Protein AF-0000000084456782 (afdb_homodimer)

Radius of gyration: 24.69 Å; Cα contacts (8 Å, |Δi|>4): 923; chains: 2; bounding box: 51×75×68 Å

InterPro domains:
  IPR008949 Isoprenoid synthase domain superfamily [G3DSA:1.10.600.10] (12-318)
  IPR008949 Isoprenoid synthase domain superfamily [SSF48576] (75-313)
  IPR024652 Trichodiene synthase [PF06330] (88-316)
  IPR024652 Trichodiene synthase [SFLDG01021] (8-314)

Secondary structure (DSSP, 8-state):
-----HHHHHHHHHHHHHHHHHHTTS---SGGGGSPPP-HHHHHHHHHHHHTSTTTT-GGGGTGGGHHHHHHHHHHHHTTTS-HHHHHHHHHHHHHHHHHHHHHHH-HHHHHTHHHHHHHT---S-HHHHHIIIIIHHHHHHHS-HHHHHHHHHHHHHHHHHHHHHHHTTTPPPPTT-TTHHHHHHHHHS-HHHHHHHHHS-TT-TT-SS--HHHHGGGHHHHHHHHHHHHHHHTHHHHHHTT--SSHHHHHHHHHT--HHHHHHHHHHHHHHHHHHHHHHTTT-HHHHHHHHHHHHHHHHHHHHSGGG-HHHHTT--/-----HHHHHHHHHHHHHHHHHHTTS---SGGGGSPPP-HHHHHHHHHHHHTSTTTT-GGGTTGGGHHHHHHHHHHHHTTTS-HHHHHHHHHHHHHHHHHHHHHHH-HHHHHTHHHHHHHT---S-HHHHHIIIIIHHHHHHHS-HHHHHHHHHHHHHHHHHHHHHHHTTTPPPPTT-TTHHHHHHHHHS-HHHHHHHHHS-TT-TTTTTSSHHHHGGGHHHHHHHHHHHHHHHTHHHHHHTT--SSHHHHHHHHHT--HHHHHHHHHHHHHHHHHHHHHHTTT-HHHHHHHHHHHHHHHHHHHHSGGG-HHHHTT--

pLDDT: mean 91.52, std 9.39, range [43.25, 98.56]

Foldseek 3Di:
DDDDPPVLLVLLLVLLQVLLCLLLVGDGLAPVLQAADDLVVLLVVLLVVCCPFLCVVPCVLLPVVHQQVLLSSLLCLQAVVADSVLSSLSSLLSSLVVSLVVCCVPPLVLLVCQVVCVVVVHDSPDSSSVRCVPPSLVVCLQQFAVVLSVQLVVLVNLQSVLVVVCVVCPPPADDLVRLCVLVSSLLRNQSQLNSLSSQLDHSPPVVTVHDDCVLQVVLSVLSSLLLSLLVCSLLVVVCVSVVHADHSLNNQCRNVVHDSSVSSSVSSVSSSVSSVVSLVSNVVPVSSSVSSSSSSNSSSSSSSNDCSSVVCVSVVND/DDDDPPVLLVLLLVLLQVLLCLLLVGDGLAPVLQAADDLVVLLVVLLVVCCPFPCVVPCVLLPPVDQQVLLSSLLCLQAVVADSVLSSLSSLLSSLVVSLVVCCVPPLVLLVCQVVCVVVVHDSPDSSSVRCVPPSLVVCLVQFQPVLSVQLVVLVNLQSVLVVVCVVCPPPADDLVPLCVLVSSLLSNQSQLNSLSSQLDHSPPVCGPPDDCVLQVVLSVLSSLLLSLLVCSLLVVVCVRVVHADHSLNNQCRNVVHDSSVSSSVSSVSSSVSSVVSLVSNVVPVSSSVSSSSSSNSSSSSSSNDCSSVVCVSVVRD

Nearest PDB structures (foldseek):
  8h4p-assembly1_B  TM=8.242E-01  e=2.235E-10  Fusarium graminearum PH-1
  5nx5-assembly1_B  TM=7.082E-01  e=2.153E-05  Streptomyces clavuligerus
  6wkg-assembly2_B  TM=7.006E-01  e=3.363E-04  Streptomyces sp.
  8gy0-assembly1_A  TM=6.310E-01  e=1.082E-04  Agrocybe pediades
  2e4o-assembly1_D  TM=6.081E-01  e=8.049E-04  Aspergillus terreus

Sequence (636 aa):
MLEVPEKSSAIIRDTLTTFVDRITNGGKMDKDAFTPTSITELYEAVMADLKTSSLRDKIDLLNYKDHLIMACYAAVDFATTHPLDHQVLVAHSTIFFFHADDLLDNKPDTLRNLQLNLSTGQPLGDPVLEWYVHEIMPTMWTKLHPIVASMSVTAVYDFCNGVGIEGLTAGQDVKPDAPKYPDWLRFKTGLSPMYSLLVVGCATDAQLPKGGLDKYAQVIPDVVVFTNIVNDVLSFYKEMLAEETGNYIDQRAQREQCDILTALQKVADEGVEAGERVLAALAHAPEYQDNFKAFAKGFVHFHTATPRYRLQSLCEVAMLEVPEKSSAIIRDTLTTFVDRITNGGKMDKDAFTPTSITELYEAVMADLKTSSLRDKIDLLNYKDHLIMACYAAVDFATTHPLDHQVLVAHSTIFFFHADDLLDNKPDTLRNLQLNLSTGQPLGDPVLEWYVHEIMPTMWTKLHPIVASMSVTAVYDFCNGVGIEGLTAGQDVKPDAPKYPDWLRFKTGLSPMYSLLVVGCATDAQLPKGGLDKYAQVIPDVVVFTNIVNDVLSFYKEMLAEETGNYIDQRAQREQCDILTALQKVADEGVEAGERVLAALAHAPEYQDNFKAFAKGFVHFHTATPRYRLQSLCEVA

Structure (mmCIF, N/CA/C/O backbone):
data_AF-0000000084456782-model_v1
#
loop_
_entity.id
_entity.type
_entity.pdbx_description
1 polymer 'Longiborneol synthase'
#
loop_
_atom_site.group_PDB
_atom_site.id
_atom_site.type_symbol
_atom_site.label_atom_id
_atom_site.label_alt_id
_atom_site.label_comp_id
_atom_site.label_asym_id
_atom_site.label_entity_id
_atom_site.label_seq_id
_atom_site.pdbx_PDB_ins_code
_atom_site.Cartn_x
_atom_site.Cartn_y
_atom_site.Cartn_z
_atom_site.occupancy
_atom_site.B_iso_or_equiv
_atom_site.auth_seq_id
_atom_site.auth_comp_id
_atom_site.auth_asym_id
_atom_site.auth_atom_id
_atom_site.pdbx_PDB_model_num
ATOM 1 N N . MET A 1 1 ? 26.672 -25.672 -9.117 1 45.91 1 MET A N 1
ATOM 2 C CA . MET A 1 1 ? 25.484 -25.578 -8.273 1 45.91 1 MET A CA 1
ATOM 3 C C . MET A 1 1 ? 25.797 -26.031 -6.852 1 45.91 1 MET A C 1
ATOM 5 O O . MET A 1 1 ? 26.234 -27.156 -6.633 1 45.91 1 MET A O 1
ATOM 9 N N . LEU A 1 2 ? 25.969 -25.031 -5.941 1 59.5 2 LEU A N 1
ATOM 10 C CA . LEU A 1 2 ? 26.438 -25.422 -4.617 1 59.5 2 LEU A CA 1
ATOM 11 C C . LEU A 1 2 ? 25.438 -26.359 -3.941 1 59.5 2 LEU A C 1
ATOM 13 O O . LEU A 1 2 ? 24.234 -26.281 -4.191 1 59.5 2 LEU A O 1
ATOM 17 N N . GLU A 1 3 ? 25.922 -27.406 -3.428 1 74.62 3 GLU A N 1
ATOM 18 C CA . GLU A 1 3 ? 25.141 -28.406 -2.719 1 74.62 3 GLU A CA 1
ATOM 19 C C . GLU A 1 3 ? 24.812 -27.953 -1.299 1 74.62 3 GLU A C 1
ATOM 21 O O . GLU A 1 3 ? 25.688 -27.438 -0.59 1 74.62 3 GLU A O 1
ATOM 26 N N . VAL A 1 4 ? 23.5 -27.766 -1.032 1 79.75 4 VAL A N 1
ATOM 27 C CA . VAL A 1 4 ? 23.047 -27.578 0.342 1 79.75 4 VAL A CA 1
ATOM 28 C C . VAL A 1 4 ? 23.391 -28.797 1.181 1 79.75 4 VAL A C 1
ATOM 30 O O . VAL A 1 4 ? 23.125 -29.938 0.779 1 79.75 4 VAL A O 1
ATOM 33 N N . PRO A 1 5 ? 24.109 -28.516 2.301 1 83.25 5 PRO A N 1
ATOM 34 C CA . PRO A 1 5 ? 24.406 -29.656 3.164 1 83.25 5 PRO A CA 1
ATOM 35 C C . PRO A 1 5 ? 23.188 -30.5 3.461 1 83.25 5 PRO A C 1
ATOM 37 O O . PRO A 1 5 ? 22.078 -29.969 3.604 1 83.25 5 PRO A O 1
ATOM 40 N N . GLU A 1 6 ? 23.438 -31.812 3.539 1 83.19 6 GLU A N 1
ATOM 41 C CA . GLU A 1 6 ? 22.344 -32.781 3.707 1 83.19 6 GLU A CA 1
ATOM 42 C C . GLU A 1 6 ? 21.531 -32.469 4.957 1 83.19 6 GLU A C 1
ATOM 44 O O . GLU A 1 6 ? 20.297 -32.594 4.945 1 83.19 6 GLU A O 1
ATOM 49 N N . LYS A 1 7 ? 22.219 -32.125 5.996 1 86.56 7 LYS A N 1
ATOM 50 C CA . LYS A 1 7 ? 21.5 -31.797 7.227 1 86.56 7 LYS A CA 1
ATOM 51 C C . LYS A 1 7 ? 20.547 -30.625 7.02 1 86.56 7 LYS A C 1
ATOM 53 O O . LYS A 1 7 ? 19.406 -30.656 7.488 1 86.56 7 LYS A O 1
ATOM 58 N N . SER A 1 8 ? 20.969 -29.656 6.328 1 90.31 8 SER A N 1
ATOM 59 C CA . SER A 1 8 ? 20.141 -28.5 6.012 1 90.31 8 SER A CA 1
ATOM 60 C C . SER A 1 8 ? 18.984 -28.875 5.09 1 90.31 8 SER A C 1
ATOM 62 O O . SER A 1 8 ? 17.859 -28.422 5.285 1 90.31 8 SER A O 1
ATOM 64 N N . SER A 1 9 ? 19.266 -29.75 4.199 1 91.88 9 SER A N 1
ATOM 65 C CA . SER A 1 9 ? 18.234 -30.188 3.27 1 91.88 9 SER A CA 1
ATOM 66 C C . SER A 1 9 ? 17.125 -30.953 3.992 1 91.88 9 SER A C 1
ATOM 68 O O . SER A 1 9 ? 15.953 -30.812 3.652 1 91.88 9 SER A O 1
ATOM 70 N N . ALA A 1 10 ? 17.5 -31.766 4.918 1 92.12 10 ALA A N 1
ATOM 71 C CA . ALA A 1 10 ? 16.531 -32.531 5.691 1 92.12 10 ALA A CA 1
ATOM 72 C C . ALA A 1 10 ? 15.617 -31.609 6.5 1 92.12 10 ALA A C 1
ATOM 74 O O . ALA A 1 10 ? 14.414 -31.828 6.586 1 92.12 10 ALA A O 1
ATOM 75 N N . ILE A 1 11 ? 16.203 -30.625 7.098 1 94.06 11 ILE A N 1
ATOM 76 C CA . ILE A 1 11 ? 15.453 -29.656 7.887 1 94.06 11 ILE A CA 1
ATOM 77 C C . ILE A 1 11 ? 14.492 -28.891 6.98 1 94.06 11 ILE A C 1
ATOM 79 O O . ILE A 1 11 ? 13.328 -28.688 7.336 1 94.06 11 ILE A O 1
ATOM 83 N N . ILE A 1 12 ? 14.992 -28.5 5.855 1 95.69 12 ILE A N 1
ATOM 84 C CA . ILE A 1 12 ? 14.172 -27.781 4.887 1 95.69 12 ILE A CA 1
ATOM 85 C C . ILE A 1 12 ? 13.016 -28.656 4.434 1 95.69 12 ILE A C 1
ATOM 87 O O . ILE A 1 12 ? 11.859 -28.219 4.414 1 95.69 12 ILE A O 1
ATOM 91 N N . ARG A 1 13 ? 13.32 -29.875 4.07 1 94.5 13 ARG A N 1
ATOM 92 C CA . ARG A 1 13 ? 12.305 -30.828 3.615 1 94.5 13 ARG A CA 1
ATOM 93 C C . ARG A 1 13 ? 11.219 -31.016 4.672 1 94.5 13 ARG A C 1
ATOM 95 O O . ARG A 1 13 ? 10.031 -31.016 4.359 1 94.5 13 ARG A O 1
ATOM 102 N N . ASP A 1 14 ? 11.594 -31.203 5.891 1 95.31 14 ASP A N 1
ATOM 103 C CA . ASP A 1 14 ? 10.656 -31.391 6.988 1 95.31 14 ASP A CA 1
ATOM 104 C C . ASP A 1 14 ? 9.789 -30.156 7.191 1 95.31 14 ASP A C 1
ATOM 106 O O . ASP A 1 14 ? 8.578 -30.266 7.418 1 95.31 14 ASP A O 1
ATOM 110 N N . THR A 1 15 ? 10.43 -29 7.168 1 96.62 15 THR A N 1
ATOM 111 C CA . THR A 1 15 ? 9.719 -27.734 7.332 1 96.62 15 THR A CA 1
ATOM 112 C C . THR A 1 15 ? 8.68 -27.547 6.227 1 96.62 15 THR A C 1
ATOM 114 O O . THR A 1 15 ? 7.527 -27.219 6.496 1 96.62 15 THR A O 1
ATOM 117 N N . LEU A 1 16 ? 9.062 -27.781 4.973 1 96.94 16 LEU A N 1
ATOM 118 C CA . LEU A 1 16 ? 8.172 -27.594 3.838 1 96.94 16 LEU A CA 1
ATOM 119 C C . LEU A 1 16 ? 7.027 -28.609 3.875 1 96.94 16 LEU A C 1
ATOM 121 O O . LEU A 1 16 ? 5.883 -28.266 3.58 1 96.94 16 LEU A O 1
ATOM 125 N N . THR A 1 17 ? 7.32 -29.844 4.246 1 95.5 17 THR A N 1
ATOM 126 C CA . THR A 1 17 ? 6.309 -30.891 4.309 1 95.5 17 THR A CA 1
ATOM 127 C C . THR A 1 17 ? 5.25 -30.562 5.355 1 95.5 17 THR A C 1
ATOM 129 O O . THR A 1 17 ? 4.051 -30.672 5.09 1 95.5 17 THR A O 1
ATOM 132 N N . THR A 1 18 ? 5.707 -30.203 6.508 1 97 18 THR A N 1
ATOM 133 C CA . THR A 1 18 ? 4.785 -29.828 7.574 1 97 18 THR A CA 1
ATOM 134 C C . THR A 1 18 ? 3.971 -28.594 7.184 1 97 18 THR A C 1
ATOM 136 O O . THR A 1 18 ? 2.768 -28.531 7.441 1 97 18 THR A O 1
ATOM 139 N N . PHE A 1 19 ? 4.672 -27.641 6.598 1 98.06 19 PHE A N 1
ATOM 140 C CA . PHE A 1 19 ? 4.039 -26.391 6.164 1 98.06 19 PHE A CA 1
ATOM 141 C C . PHE A 1 19 ? 2.938 -26.672 5.148 1 98.06 19 PHE A C 1
ATOM 143 O O . PHE A 1 19 ? 1.806 -26.219 5.312 1 98.06 19 PHE A O 1
ATOM 150 N N . VAL A 1 20 ? 3.199 -27.453 4.152 1 97.5 20 VAL A N 1
ATOM 151 C CA . VAL A 1 20 ? 2.25 -27.781 3.096 1 97.5 20 VAL A CA 1
ATOM 152 C C . VAL A 1 20 ? 1.062 -28.547 3.684 1 97.5 20 VAL A C 1
ATOM 154 O O . VAL A 1 20 ? -0.091 -28.25 3.357 1 97.5 20 VAL A O 1
ATOM 157 N N . ASP A 1 21 ? 1.295 -29.469 4.547 1 97.56 21 ASP A N 1
ATOM 158 C CA . ASP A 1 21 ? 0.243 -30.25 5.203 1 97.56 21 ASP A CA 1
ATOM 159 C C . ASP A 1 21 ? -0.73 -29.328 5.941 1 97.56 21 ASP A C 1
ATOM 161 O O . ASP A 1 21 ? -1.946 -29.438 5.773 1 97.56 21 ASP A O 1
ATOM 165 N N . ARG A 1 22 ? -0.178 -28.406 6.656 1 97.38 22 ARG A N 1
ATOM 166 C CA . ARG A 1 22 ? -0.988 -27.562 7.535 1 97.38 22 ARG A CA 1
ATOM 167 C C . ARG A 1 22 ? -1.783 -26.531 6.738 1 97.38 22 ARG A C 1
ATOM 169 O O . ARG A 1 22 ? -2.947 -26.266 7.043 1 97.38 22 ARG A O 1
ATOM 176 N N . ILE A 1 23 ? -1.182 -25.922 5.652 1 97.75 23 ILE A N 1
ATOM 177 C CA . ILE A 1 23 ? -1.86 -24.812 4.984 1 97.75 23 ILE A CA 1
ATOM 178 C C . ILE A 1 23 ? -2.822 -25.359 3.934 1 97.75 23 ILE A C 1
ATOM 180 O O . ILE A 1 23 ? -3.662 -24.625 3.406 1 97.75 23 ILE A O 1
ATOM 184 N N . THR A 1 24 ? -2.738 -26.656 3.604 1 96.88 24 THR A N 1
ATOM 185 C CA . THR A 1 24 ? -3.629 -27.25 2.609 1 96.88 24 THR A CA 1
ATOM 186 C C . THR A 1 24 ? -4.559 -28.281 3.254 1 96.88 24 THR A C 1
ATOM 188 O O . THR A 1 24 ? -5.297 -28.969 2.559 1 96.88 24 THR A O 1
ATOM 191 N N . ASN A 1 25 ? -4.555 -28.312 4.543 1 93.56 25 ASN A N 1
ATOM 192 C CA . ASN A 1 25 ? -5.387 -29.25 5.297 1 93.56 25 ASN A CA 1
ATOM 193 C C . ASN A 1 25 ? -5.145 -30.688 4.859 1 93.56 25 ASN A C 1
ATOM 195 O O . ASN A 1 25 ? -6.082 -31.391 4.48 1 93.56 25 ASN A O 1
ATOM 199 N N . GLY A 1 26 ? -3.824 -31.062 4.902 1 93.31 26 GLY A N 1
ATOM 200 C CA . GLY A 1 26 ? -3.496 -32.469 4.684 1 93.31 26 GLY A CA 1
ATOM 201 C C . GLY A 1 26 ? -2.836 -32.719 3.342 1 93.31 26 GLY A C 1
ATOM 202 O O . GLY A 1 26 ? -2.756 -33.875 2.891 1 93.31 26 GLY A O 1
ATOM 203 N N . GLY A 1 27 ? -2.414 -31.719 2.643 1 92.75 27 GLY A N 1
ATOM 204 C CA . GLY A 1 27 ? -1.706 -31.891 1.384 1 92.75 27 GLY A CA 1
ATOM 205 C C . GLY A 1 27 ? -0.331 -32.5 1.555 1 92.75 27 GLY A C 1
ATOM 206 O O . GLY A 1 27 ? 0.328 -32.312 2.574 1 92.75 27 GLY A O 1
ATOM 207 N N . LYS A 1 28 ? 0.092 -33.281 0.539 1 91.62 28 LYS A N 1
ATOM 208 C CA . LYS A 1 28 ? 1.386 -33.938 0.576 1 91.62 28 LYS A CA 1
ATOM 209 C C . LYS A 1 28 ? 2.234 -33.594 -0.636 1 91.62 28 LYS A C 1
ATOM 211 O O . LYS A 1 28 ? 1.702 -33.312 -1.715 1 91.62 28 LYS A O 1
ATOM 216 N N . MET A 1 29 ? 3.477 -33.531 -0.372 1 90.75 29 MET A N 1
ATOM 217 C CA . MET A 1 29 ? 4.422 -33.344 -1.465 1 90.75 29 MET A CA 1
ATOM 218 C C . MET A 1 29 ? 4.852 -34.656 -2.072 1 90.75 29 MET A C 1
ATOM 220 O O . MET A 1 29 ? 6.004 -35.062 -1.933 1 90.75 29 MET A O 1
ATOM 224 N N . ASP A 1 30 ? 3.945 -35.344 -2.729 1 88 30 ASP A N 1
ATOM 225 C CA . ASP A 1 30 ? 4.137 -36.625 -3.375 1 88 30 ASP A CA 1
ATOM 226 C C . ASP A 1 30 ? 4.047 -36.5 -4.895 1 88 30 ASP A C 1
ATOM 228 O O . ASP A 1 30 ? 4.133 -35.406 -5.434 1 88 30 ASP A O 1
ATOM 232 N N . LYS A 1 31 ? 3.963 -37.688 -5.531 1 85.06 31 LYS A N 1
ATOM 233 C CA . LYS A 1 31 ? 4.016 -37.688 -6.988 1 85.06 31 LYS A CA 1
ATOM 234 C C . LYS A 1 31 ? 2.891 -36.875 -7.594 1 85.06 31 LYS A C 1
ATOM 236 O O . LYS A 1 31 ? 3.086 -36.188 -8.609 1 85.06 31 LYS A O 1
ATOM 241 N N . ASP A 1 32 ? 1.724 -36.844 -7.047 1 86.44 32 ASP A N 1
ATOM 242 C CA . ASP A 1 32 ? 0.583 -36.094 -7.566 1 86.44 32 ASP A CA 1
ATOM 243 C C . ASP A 1 32 ? 0.83 -34.594 -7.484 1 86.44 32 ASP A C 1
ATOM 245 O O . ASP A 1 32 ? 0.373 -33.844 -8.344 1 86.44 32 ASP A O 1
ATOM 249 N N . ALA A 1 33 ? 1.583 -34.188 -6.48 1 91.06 33 ALA A N 1
ATOM 250 C CA . ALA A 1 33 ? 1.891 -32.781 -6.281 1 91.06 33 ALA A CA 1
ATOM 251 C C . ALA A 1 33 ? 2.811 -32.25 -7.383 1 91.06 33 ALA A C 1
ATOM 253 O O . ALA A 1 33 ? 2.883 -31.047 -7.617 1 91.06 33 ALA A O 1
ATOM 254 N N . PHE A 1 34 ? 3.438 -33.125 -8.164 1 92.5 34 PHE A N 1
ATOM 255 C CA . PHE A 1 34 ? 4.457 -32.719 -9.117 1 92.5 34 PHE A CA 1
ATOM 256 C C . PHE A 1 34 ? 3.926 -32.812 -10.547 1 92.5 34 PHE A C 1
ATOM 258 O O . PHE A 1 34 ? 4.652 -32.531 -11.5 1 92.5 34 PHE A O 1
ATOM 265 N N . THR A 1 35 ? 2.674 -33.188 -10.727 1 92.56 35 THR A N 1
ATOM 266 C CA . THR A 1 35 ? 2.039 -33.219 -12.039 1 92.56 35 THR A CA 1
ATOM 267 C C . THR A 1 35 ? 1.277 -31.938 -12.312 1 92.56 35 THR A C 1
ATOM 269 O O . THR A 1 35 ? 0.324 -31.609 -11.602 1 92.56 35 THR A O 1
ATOM 272 N N . PRO A 1 36 ? 1.662 -31.25 -13.281 1 93.75 36 PRO A N 1
ATOM 273 C CA . PRO A 1 36 ? 1.011 -29.969 -13.555 1 93.75 36 PRO A CA 1
ATOM 274 C C . PRO A 1 36 ? -0.464 -30.125 -13.922 1 93.75 36 PRO A C 1
ATOM 276 O O . PRO A 1 36 ? -0.846 -31.094 -14.57 1 93.75 36 PRO A O 1
ATOM 279 N N . THR A 1 37 ? -1.261 -29.172 -13.477 1 94.31 37 THR A N 1
ATOM 280 C CA . THR A 1 37 ? -2.652 -29.062 -13.898 1 94.31 37 THR A CA 1
ATOM 281 C C . THR A 1 37 ? -2.738 -28.766 -15.398 1 94.31 37 THR A C 1
ATOM 283 O O . THR A 1 37 ? -1.946 -27.969 -15.922 1 94.31 37 THR A O 1
ATOM 286 N N . SER A 1 38 ? -3.686 -29.406 -16.062 1 95.88 38 SER A N 1
ATOM 287 C CA . SER A 1 38 ? -3.871 -29.109 -17.484 1 95.88 38 SER A CA 1
ATOM 288 C C . SER A 1 38 ? -4.293 -27.656 -17.688 1 95.88 38 SER A C 1
ATOM 290 O O . SER A 1 38 ? -5.188 -27.156 -17 1 95.88 38 SER A O 1
ATOM 292 N N . ILE A 1 39 ? -3.631 -26.984 -18.672 1 97.38 39 ILE A N 1
ATOM 293 C CA . ILE A 1 39 ? -3.947 -25.594 -18.953 1 97.38 39 ILE A CA 1
ATOM 294 C C . ILE A 1 39 ? -4.504 -25.453 -20.359 1 97.38 39 ILE A C 1
ATOM 296 O O . ILE A 1 39 ? -4.617 -24.344 -20.891 1 97.38 39 ILE A O 1
ATOM 300 N N . THR A 1 40 ? -4.902 -26.516 -20.953 1 97.56 40 THR A N 1
ATOM 301 C CA . THR A 1 40 ? -5.25 -26.5 -22.375 1 97.56 40 THR A CA 1
ATOM 302 C C . THR A 1 40 ? -6.379 -25.516 -22.641 1 97.56 40 THR A C 1
ATOM 304 O O . THR A 1 40 ? -6.254 -24.641 -23.5 1 97.56 40 THR A O 1
ATOM 307 N N . GLU A 1 41 ? -7.465 -25.641 -21.984 1 97.75 41 GLU A N 1
ATOM 308 C CA . GLU A 1 41 ? -8.617 -24.781 -22.203 1 97.75 41 GLU A CA 1
ATOM 309 C C . GLU A 1 41 ? -8.273 -23.312 -21.922 1 97.75 41 GLU A C 1
ATOM 311 O O . GLU A 1 41 ? -8.617 -22.438 -22.703 1 97.75 41 GLU A O 1
ATOM 316 N N . LEU A 1 42 ? -7.609 -23.078 -20.812 1 98.06 42 LEU A N 1
ATOM 317 C CA . LEU A 1 42 ? -7.234 -21.719 -20.438 1 98.06 42 LEU A CA 1
ATOM 318 C C . LEU A 1 42 ? -6.242 -21.125 -21.422 1 98.06 42 LEU A C 1
ATOM 320 O O . LEU A 1 42 ? -6.379 -19.969 -21.828 1 98.06 42 LEU A O 1
ATOM 324 N N . TYR A 1 43 ? -5.285 -21.922 -21.797 1 97.31 43 TYR A N 1
ATOM 325 C CA . TYR A 1 43 ? -4.285 -21.469 -22.766 1 97.31 43 TYR A CA 1
ATOM 326 C C . TYR A 1 43 ? -4.934 -21.062 -24.078 1 97.31 43 TYR A C 1
ATOM 328 O O . TYR A 1 43 ? -4.578 -20.031 -24.656 1 97.31 43 TYR A O 1
ATOM 336 N N . GLU A 1 44 ? -5.879 -21.828 -24.5 1 97.88 44 GLU A N 1
ATOM 337 C CA . GLU A 1 44 ? -6.578 -21.516 -25.75 1 97.88 44 GLU A CA 1
ATOM 338 C C . GLU A 1 44 ? -7.363 -20.219 -25.625 1 97.88 44 GLU A C 1
ATOM 340 O O . GLU A 1 44 ? -7.395 -19.406 -26.547 1 97.88 44 GLU A O 1
ATOM 345 N N . ALA A 1 45 ? -7.977 -20.047 -24.547 1 98.06 45 ALA A N 1
ATOM 346 C CA . ALA A 1 45 ? -8.742 -18.828 -24.328 1 98.06 45 ALA A CA 1
ATOM 347 C C . ALA A 1 45 ? -7.824 -17.609 -24.266 1 98.06 45 ALA A C 1
ATOM 349 O O . ALA A 1 45 ? -8.133 -16.562 -24.828 1 98.06 45 ALA A O 1
ATOM 350 N N . VAL A 1 46 ? -6.695 -17.703 -23.547 1 97.38 46 VAL A N 1
ATOM 351 C CA . VAL A 1 46 ? -5.727 -16.609 -23.422 1 97.38 46 VAL A CA 1
ATOM 352 C C . VAL A 1 46 ? -5.156 -16.281 -24.797 1 97.38 46 VAL A C 1
ATOM 354 O O . VAL A 1 46 ? -5.047 -15.109 -25.172 1 97.38 46 VAL A O 1
ATOM 357 N N . MET A 1 47 ? -4.836 -17.344 -25.547 1 95.94 47 MET A N 1
ATOM 358 C CA . MET A 1 47 ? -4.281 -17.156 -26.891 1 95.94 47 MET A CA 1
ATOM 359 C C . MET A 1 47 ? -5.293 -16.484 -27.812 1 95.94 47 MET A C 1
ATOM 361 O O . MET A 1 47 ? -4.926 -15.648 -28.625 1 95.94 47 MET A O 1
ATOM 365 N N . ALA A 1 48 ? -6.551 -16.875 -27.703 1 97.38 48 ALA A N 1
ATOM 366 C CA . ALA A 1 48 ? -7.598 -16.234 -28.5 1 97.38 48 ALA A CA 1
ATOM 367 C C . ALA A 1 48 ? -7.68 -14.742 -28.219 1 97.38 48 ALA A C 1
ATOM 369 O O . ALA A 1 48 ? -7.824 -13.93 -29.141 1 97.38 48 ALA A O 1
ATOM 370 N N . ASP A 1 49 ? -7.574 -14.344 -26.984 1 96.62 49 ASP A N 1
ATOM 371 C CA . ASP A 1 49 ? -7.598 -12.938 -26.594 1 96.62 49 ASP A CA 1
ATOM 372 C C . ASP A 1 49 ? -6.371 -12.203 -27.125 1 96.62 49 ASP A C 1
ATOM 374 O O . ASP A 1 49 ? -6.488 -11.078 -27.625 1 96.62 49 ASP A O 1
ATOM 378 N N . LEU A 1 50 ? -5.223 -12.82 -26.984 1 96.31 50 LEU A N 1
ATOM 379 C CA . LEU A 1 50 ? -3.984 -12.195 -27.422 1 96.31 50 LEU A CA 1
ATOM 380 C C . LEU A 1 50 ? -3.994 -11.969 -28.938 1 96.31 50 LEU A C 1
ATOM 382 O O . LEU A 1 50 ? -3.533 -10.938 -29.422 1 96.31 50 LEU A O 1
ATOM 386 N N . LYS A 1 51 ? -4.539 -12.867 -29.641 1 96.75 51 LYS A N 1
ATOM 387 C CA . LYS A 1 51 ? -4.562 -12.797 -31.109 1 96.75 51 LYS A CA 1
ATOM 388 C C . LYS A 1 51 ? -5.477 -11.672 -31.594 1 96.75 51 LYS A C 1
ATOM 390 O O . LYS A 1 51 ? -5.352 -11.203 -32.719 1 96.75 51 LYS A O 1
ATOM 395 N N . THR A 1 52 ? -6.379 -11.203 -30.781 1 96.75 52 THR A N 1
ATOM 396 C CA . THR A 1 52 ? -7.277 -10.117 -31.141 1 96.75 52 THR A CA 1
ATOM 397 C C . THR A 1 52 ? -6.859 -8.82 -30.453 1 96.75 52 THR A C 1
ATOM 399 O O . THR A 1 52 ? -7.559 -7.805 -30.547 1 96.75 52 THR A O 1
ATOM 402 N N . SER A 1 53 ? -5.746 -8.883 -29.734 1 97 53 SER A N 1
ATOM 403 C CA . SER A 1 53 ? -5.277 -7.711 -29 1 97 53 SER A CA 1
ATOM 404 C C . SER A 1 53 ? -4.195 -6.965 -29.781 1 97 53 SER A C 1
ATOM 406 O O . SER A 1 53 ? -3.887 -7.316 -30.922 1 97 53 SER A O 1
ATOM 408 N N . SER A 1 54 ? -3.666 -5.926 -29.156 1 96.38 54 SER A N 1
ATOM 409 C CA . SER A 1 54 ? -2.578 -5.145 -29.734 1 96.38 54 SER A CA 1
ATOM 410 C C . SER A 1 54 ? -1.278 -5.938 -29.766 1 96.38 54 SER A C 1
ATOM 412 O O . SER A 1 54 ? -0.323 -5.555 -30.438 1 96.38 54 SER A O 1
ATOM 414 N N . LEU A 1 55 ? -1.255 -7.102 -29.078 1 95.44 55 LEU A N 1
ATOM 415 C CA . LEU A 1 55 ? -0.046 -7.918 -29.031 1 95.44 55 LEU A CA 1
ATOM 416 C C . LEU A 1 55 ? -0.088 -9.016 -30.094 1 95.44 55 LEU A C 1
ATOM 418 O O . LEU A 1 55 ? 0.791 -9.875 -30.141 1 95.44 55 LEU A O 1
ATOM 422 N N . ARG A 1 56 ? -1.018 -9.008 -30.938 1 95.44 56 ARG A N 1
ATOM 423 C CA . ARG A 1 56 ? -1.27 -10.086 -31.891 1 95.44 56 ARG A CA 1
ATOM 424 C C . ARG A 1 56 ? -0.009 -10.422 -32.688 1 95.44 56 ARG A C 1
ATOM 426 O O . ARG A 1 56 ? 0.265 -11.594 -32.938 1 95.44 56 ARG A O 1
ATOM 433 N N . ASP A 1 57 ? 0.824 -9.43 -33.031 1 93.75 57 ASP A N 1
ATOM 434 C CA . ASP A 1 57 ? 2.01 -9.656 -33.844 1 93.75 57 ASP A CA 1
ATOM 435 C C . ASP A 1 57 ? 3.27 -9.727 -33 1 93.75 57 ASP A C 1
ATOM 437 O O . ASP A 1 57 ? 4.383 -9.781 -33.5 1 93.75 57 ASP A O 1
ATOM 441 N N . LYS A 1 58 ? 3.09 -9.695 -31.656 1 92.25 58 LYS A N 1
ATOM 442 C CA . LYS A 1 58 ? 4.242 -9.656 -30.766 1 92.25 58 LYS A CA 1
ATOM 443 C C . LYS A 1 58 ? 4.078 -10.648 -29.609 1 92.25 58 LYS A C 1
ATOM 445 O O . LYS A 1 58 ? 4.566 -10.406 -28.516 1 92.25 58 LYS A O 1
ATOM 450 N N . ILE A 1 59 ? 3.312 -11.633 -29.859 1 90.88 59 ILE A N 1
ATOM 451 C CA . ILE A 1 59 ? 3.025 -12.617 -28.828 1 90.88 59 ILE A CA 1
ATOM 452 C C . ILE A 1 59 ? 4.32 -13.305 -28.391 1 90.88 59 ILE A C 1
ATOM 454 O O . ILE A 1 59 ? 4.457 -13.703 -27.234 1 90.88 59 ILE A O 1
ATOM 458 N N . ASP A 1 60 ? 5.289 -13.297 -29.25 1 87.38 60 ASP A N 1
ATOM 459 C CA . ASP A 1 60 ? 6.578 -13.922 -28.953 1 87.38 60 ASP A CA 1
ATOM 460 C C . ASP A 1 60 ? 7.285 -13.188 -27.812 1 87.38 60 ASP A C 1
ATOM 462 O O . ASP A 1 60 ? 8.156 -13.766 -27.156 1 87.38 60 ASP A O 1
ATOM 466 N N . LEU A 1 61 ? 6.93 -11.969 -27.594 1 85.12 61 LEU A N 1
ATOM 467 C CA . LEU A 1 61 ? 7.488 -11.219 -26.484 1 85.12 61 LEU A CA 1
ATOM 468 C C . LEU A 1 61 ? 7.105 -11.859 -25.141 1 85.12 61 LEU A C 1
ATOM 470 O O . LEU A 1 61 ? 7.781 -11.648 -24.141 1 85.12 61 LEU A O 1
ATOM 474 N N . LEU A 1 62 ? 6.004 -12.609 -25.203 1 85.62 62 LEU A N 1
ATOM 475 C CA . LEU A 1 62 ? 5.516 -13.242 -23.984 1 85.62 62 LEU A CA 1
ATOM 476 C C . LEU A 1 62 ? 6.156 -14.609 -23.797 1 85.62 62 LEU A C 1
ATOM 478 O O . LEU A 1 62 ? 6.055 -15.195 -22.719 1 85.62 62 LEU A O 1
ATOM 482 N N . ASN A 1 63 ? 6.699 -15.023 -24.812 1 74.62 63 ASN A N 1
ATOM 483 C CA . ASN A 1 63 ? 7.324 -16.344 -24.781 1 74.62 63 ASN A CA 1
ATOM 484 C C . ASN A 1 63 ? 8.719 -16.281 -24.156 1 74.62 63 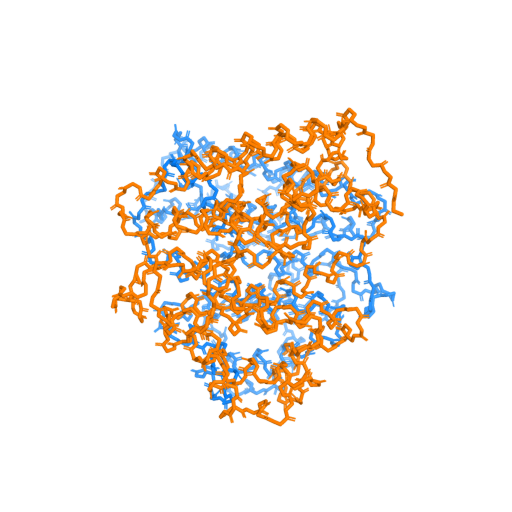ASN A C 1
ATOM 486 O O . ASN A 1 63 ? 9.312 -17.312 -23.859 1 74.62 63 ASN A O 1
ATOM 490 N N . TYR A 1 64 ? 9 -15.094 -23.891 1 67.19 64 TYR A N 1
ATOM 491 C CA . TYR A 1 64 ? 10.305 -15.047 -23.234 1 67.19 64 TYR A CA 1
ATOM 492 C C . TYR A 1 64 ? 10.25 -15.711 -21.875 1 67.19 64 TYR A C 1
ATOM 494 O O . TYR A 1 64 ? 9.344 -15.445 -21.078 1 67.19 64 TYR A O 1
ATOM 502 N N . LYS A 1 65 ? 11.023 -16.734 -21.609 1 74.12 65 LYS A N 1
ATOM 503 C CA . LYS A 1 65 ? 11.164 -17.531 -20.391 1 74.12 65 LYS A CA 1
ATOM 504 C C . LYS A 1 65 ? 9.867 -18.234 -20.047 1 74.12 65 LYS A C 1
ATOM 506 O O . LYS A 1 65 ? 9.523 -18.359 -18.859 1 74.12 65 LYS A O 1
ATOM 511 N N . ASP A 1 66 ? 8.945 -18.375 -21.047 1 85.12 66 ASP A N 1
ATOM 512 C CA . ASP A 1 66 ? 7.711 -19.141 -20.922 1 85.12 66 ASP A CA 1
ATOM 513 C C . ASP A 1 66 ? 6.703 -18.438 -20.016 1 85.12 66 ASP A C 1
ATOM 515 O O . ASP A 1 66 ? 6.023 -19.062 -19.219 1 85.12 66 ASP A O 1
ATOM 519 N N . HIS A 1 67 ? 6.633 -17.094 -20.141 1 88.75 67 HIS A N 1
ATOM 520 C CA . HIS A 1 67 ? 5.746 -16.312 -19.297 1 88.75 67 HIS A CA 1
ATOM 521 C C . HIS A 1 67 ? 4.285 -16.656 -19.547 1 88.75 67 HIS A C 1
ATOM 523 O O . HIS A 1 67 ? 3.484 -16.719 -18.609 1 88.75 67 HIS A O 1
ATOM 529 N N . LEU A 1 68 ? 4.012 -16.844 -20.781 1 93.06 68 LEU A N 1
ATOM 530 C CA . LEU A 1 68 ? 2.627 -17.125 -21.141 1 93.06 68 LEU A CA 1
ATOM 531 C C . LEU A 1 68 ? 2.164 -18.453 -20.547 1 93.06 68 LEU A C 1
ATOM 533 O O . LEU A 1 68 ? 1.115 -18.516 -19.906 1 93.06 68 LEU A O 1
ATOM 537 N N . ILE A 1 69 ? 2.967 -19.5 -20.734 1 94 69 ILE A N 1
ATOM 538 C CA . ILE A 1 69 ? 2.621 -20.828 -20.234 1 94 69 ILE A CA 1
ATOM 539 C C . ILE A 1 69 ? 2.604 -20.812 -18.703 1 94 69 ILE A C 1
ATOM 541 O O . ILE A 1 69 ? 1.679 -21.344 -18.078 1 94 69 ILE A O 1
ATOM 545 N N . MET A 1 70 ? 3.578 -20.219 -18.109 1 94.06 70 MET A N 1
ATOM 546 C CA . MET A 1 70 ? 3.67 -20.156 -16.656 1 94.06 70 MET A CA 1
ATOM 547 C C . MET A 1 70 ? 2.49 -19.391 -16.062 1 94.06 70 MET A C 1
ATOM 549 O O . MET A 1 70 ? 1.977 -19.75 -15.008 1 94.06 70 MET A O 1
ATOM 553 N N . ALA A 1 71 ? 2.117 -18.312 -16.766 1 96.31 71 ALA A N 1
ATOM 554 C CA . ALA A 1 71 ? 0.977 -17.531 -16.312 1 96.31 71 ALA A CA 1
ATOM 555 C C . ALA A 1 71 ? -0.307 -18.344 -16.328 1 96.31 71 ALA A C 1
ATOM 557 O O . ALA A 1 71 ? -1.163 -18.203 -15.461 1 96.31 71 ALA A O 1
ATOM 558 N N . CYS A 1 72 ? -0.421 -19.188 -17.328 1 97.25 72 CYS A N 1
ATOM 559 C CA . CYS A 1 72 ? -1.595 -20.062 -17.406 1 97.25 72 CYS A CA 1
ATOM 560 C C . CYS A 1 72 ? -1.593 -21.094 -16.281 1 97.25 72 CYS A C 1
ATOM 562 O O . CYS A 1 72 ? -2.635 -21.359 -15.688 1 97.25 72 CYS A O 1
ATOM 564 N N . TYR A 1 73 ? -0.416 -21.641 -15.977 1 97 73 TYR A N 1
ATOM 565 C CA . TYR A 1 73 ? -0.318 -22.562 -14.859 1 97 73 TYR A CA 1
ATOM 566 C C . TYR A 1 73 ? -0.671 -21.875 -13.547 1 97 73 TYR A C 1
ATOM 568 O O . TYR A 1 73 ? -1.374 -22.453 -12.711 1 97 73 TYR A O 1
ATOM 576 N N . ALA A 1 74 ? -0.218 -20.672 -13.391 1 97.19 74 ALA A N 1
ATOM 577 C CA . ALA A 1 74 ? -0.549 -19.906 -12.188 1 97.19 74 ALA A CA 1
ATOM 578 C C . ALA A 1 74 ? -2.051 -19.672 -12.094 1 97.19 74 ALA A C 1
ATOM 580 O O . ALA A 1 74 ? -2.66 -19.906 -11.047 1 97.19 74 ALA A O 1
ATOM 581 N N . ALA A 1 75 ? -2.623 -19.234 -13.164 1 97.94 75 ALA A N 1
ATOM 582 C CA . ALA A 1 75 ? -4.031 -18.844 -13.164 1 97.94 75 ALA A CA 1
ATOM 583 C C . ALA A 1 75 ? -4.93 -20.031 -12.867 1 97.94 75 ALA A C 1
ATOM 585 O O . ALA A 1 75 ? -5.875 -19.938 -12.086 1 97.94 75 ALA A O 1
ATOM 586 N N . VAL A 1 76 ? -4.672 -21.203 -13.469 1 97.5 76 VAL A N 1
ATOM 587 C CA . VAL A 1 76 ? -5.516 -22.375 -13.297 1 97.5 76 VAL A CA 1
ATOM 588 C C . VAL A 1 76 ? -5.406 -22.875 -11.859 1 97.5 76 VAL A C 1
ATOM 590 O O . VAL A 1 76 ? -6.391 -23.359 -11.281 1 97.5 76 VAL A O 1
ATOM 593 N N . ASP A 1 77 ? -4.238 -22.719 -11.266 1 97.75 77 ASP A N 1
ATOM 594 C CA . ASP A 1 77 ? -4.012 -23.188 -9.898 1 97.75 77 ASP A CA 1
ATOM 595 C C . ASP A 1 77 ? -4.527 -22.172 -8.883 1 97.75 77 ASP A C 1
ATOM 597 O O . ASP A 1 77 ? -5.074 -22.562 -7.844 1 97.75 77 ASP A O 1
ATOM 601 N N . PHE A 1 78 ? -4.293 -20.859 -9.156 1 97.75 78 PHE A N 1
ATOM 602 C CA . PHE A 1 78 ? -4.641 -19.828 -8.188 1 97.75 78 PHE A CA 1
ATOM 603 C C . PHE A 1 78 ? -6.148 -19.625 -8.133 1 97.75 78 PHE A C 1
ATOM 605 O O . PHE A 1 78 ? -6.695 -19.266 -7.086 1 97.75 78 PHE A O 1
ATOM 612 N N . ALA A 1 79 ? -6.789 -19.781 -9.281 1 95.81 79 ALA A N 1
ATOM 613 C CA . ALA A 1 79 ? -8.211 -19.469 -9.391 1 95.81 79 ALA A CA 1
ATOM 614 C C . ALA A 1 79 ? -9 -20.703 -9.852 1 95.81 79 ALA A C 1
ATOM 616 O O . ALA A 1 79 ? -9.883 -20.594 -10.711 1 95.81 79 ALA A O 1
ATOM 617 N N . THR A 1 80 ? -8.734 -21.812 -9.25 1 94 80 THR A N 1
ATOM 618 C CA . THR A 1 80 ? -9.281 -23.094 -9.672 1 94 80 THR A CA 1
ATOM 619 C C . THR A 1 80 ? -10.805 -23.078 -9.594 1 94 80 THR A C 1
ATOM 621 O O . THR A 1 80 ? -11.477 -23.703 -10.422 1 94 80 THR A O 1
ATOM 624 N N . THR A 1 81 ? -11.391 -22.406 -8.633 1 93.31 81 THR A N 1
ATOM 625 C CA . THR A 1 81 ? -12.828 -22.438 -8.406 1 93.31 81 THR A CA 1
ATOM 626 C C . THR A 1 81 ? -13.523 -21.359 -9.25 1 93.31 81 THR A C 1
ATOM 628 O O . THR A 1 81 ? -14.758 -21.297 -9.281 1 93.31 81 THR A O 1
ATOM 631 N N . HIS A 1 82 ? -12.812 -20.516 -9.883 1 93.19 82 HIS A N 1
ATOM 632 C CA . HIS A 1 82 ? -13.391 -19.391 -10.625 1 93.19 82 HIS A CA 1
ATOM 633 C C . HIS A 1 82 ? -13.711 -19.797 -12.062 1 93.19 82 HIS A C 1
ATOM 635 O O . HIS A 1 82 ? -13.109 -20.734 -12.602 1 93.19 82 HIS A O 1
ATOM 641 N N . PRO A 1 83 ? -14.664 -19.094 -12.641 1 92.19 83 PRO A N 1
ATOM 642 C CA . PRO A 1 83 ? -14.969 -19.359 -14.047 1 92.19 83 PRO A CA 1
ATOM 643 C C . PRO A 1 83 ? -13.797 -19.047 -14.984 1 92.19 83 PRO A C 1
ATOM 645 O O . PRO A 1 83 ? -12.883 -18.328 -14.602 1 92.19 83 PRO A O 1
ATOM 648 N N . LEU A 1 84 ? -13.859 -19.594 -16.172 1 94.75 84 LEU A N 1
ATOM 649 C CA . LEU A 1 84 ? -12.781 -19.5 -17.156 1 94.75 84 LEU A CA 1
ATOM 650 C C . LEU A 1 84 ? -12.445 -18.047 -17.453 1 94.75 84 LEU A C 1
ATOM 652 O O . LEU A 1 84 ? -11.266 -17.688 -17.562 1 94.75 84 LEU A O 1
ATOM 656 N N . ASP A 1 85 ? -13.438 -17.234 -17.609 1 92.44 85 ASP A N 1
ATOM 657 C CA . ASP A 1 85 ? -13.203 -15.828 -17.938 1 92.44 85 ASP A CA 1
ATOM 658 C C . ASP A 1 85 ? -12.383 -15.133 -16.859 1 92.44 85 ASP A C 1
ATOM 660 O O . ASP A 1 85 ? -11.562 -14.258 -17.172 1 92.44 85 ASP A O 1
ATOM 664 N N . HIS A 1 86 ? -12.656 -15.469 -15.609 1 93.94 86 HIS A N 1
ATOM 665 C CA . HIS A 1 86 ? -11.875 -14.922 -14.516 1 93.94 86 HIS A CA 1
ATOM 666 C C . HIS A 1 86 ? -10.445 -15.453 -14.531 1 93.94 86 HIS A C 1
ATOM 668 O O . HIS A 1 86 ? -9.5 -14.711 -14.273 1 93.94 86 HIS A O 1
ATOM 674 N N . GLN A 1 87 ? -10.281 -16.719 -14.82 1 96.25 87 GLN A N 1
ATOM 675 C CA . GLN A 1 87 ? -8.945 -17.297 -14.93 1 96.25 87 GLN A CA 1
ATOM 676 C C . GLN A 1 87 ? -8.133 -16.625 -16.031 1 96.25 87 GLN A C 1
ATOM 678 O O . GLN A 1 87 ? -6.926 -16.438 -15.891 1 96.25 87 GLN A O 1
ATOM 683 N N . VAL A 1 88 ? -8.805 -16.266 -17.094 1 96.56 88 VAL A N 1
ATOM 684 C CA . VAL A 1 88 ? -8.148 -15.555 -18.188 1 96.56 88 VAL A CA 1
ATOM 685 C C . VAL A 1 88 ? -7.629 -14.211 -17.672 1 96.56 88 VAL A C 1
ATOM 687 O O . VAL A 1 88 ? -6.504 -13.82 -17.984 1 96.56 88 VAL A O 1
ATOM 690 N N . LEU A 1 89 ? -8.43 -13.531 -16.922 1 95.44 89 LEU A N 1
ATOM 691 C CA . LEU A 1 89 ? -8.016 -12.258 -16.344 1 95.44 89 LEU A CA 1
ATOM 692 C C . LEU A 1 89 ? -6.793 -12.445 -15.445 1 95.44 89 LEU A C 1
ATOM 694 O O . LEU A 1 89 ? -5.852 -11.648 -15.5 1 95.44 89 LEU A O 1
ATOM 698 N N . VAL A 1 90 ? -6.781 -13.484 -14.594 1 96.81 90 VAL A N 1
ATOM 699 C CA . VAL A 1 90 ? -5.652 -13.789 -13.719 1 96.81 90 VAL A CA 1
ATOM 700 C C . VAL A 1 90 ? -4.414 -14.086 -14.562 1 96.81 90 VAL A C 1
ATOM 702 O O . VAL A 1 90 ? -3.314 -13.625 -14.242 1 96.81 90 VAL A O 1
ATOM 705 N N . ALA A 1 91 ? -4.598 -14.773 -15.602 1 97.5 91 ALA A N 1
ATOM 706 C CA . ALA A 1 91 ? -3.486 -15.109 -16.484 1 97.5 91 ALA A CA 1
ATOM 707 C C . ALA A 1 91 ? -2.904 -13.852 -17.125 1 97.5 91 ALA A C 1
ATOM 709 O O . ALA A 1 91 ? -1.685 -13.664 -17.156 1 97.5 91 ALA A O 1
ATOM 710 N N . HIS A 1 92 ? -3.779 -13.023 -17.688 1 96.75 92 HIS A N 1
ATOM 711 C CA . HIS A 1 92 ? -3.324 -11.781 -18.297 1 96.75 92 HIS A CA 1
ATOM 712 C C . HIS A 1 92 ? -2.535 -10.93 -17.297 1 96.75 92 HIS A C 1
ATOM 714 O O . HIS A 1 92 ? -1.471 -10.406 -17.641 1 96.75 92 HIS A O 1
ATOM 720 N N . SER A 1 93 ? -3.029 -10.82 -16.125 1 96.31 93 SER A N 1
ATOM 721 C CA . SER A 1 93 ? -2.355 -10.055 -15.078 1 96.31 93 SER A CA 1
ATOM 722 C C . SER A 1 93 ? -1.012 -10.672 -14.711 1 96.31 93 SER A C 1
ATOM 724 O O . SER A 1 93 ? -0.039 -9.961 -14.453 1 96.31 93 SER A O 1
ATOM 726 N N . THR A 1 94 ? -0.994 -11.969 -14.711 1 96.25 94 THR A N 1
ATOM 727 C CA . THR A 1 94 ? 0.228 -12.688 -14.359 1 96.25 94 THR A CA 1
ATOM 728 C C . THR A 1 94 ? 1.266 -12.57 -15.469 1 96.25 94 THR A C 1
ATOM 730 O O . THR A 1 94 ? 2.465 -12.469 -15.203 1 96.25 94 THR A O 1
ATOM 733 N N . ILE A 1 95 ? 0.818 -12.586 -16.734 1 95.06 95 ILE A N 1
ATOM 734 C CA . ILE A 1 95 ? 1.714 -12.352 -17.859 1 95.06 95 ILE A CA 1
ATOM 735 C C . ILE A 1 95 ? 2.406 -11 -17.703 1 95.06 95 ILE A C 1
ATOM 737 O O . ILE A 1 95 ? 3.627 -10.906 -17.844 1 95.06 95 ILE A O 1
ATOM 741 N N . PHE A 1 96 ? 1.62 -10.062 -17.453 1 93.12 96 PHE A N 1
ATOM 742 C CA . PHE A 1 96 ? 2.178 -8.727 -17.25 1 93.12 96 PHE A CA 1
ATOM 743 C C . PHE A 1 96 ? 3.174 -8.727 -16.094 1 93.12 96 PHE A C 1
ATOM 745 O O . PHE A 1 96 ? 4.242 -8.125 -16.203 1 93.12 96 PHE A O 1
ATOM 752 N N . PHE A 1 97 ? 2.799 -9.336 -15.023 1 93.19 97 PHE A N 1
ATOM 753 C CA . PHE A 1 97 ? 3.654 -9.414 -13.844 1 93.19 97 PHE A CA 1
ATOM 754 C C . PHE A 1 97 ? 5.023 -9.984 -14.203 1 93.19 97 PHE A C 1
ATOM 756 O O . PHE A 1 97 ? 6.051 -9.391 -13.875 1 93.19 97 PHE A O 1
ATOM 763 N N . PHE A 1 98 ? 5.07 -11.086 -14.859 1 91.62 98 PHE A N 1
ATOM 764 C CA . PHE A 1 98 ? 6.324 -11.734 -15.234 1 91.62 98 PHE A CA 1
ATOM 765 C C . PHE A 1 98 ? 7.129 -10.844 -16.172 1 91.62 98 PHE A C 1
ATOM 767 O O . PHE A 1 98 ? 8.352 -10.742 -16.047 1 91.62 98 PHE A O 1
ATOM 774 N N . HIS A 1 99 ? 6.441 -10.227 -17.047 1 91.19 99 HIS A N 1
ATOM 775 C CA . HIS A 1 99 ? 7.113 -9.328 -17.984 1 91.19 99 HIS A CA 1
ATOM 776 C C . HIS A 1 99 ? 7.695 -8.117 -17.266 1 91.19 99 HIS A C 1
ATOM 778 O O . HIS A 1 99 ? 8.828 -7.715 -17.531 1 91.19 99 HIS A O 1
ATOM 784 N N . ALA A 1 100 ? 6.895 -7.543 -16.422 1 89.38 100 ALA A N 1
ATOM 785 C CA . ALA A 1 100 ? 7.348 -6.379 -15.672 1 89.38 100 ALA A CA 1
ATOM 786 C C . ALA A 1 100 ? 8.57 -6.715 -14.82 1 89.38 100 ALA A C 1
ATOM 788 O O . ALA A 1 100 ? 9.477 -5.895 -14.672 1 89.38 100 ALA A O 1
ATOM 789 N N . ASP A 1 101 ? 8.57 -7.844 -14.227 1 86.12 101 ASP A N 1
ATOM 790 C CA . ASP A 1 101 ? 9.711 -8.297 -13.438 1 86.12 101 ASP A CA 1
ATOM 791 C C . ASP A 1 101 ? 10.984 -8.328 -14.281 1 86.12 101 ASP A C 1
ATOM 793 O O . ASP A 1 101 ? 12.055 -7.93 -13.812 1 86.12 101 ASP A O 1
ATOM 797 N N . ASP A 1 102 ? 10.883 -8.734 -15.453 1 84.06 102 ASP A N 1
ATOM 798 C CA . ASP A 1 102 ? 12.023 -8.766 -16.359 1 84.06 102 ASP A CA 1
ATOM 799 C C . ASP A 1 102 ? 12.453 -7.359 -16.766 1 84.06 102 ASP A C 1
ATOM 801 O O . ASP A 1 102 ? 13.641 -7.094 -16.953 1 84.06 102 ASP A O 1
ATOM 805 N N . LEU A 1 103 ? 11.469 -6.531 -16.969 1 84.5 103 LEU A N 1
ATOM 806 C CA . LEU A 1 103 ? 11.758 -5.156 -17.359 1 84.5 103 LEU A CA 1
ATOM 807 C C . LEU A 1 103 ? 12.562 -4.438 -16.281 1 84.5 103 LEU A C 1
ATOM 809 O O . LEU A 1 103 ? 13.352 -3.541 -16.578 1 84.5 103 LEU A O 1
ATOM 813 N N . LEU A 1 104 ? 12.344 -4.781 -15.125 1 78.38 104 LEU A N 1
ATOM 814 C CA . LEU A 1 104 ? 13.023 -4.133 -14.008 1 78.38 104 LEU A CA 1
ATOM 815 C C . LEU A 1 104 ? 14.531 -4.324 -14.102 1 78.38 104 LEU A C 1
ATOM 817 O O . LEU A 1 104 ? 15.305 -3.455 -13.695 1 78.38 104 LEU A O 1
ATOM 821 N N . ASP A 1 105 ? 15 -5.348 -14.758 1 78.06 105 ASP A N 1
ATOM 822 C CA . ASP A 1 105 ? 16.422 -5.641 -14.922 1 78.06 105 ASP A CA 1
ATOM 823 C C . ASP A 1 105 ? 16.984 -4.965 -16.172 1 78.06 105 ASP A C 1
ATOM 825 O O . ASP A 1 105 ? 18.125 -4.527 -16.188 1 78.06 105 ASP A O 1
ATOM 829 N N . ASN A 1 106 ? 16.141 -4.789 -17.094 1 82.62 106 ASN A N 1
ATOM 830 C CA . ASN A 1 106 ? 16.656 -4.41 -18.391 1 82.62 106 ASN A CA 1
ATOM 831 C C . ASN A 1 106 ? 16.328 -2.955 -18.719 1 82.62 106 ASN A C 1
ATOM 833 O O . ASN A 1 106 ? 17.109 -2.273 -19.391 1 82.62 106 ASN A O 1
ATOM 837 N N . LYS A 1 107 ? 15.125 -2.541 -18.328 1 88.06 107 LYS A N 1
ATOM 838 C CA . LYS A 1 107 ? 14.648 -1.197 -18.656 1 88.06 107 LYS A CA 1
ATOM 839 C C . LYS A 1 107 ? 13.867 -0.596 -17.484 1 88.06 107 LYS A C 1
ATOM 841 O O . LYS A 1 107 ? 12.711 -0.203 -17.641 1 88.06 107 LYS A O 1
ATOM 846 N N . PRO A 1 108 ? 14.523 -0.394 -16.359 1 87.12 108 PRO A N 1
ATOM 847 C CA . PRO A 1 108 ? 13.805 0.038 -15.156 1 87.12 108 PRO A CA 1
ATOM 848 C C . PRO A 1 108 ? 13.125 1.395 -15.336 1 87.12 108 PRO A C 1
ATOM 850 O O . PRO A 1 108 ? 12.078 1.649 -14.727 1 87.12 108 PRO A O 1
ATOM 853 N N . ASP A 1 109 ? 13.633 2.223 -16.219 1 89 109 ASP A N 1
ATOM 854 C CA . ASP A 1 109 ? 13.086 3.562 -16.406 1 89 109 ASP A CA 1
ATOM 855 C C . ASP A 1 109 ? 11.672 3.504 -16.984 1 89 109 ASP A C 1
ATOM 857 O O . ASP A 1 109 ? 10.836 4.363 -16.688 1 89 109 ASP A O 1
ATOM 861 N N . THR A 1 110 ? 11.453 2.494 -17.766 1 91 110 THR A N 1
ATOM 862 C CA . THR A 1 110 ? 10.117 2.32 -18.328 1 91 110 THR A CA 1
ATOM 863 C C . THR A 1 110 ? 9.07 2.184 -1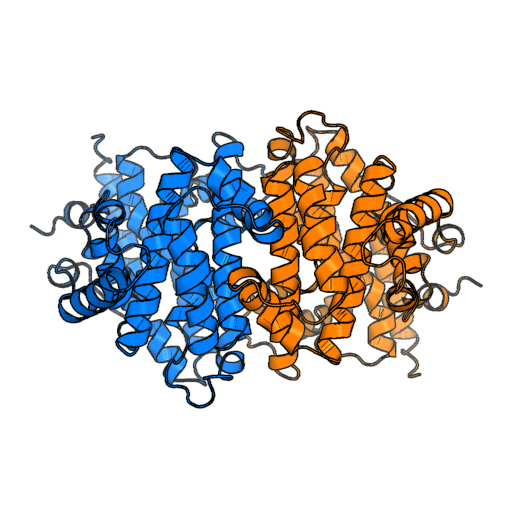7.234 1 91 110 THR A C 1
ATOM 865 O O . THR A 1 110 ? 8 2.789 -17.312 1 91 110 THR A O 1
ATOM 868 N N . LEU A 1 111 ? 9.398 1.482 -16.234 1 91 111 LEU A N 1
ATOM 869 C CA . LEU A 1 111 ? 8.477 1.264 -15.125 1 91 111 LEU A CA 1
ATOM 870 C C . LEU A 1 111 ? 8.453 2.469 -14.188 1 91 111 LEU A C 1
ATOM 872 O O . LEU A 1 111 ? 7.395 2.844 -13.68 1 91 111 LEU A O 1
ATOM 876 N N . ARG A 1 112 ? 9.57 3.092 -14.047 1 90.25 112 ARG A N 1
ATOM 877 C CA . ARG A 1 112 ? 9.672 4.258 -13.172 1 90.25 112 ARG A CA 1
ATOM 878 C C . ARG A 1 112 ? 8.867 5.43 -13.727 1 90.25 112 ARG A C 1
ATOM 880 O O . ARG A 1 112 ? 8.367 6.258 -12.961 1 90.25 112 ARG A O 1
ATOM 887 N N . ASN A 1 113 ? 8.711 5.449 -14.984 1 93.31 113 ASN A N 1
ATOM 888 C CA . ASN A 1 113 ? 8.039 6.57 -15.633 1 93.31 113 ASN A CA 1
ATOM 889 C C . ASN A 1 113 ? 6.625 6.203 -16.062 1 93.31 113 ASN A C 1
ATOM 891 O O . ASN A 1 113 ? 5.949 6.988 -16.734 1 93.31 113 ASN A O 1
ATOM 895 N N . LEU A 1 114 ? 6.164 5.066 -15.68 1 94.75 114 LEU A N 1
ATOM 896 C CA . LEU A 1 114 ? 4.879 4.559 -16.156 1 94.75 114 LEU A CA 1
ATOM 897 C C . LEU A 1 114 ? 3.754 5.531 -15.82 1 94.75 114 LEU A C 1
ATOM 899 O O . LEU A 1 114 ? 2.996 5.938 -16.703 1 94.75 114 LEU A O 1
ATOM 903 N N . GLN A 1 115 ? 3.652 5.953 -14.609 1 95.88 115 GLN A N 1
ATOM 904 C CA . GLN A 1 115 ? 2.576 6.844 -14.195 1 95.88 115 GLN A CA 1
ATOM 905 C C . GLN A 1 115 ? 2.746 8.234 -14.797 1 95.88 115 GLN A C 1
ATOM 907 O O . GLN A 1 115 ? 1.761 8.898 -15.117 1 95.88 115 GLN A O 1
ATOM 912 N N . LEU A 1 116 ? 3.988 8.656 -14.867 1 96.12 116 LEU A N 1
ATOM 913 C CA . LEU A 1 116 ? 4.27 9.922 -15.531 1 96.12 116 LEU A CA 1
ATOM 914 C C . LEU A 1 116 ? 3.76 9.914 -16.969 1 96.12 116 LEU A C 1
ATOM 916 O O . LEU A 1 116 ? 3.049 10.828 -17.391 1 96.12 116 LEU A O 1
ATOM 920 N N . ASN A 1 117 ? 4.176 8.859 -17.672 1 96.38 117 ASN A N 1
ATOM 921 C CA . ASN A 1 117 ? 3.797 8.766 -19.078 1 96.38 117 ASN A CA 1
ATOM 922 C C . ASN A 1 117 ? 2.285 8.641 -19.25 1 96.38 117 ASN A C 1
ATOM 924 O O . ASN A 1 117 ? 1.707 9.219 -20.172 1 96.38 117 ASN A O 1
ATOM 928 N N . LEU A 1 118 ? 1.653 7.898 -18.391 1 95.12 118 LEU A N 1
ATOM 929 C CA . LEU A 1 118 ? 0.2 7.781 -18.438 1 95.12 118 LEU A CA 1
ATOM 930 C C . LEU A 1 118 ? -0.462 9.133 -18.203 1 95.12 118 LEU A C 1
ATOM 932 O O . LEU A 1 118 ? -1.416 9.492 -18.906 1 95.12 118 LEU A O 1
ATOM 936 N N . SER A 1 119 ? 0.002 9.906 -17.297 1 94.94 119 SER A N 1
ATOM 937 C CA . SER A 1 119 ? -0.606 11.18 -16.922 1 94.94 119 SER A CA 1
ATOM 938 C C . SER A 1 119 ? -0.38 12.234 -18 1 94.94 119 SER A C 1
ATOM 940 O O . SER A 1 119 ? -1.153 13.188 -18.109 1 94.94 119 SER A O 1
ATOM 942 N N . THR A 1 120 ? 0.643 12.07 -18.75 1 95.31 120 THR A N 1
ATOM 943 C CA . THR A 1 120 ? 0.982 13.062 -19.766 1 95.31 120 THR A CA 1
ATOM 944 C C . THR A 1 120 ? 0.577 12.586 -21.156 1 95.31 120 THR A C 1
ATOM 946 O O . THR A 1 120 ? 0.828 13.266 -22.156 1 95.31 120 THR A O 1
ATOM 949 N N . GLY A 1 121 ? 0.073 11.422 -21.281 1 92.44 121 GLY A N 1
ATOM 950 C CA . GLY A 1 121 ? -0.365 10.891 -22.562 1 92.44 121 GLY A CA 1
ATOM 951 C C . GLY A 1 121 ? 0.785 10.477 -23.453 1 92.44 121 GLY A C 1
ATOM 952 O O . GLY A 1 121 ? 0.647 10.453 -24.672 1 92.44 121 GLY A O 1
ATOM 953 N N . GLN A 1 122 ? 1.926 10.227 -22.906 1 94.94 122 GLN A N 1
ATOM 954 C CA . GLN A 1 122 ? 3.09 9.773 -23.656 1 94.94 122 GLN A CA 1
ATOM 955 C C . GLN A 1 122 ? 3.102 8.25 -23.781 1 94.94 122 GLN A C 1
ATOM 957 O O . GLN A 1 122 ? 2.477 7.551 -22.984 1 94.94 122 GLN A O 1
ATOM 962 N N . PRO A 1 123 ? 3.789 7.742 -24.828 1 95.62 123 PRO A N 1
ATOM 963 C CA . PRO A 1 123 ? 3.92 6.285 -24.938 1 95.62 123 PRO A CA 1
ATOM 964 C C . PRO A 1 123 ? 4.582 5.664 -23.703 1 95.62 123 PRO A C 1
ATOM 966 O O . PRO A 1 123 ? 5.496 6.254 -23.125 1 95.62 123 PRO A O 1
ATOM 969 N N . LEU A 1 124 ? 4.172 4.445 -23.406 1 95.31 124 LEU A N 1
ATOM 970 C CA . LEU A 1 124 ? 4.66 3.795 -22.203 1 95.31 124 LEU A CA 1
ATOM 971 C C . LEU A 1 124 ? 6.012 3.137 -22.438 1 95.31 124 LEU A C 1
ATOM 973 O O . LEU A 1 124 ? 6.691 2.732 -21.5 1 95.31 124 LEU A O 1
ATOM 977 N N . GLY A 1 125 ? 6.434 2.973 -23.672 1 92.62 125 GLY A N 1
ATOM 978 C CA . GLY A 1 125 ? 7.789 2.553 -24 1 92.62 125 GLY A CA 1
ATOM 979 C C . GLY A 1 125 ? 7.949 1.046 -24.047 1 92.62 125 GLY A C 1
ATOM 980 O O . GLY A 1 125 ? 9.062 0.541 -24.188 1 92.62 125 GLY A O 1
ATOM 981 N N . ASP A 1 126 ? 6.902 0.234 -23.891 1 94.44 126 ASP A N 1
ATOM 982 C CA . ASP A 1 126 ? 6.898 -1.225 -23.938 1 94.44 126 ASP A CA 1
ATOM 983 C C . ASP A 1 126 ? 5.543 -1.758 -24.391 1 94.44 126 ASP A C 1
ATOM 985 O O . ASP A 1 126 ? 4.512 -1.43 -23.812 1 94.44 126 ASP A O 1
ATOM 989 N N . PRO A 1 127 ? 5.547 -2.555 -25.422 1 94.5 127 PRO A N 1
ATOM 990 C CA . PRO A 1 127 ? 4.277 -3.012 -26 1 94.5 127 PRO A CA 1
ATOM 991 C C . PRO A 1 127 ? 3.428 -3.793 -25 1 94.5 127 PRO A C 1
ATOM 993 O O . PRO A 1 127 ? 2.197 -3.736 -25.047 1 94.5 127 PRO A O 1
ATOM 996 N N . VAL A 1 128 ? 4.012 -4.59 -24.141 1 93.75 128 VAL A N 1
ATOM 997 C CA . VAL A 1 128 ? 3.262 -5.359 -23.156 1 93.75 128 VAL A CA 1
ATOM 998 C C . VAL A 1 128 ? 2.652 -4.418 -22.109 1 93.75 128 VAL A C 1
ATOM 1000 O O . VAL A 1 128 ? 1.529 -4.637 -21.656 1 93.75 128 VAL A O 1
ATOM 1003 N N . LEU A 1 129 ? 3.363 -3.354 -21.797 1 94.56 129 LEU A N 1
ATOM 1004 C CA . LEU A 1 129 ? 2.818 -2.34 -20.906 1 94.56 129 LEU A CA 1
ATOM 1005 C C . LEU A 1 129 ? 1.623 -1.638 -21.531 1 94.56 129 LEU A C 1
ATOM 1007 O O . LEU A 1 129 ? 0.605 -1.415 -20.875 1 94.56 129 LEU A O 1
ATOM 1011 N N . GLU A 1 130 ? 1.835 -1.315 -22.766 1 96.62 130 GLU A N 1
ATOM 1012 C CA . GLU A 1 130 ? 0.736 -0.683 -23.484 1 96.62 130 GLU A CA 1
ATOM 1013 C C . GLU A 1 130 ? -0.501 -1.576 -23.5 1 96.62 130 GLU A C 1
ATOM 1015 O O . GLU A 1 130 ? -1.611 -1.111 -23.234 1 96.62 130 GLU A O 1
ATOM 1020 N N . TRP A 1 131 ? -0.291 -2.816 -23.828 1 96.88 131 TRP A N 1
ATOM 1021 C CA . TRP A 1 131 ? -1.359 -3.809 -23.859 1 96.88 131 TRP A CA 1
ATOM 1022 C C . TRP A 1 131 ? -2.037 -3.93 -22.5 1 96.88 131 TRP A C 1
ATOM 1024 O O . TRP A 1 131 ? -3.264 -3.863 -22.391 1 96.88 131 TRP A O 1
ATOM 1034 N N . TYR A 1 132 ? -1.286 -4.055 -21.438 1 96.38 132 TYR A N 1
ATOM 1035 C CA . TYR A 1 132 ? -1.856 -4.238 -20.109 1 96.38 132 TYR A CA 1
ATOM 1036 C C . TYR A 1 132 ? -2.664 -3.016 -19.688 1 96.38 132 TYR A C 1
ATOM 1038 O O . TYR A 1 132 ? -3.791 -3.145 -19.203 1 96.38 132 TYR A O 1
ATOM 1046 N N . VAL A 1 133 ? -2.125 -1.834 -19.875 1 96.94 133 VAL A N 1
ATOM 1047 C CA . VAL A 1 133 ? -2.709 -0.596 -19.375 1 96.94 133 VAL A CA 1
ATOM 1048 C C . VAL A 1 133 ? -3.971 -0.258 -20.172 1 96.94 133 VAL A C 1
ATOM 1050 O O . VAL A 1 133 ? -4.996 0.103 -19.594 1 96.94 133 VAL A O 1
ATOM 1053 N N . HIS A 1 134 ? -3.945 -0.435 -21.406 1 96.88 134 HIS A N 1
ATOM 1054 C CA . HIS A 1 134 ? -5.016 0.118 -22.234 1 96.88 134 HIS A CA 1
ATOM 1055 C C . HIS A 1 134 ? -6.047 -0.95 -22.578 1 96.88 134 HIS A C 1
ATOM 1057 O O . HIS A 1 134 ? -7.168 -0.629 -22.984 1 96.88 134 HIS A O 1
ATOM 1063 N N . GLU A 1 135 ? -5.707 -2.227 -22.453 1 97 135 GLU A N 1
ATOM 1064 C CA . GLU A 1 135 ? -6.652 -3.266 -22.859 1 97 135 GLU A CA 1
ATOM 1065 C C . GLU A 1 135 ? -7.055 -4.133 -21.672 1 97 135 GLU A C 1
ATOM 1067 O O . GLU A 1 135 ? -8.227 -4.473 -21.516 1 97 135 GLU A O 1
ATOM 1072 N N . ILE A 1 136 ? -6.133 -4.488 -20.828 1 96.88 136 ILE A N 1
ATOM 1073 C CA . ILE A 1 136 ? -6.445 -5.406 -19.734 1 96.88 136 ILE A CA 1
ATOM 1074 C C . ILE A 1 136 ? -7.035 -4.629 -18.562 1 96.88 136 ILE A C 1
ATOM 1076 O O . ILE A 1 136 ? -8.07 -5.012 -18 1 96.88 136 ILE A O 1
ATOM 1080 N N . MET A 1 137 ? -6.434 -3.473 -18.172 1 96.25 137 MET A N 1
ATOM 1081 C CA . MET A 1 137 ? -6.879 -2.699 -17.016 1 96.25 137 MET A CA 1
ATOM 1082 C C . MET A 1 137 ? -8.352 -2.322 -17.141 1 96.25 137 MET A C 1
ATOM 1084 O O . MET A 1 137 ? -9.141 -2.549 -16.219 1 96.25 137 MET A O 1
ATOM 1088 N N . PRO A 1 138 ? -8.75 -1.867 -18.25 1 95.31 138 PRO A N 1
ATOM 1089 C CA . PRO A 1 138 ? -10.164 -1.48 -18.375 1 95.31 138 PRO A CA 1
ATOM 1090 C C . PRO A 1 138 ? -11.109 -2.658 -18.172 1 95.31 138 PRO A C 1
ATOM 1092 O O . PRO A 1 138 ? -12.227 -2.482 -17.672 1 95.31 138 PRO A O 1
ATOM 1095 N N . THR A 1 139 ? -10.719 -3.83 -18.531 1 92.81 139 THR A N 1
ATOM 1096 C CA . THR A 1 139 ? -11.594 -4.992 -18.391 1 92.81 139 THR A CA 1
ATOM 1097 C C . THR A 1 139 ? -11.828 -5.312 -16.922 1 92.81 139 THR A C 1
ATOM 1099 O O . THR A 1 139 ? -12.844 -5.906 -16.562 1 92.81 139 THR A O 1
ATOM 1102 N N . MET A 1 140 ? -10.93 -4.922 -16.062 1 91.56 140 MET A N 1
ATOM 1103 C CA . MET A 1 140 ? -11.086 -5.18 -14.641 1 91.56 140 MET A CA 1
ATOM 1104 C C . MET A 1 140 ? -12.297 -4.43 -14.078 1 91.56 140 MET A C 1
ATOM 1106 O O . MET A 1 140 ? -13.008 -4.949 -13.219 1 91.56 140 MET A O 1
ATOM 1110 N N . TRP A 1 141 ? -12.586 -3.205 -14.586 1 91.06 141 TRP A N 1
ATOM 1111 C CA . TRP A 1 141 ? -13.711 -2.412 -14.117 1 91.06 141 TRP A CA 1
ATOM 1112 C C . TRP A 1 141 ? -15.031 -2.965 -14.656 1 91.06 141 TRP A C 1
ATOM 1114 O O . TRP A 1 141 ? -16.109 -2.648 -14.141 1 91.06 141 TRP A O 1
ATOM 1124 N N . THR A 1 142 ? -14.898 -3.771 -15.672 1 88.31 142 THR A N 1
ATOM 1125 C CA . THR A 1 142 ? -16.094 -4.414 -16.203 1 88.31 142 THR A CA 1
ATOM 1126 C C . THR A 1 142 ? -16.391 -5.711 -15.453 1 88.31 142 THR A C 1
ATOM 1128 O O . THR A 1 142 ? -17.547 -6.09 -15.281 1 88.31 142 THR A O 1
ATOM 1131 N N . LYS A 1 143 ? -15.352 -6.305 -14.93 1 87.5 143 LYS A N 1
ATOM 1132 C CA . LYS A 1 143 ? -15.5 -7.664 -14.414 1 87.5 143 LYS A CA 1
ATOM 1133 C C . LYS A 1 143 ? -15.484 -7.676 -12.891 1 87.5 143 LYS A C 1
ATOM 1135 O O . LYS A 1 143 ? -15.969 -8.617 -12.266 1 87.5 143 LYS A O 1
ATOM 1140 N N . LEU A 1 144 ? -14.938 -6.66 -12.266 1 89.19 144 LEU A N 1
ATOM 1141 C CA . LEU A 1 144 ? -14.742 -6.625 -10.82 1 89.19 144 LEU A CA 1
ATOM 1142 C C . LEU A 1 144 ? -15.383 -5.375 -10.219 1 89.19 144 LEU A C 1
ATOM 1144 O O . LEU A 1 144 ? -15.664 -4.414 -10.938 1 89.19 144 LEU A O 1
ATOM 1148 N N . HIS A 1 145 ? -15.656 -5.465 -8.844 1 89.25 145 HIS A N 1
ATOM 1149 C CA . HIS A 1 145 ? -15.977 -4.227 -8.141 1 89.25 145 HIS A CA 1
ATOM 1150 C C . HIS A 1 145 ? -14.938 -3.15 -8.414 1 89.25 145 HIS A C 1
ATOM 1152 O O . HIS A 1 145 ? -13.734 -3.43 -8.43 1 89.25 145 HIS A O 1
ATOM 1158 N N . PRO A 1 146 ? -15.344 -1.916 -8.68 1 90.06 146 PRO A N 1
ATOM 1159 C CA . PRO A 1 146 ? -14.398 -0.874 -9.078 1 90.06 146 PRO A CA 1
ATOM 1160 C C . PRO A 1 146 ? -13.266 -0.69 -8.07 1 90.06 146 PRO A C 1
ATOM 1162 O O . PRO A 1 146 ? -12.125 -0.415 -8.453 1 90.06 146 PRO A O 1
ATOM 1165 N N . ILE A 1 147 ? -13.516 -0.822 -6.773 1 91.88 147 ILE A N 1
ATOM 1166 C CA . ILE A 1 147 ? -12.477 -0.695 -5.758 1 91.88 147 ILE A CA 1
ATOM 1167 C C . ILE A 1 147 ? -11.469 -1.835 -5.902 1 91.88 147 ILE A C 1
ATOM 1169 O O . ILE A 1 147 ? -10.266 -1.631 -5.75 1 91.88 147 ILE A O 1
ATOM 1173 N N . VAL A 1 148 ? -11.984 -3.041 -6.215 1 93.12 148 VAL A N 1
ATOM 1174 C CA . VAL A 1 148 ? -11.117 -4.195 -6.414 1 93.12 148 VAL A CA 1
ATOM 1175 C C . VAL A 1 148 ? -10.234 -3.975 -7.645 1 93.12 148 VAL A C 1
ATOM 1177 O O . VAL A 1 148 ? -9.031 -4.238 -7.609 1 93.12 148 VAL A O 1
ATOM 1180 N N . ALA A 1 149 ? -10.875 -3.488 -8.711 1 93.12 149 ALA A N 1
ATOM 1181 C CA . ALA A 1 149 ? -10.117 -3.172 -9.922 1 93.12 149 ALA A CA 1
ATOM 1182 C C . ALA A 1 149 ? -9.031 -2.143 -9.633 1 93.12 149 ALA A C 1
ATOM 1184 O O . ALA A 1 149 ? -7.863 -2.352 -9.977 1 93.12 149 ALA A O 1
ATOM 1185 N N . SER A 1 150 ? -9.422 -1.104 -8.969 1 94.88 150 SER A N 1
ATOM 1186 C CA . SER A 1 150 ? -8.492 -0.025 -8.648 1 94.88 150 SER A CA 1
ATOM 1187 C C . SER A 1 150 ? -7.363 -0.515 -7.75 1 94.88 150 SER A C 1
ATOM 1189 O O . SER A 1 150 ? -6.199 -0.176 -7.969 1 94.88 150 SER A O 1
ATOM 1191 N N . MET A 1 151 ? -7.676 -1.303 -6.77 1 96 151 MET A N 1
ATOM 1192 C CA . MET A 1 151 ? -6.664 -1.838 -5.863 1 96 151 MET A CA 1
ATOM 1193 C C . MET A 1 151 ? -5.715 -2.775 -6.598 1 96 151 MET A C 1
ATOM 1195 O O . MET A 1 151 ? -4.523 -2.838 -6.277 1 96 151 MET A O 1
ATOM 1199 N N . SER A 1 152 ? -6.246 -3.52 -7.508 1 95.5 152 SER A N 1
ATOM 1200 C CA . SER A 1 152 ? -5.406 -4.426 -8.281 1 95.5 152 SER A CA 1
ATOM 1201 C C . SER A 1 152 ? -4.367 -3.658 -9.094 1 95.5 152 SER A C 1
ATOM 1203 O O . SER A 1 152 ? -3.195 -4.039 -9.125 1 95.5 152 SER A O 1
ATOM 1205 N N . VAL A 1 153 ? -4.793 -2.594 -9.688 1 96.06 153 VAL A N 1
ATOM 1206 C CA . VAL A 1 153 ? -3.891 -1.763 -10.477 1 96.06 153 VAL A CA 1
ATOM 1207 C C . VAL A 1 153 ? -2.887 -1.071 -9.555 1 96.06 153 VAL A C 1
ATOM 1209 O O . VAL A 1 153 ? -1.7 -0.979 -9.875 1 96.06 153 VAL A O 1
ATOM 1212 N N . THR A 1 154 ? -3.35 -0.584 -8.43 1 96.88 154 THR A N 1
ATOM 1213 C CA . THR A 1 154 ? -2.475 0.051 -7.445 1 96.88 154 THR A CA 1
ATOM 1214 C C . THR A 1 154 ? -1.39 -0.916 -6.984 1 96.88 154 THR A C 1
ATOM 1216 O O . THR A 1 154 ? -0.244 -0.515 -6.77 1 96.88 154 THR A O 1
ATOM 1219 N N . ALA A 1 155 ? -1.748 -2.162 -6.848 1 96.75 155 ALA A N 1
ATOM 1220 C CA . ALA A 1 155 ? -0.788 -3.188 -6.445 1 96.75 155 ALA A CA 1
ATOM 1221 C C . ALA A 1 155 ? 0.332 -3.322 -7.473 1 96.75 155 ALA A C 1
ATOM 1223 O O . ALA A 1 155 ? 1.48 -3.596 -7.113 1 96.75 155 ALA A O 1
ATOM 1224 N N . VAL A 1 156 ? 0.003 -3.127 -8.703 1 94.44 156 VAL A N 1
ATOM 1225 C CA . VAL A 1 156 ? 1 -3.201 -9.766 1 94.44 156 VAL A CA 1
ATOM 1226 C C . VAL A 1 156 ? 1.999 -2.057 -9.617 1 94.44 156 VAL A C 1
ATOM 1228 O O . VAL A 1 156 ? 3.209 -2.262 -9.734 1 94.44 156 VAL A O 1
ATOM 1231 N N . TYR A 1 157 ? 1.49 -0.881 -9.359 1 95.25 157 TYR A N 1
ATOM 1232 C CA . TYR A 1 157 ? 2.385 0.25 -9.141 1 95.25 157 TYR A CA 1
ATOM 1233 C C . TYR A 1 157 ? 3.27 0.017 -7.918 1 95.25 157 TYR A C 1
ATOM 1235 O O . TYR A 1 157 ? 4.469 0.304 -7.953 1 95.25 157 TYR A O 1
ATOM 1243 N N . ASP A 1 158 ? 2.697 -0.512 -6.887 1 95.81 158 ASP A N 1
ATOM 1244 C CA . ASP A 1 158 ? 3.455 -0.823 -5.68 1 95.81 158 ASP A CA 1
ATOM 1245 C C . ASP A 1 158 ? 4.551 -1.846 -5.965 1 95.81 158 ASP A C 1
ATOM 1247 O O . ASP A 1 158 ? 5.656 -1.75 -5.422 1 95.81 158 ASP A O 1
ATOM 1251 N N . PHE A 1 159 ? 4.195 -2.77 -6.754 1 95.25 159 PHE A N 1
ATOM 1252 C CA . PHE A 1 159 ? 5.168 -3.789 -7.133 1 95.25 159 PHE A CA 1
ATOM 1253 C C . PHE A 1 159 ? 6.371 -3.158 -7.816 1 95.25 159 PHE A C 1
ATOM 1255 O O . PHE A 1 159 ? 7.516 -3.439 -7.453 1 95.25 159 PHE A O 1
ATOM 1262 N N . CYS A 1 160 ? 6.133 -2.287 -8.781 1 93.12 160 CYS A N 1
ATOM 1263 C CA . CYS A 1 160 ? 7.211 -1.604 -9.492 1 93.12 160 CYS A CA 1
ATOM 1264 C C . CYS A 1 160 ? 8.07 -0.794 -8.531 1 93.12 160 CYS A C 1
ATOM 1266 O O . CYS A 1 160 ? 9.297 -0.835 -8.602 1 93.12 160 CYS A O 1
ATOM 1268 N N . ASN A 1 161 ? 7.426 -0.135 -7.652 1 94.06 161 ASN A N 1
ATOM 1269 C CA . ASN A 1 161 ? 8.141 0.682 -6.672 1 94.06 161 ASN A CA 1
ATOM 1270 C C . ASN A 1 161 ? 8.953 -0.177 -5.711 1 94.06 161 ASN A C 1
ATOM 1272 O O . ASN A 1 161 ? 10.094 0.156 -5.391 1 94.06 161 ASN A O 1
ATOM 1276 N N . GLY A 1 162 ? 8.32 -1.253 -5.246 1 93.06 162 GLY A N 1
ATOM 1277 C CA . GLY A 1 162 ? 9 -2.148 -4.32 1 93.06 162 GLY A CA 1
ATOM 1278 C C . GLY A 1 162 ? 10.273 -2.74 -4.891 1 93.06 162 GLY A C 1
ATOM 1279 O O . GLY A 1 162 ? 11.312 -2.754 -4.219 1 93.06 162 GLY A O 1
ATOM 1280 N N . VAL A 1 163 ? 10.195 -3.156 -6.074 1 89.94 163 VA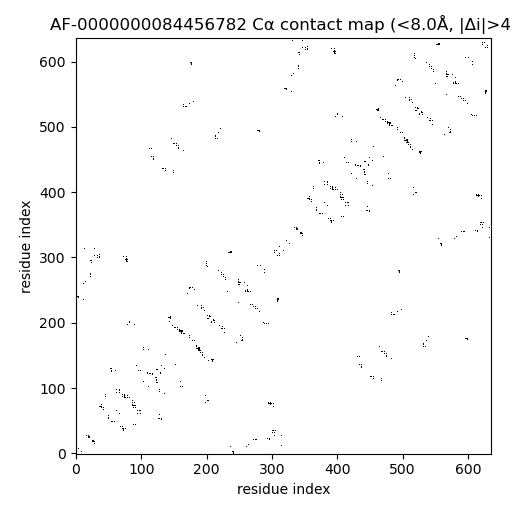L A N 1
ATOM 1281 C CA . VAL A 1 163 ? 11.375 -3.736 -6.707 1 89.94 163 VAL A CA 1
ATOM 1282 C C . VAL A 1 163 ? 12.445 -2.664 -6.887 1 89.94 163 VAL A C 1
ATOM 1284 O O . VAL A 1 163 ? 13.641 -2.943 -6.762 1 89.94 163 VAL A O 1
ATOM 1287 N N . GLY A 1 164 ? 12 -1.438 -7.23 1 88.88 164 GLY A N 1
ATOM 1288 C CA . GLY A 1 164 ? 12.945 -0.331 -7.293 1 88.88 164 GLY A CA 1
ATOM 1289 C C . GLY A 1 164 ? 13.664 -0.082 -5.98 1 88.88 164 GLY A C 1
ATOM 1290 O O . GLY A 1 164 ? 14.883 0.104 -5.961 1 88.88 164 GLY A O 1
ATOM 1291 N N . ILE A 1 165 ? 12.914 -0.109 -4.914 1 91.31 165 ILE A N 1
ATOM 1292 C CA . ILE A 1 165 ? 13.484 0.111 -3.59 1 91.31 165 ILE A CA 1
ATOM 1293 C C . ILE A 1 165 ? 14.438 -1.033 -3.244 1 91.31 165 ILE A C 1
ATOM 1295 O O . ILE A 1 165 ? 15.516 -0.808 -2.691 1 91.31 165 ILE A O 1
ATOM 1299 N N . GLU A 1 166 ? 13.984 -2.223 -3.553 1 88.5 166 GLU A N 1
ATOM 1300 C CA . GLU A 1 166 ? 14.836 -3.389 -3.328 1 88.5 166 GLU A CA 1
ATOM 1301 C C . GLU A 1 166 ? 16.188 -3.23 -4.027 1 88.5 166 GLU A C 1
ATOM 1303 O O . GLU A 1 166 ? 17.234 -3.533 -3.447 1 88.5 166 GLU A O 1
ATOM 1308 N N . GLY A 1 167 ? 16.172 -2.814 -5.234 1 85.94 167 GLY A N 1
ATOM 1309 C CA . GLY A 1 167 ? 17.406 -2.578 -5.973 1 85.94 167 GLY A CA 1
ATOM 1310 C C . GLY A 1 167 ? 18.266 -1.496 -5.355 1 85.94 167 GLY A C 1
ATOM 1311 O O . GLY A 1 167 ? 19.5 -1.638 -5.281 1 85.94 167 GLY A O 1
ATOM 1312 N N . LEU A 1 168 ? 17.688 -0.454 -4.883 1 85.75 168 LEU A N 1
ATOM 1313 C CA . LEU A 1 168 ? 18.406 0.681 -4.309 1 85.75 168 LEU A CA 1
ATOM 1314 C C . LEU A 1 168 ? 19.047 0.305 -2.975 1 85.75 168 LEU A C 1
ATOM 1316 O O . LEU A 1 168 ? 20.062 0.879 -2.584 1 85.75 168 LEU A O 1
ATOM 1320 N N . THR A 1 169 ? 18.391 -0.647 -2.305 1 88.31 169 THR A N 1
ATOM 1321 C CA . THR A 1 169 ? 18.859 -0.975 -0.962 1 88.31 169 THR A CA 1
ATOM 1322 C C . THR A 1 169 ? 19.562 -2.328 -0.951 1 88.31 169 THR A C 1
ATOM 1324 O O . THR A 1 169 ? 19.828 -2.889 0.116 1 88.31 169 THR A O 1
ATOM 1327 N N . ALA A 1 170 ? 19.812 -2.799 -2.102 1 84.69 170 ALA A N 1
ATOM 1328 C CA . ALA A 1 170 ? 20.5 -4.078 -2.225 1 84.69 170 ALA A CA 1
ATOM 1329 C C . ALA A 1 170 ? 21.844 -4.055 -1.486 1 84.69 170 ALA A C 1
ATOM 1331 O O . ALA A 1 170 ? 22.609 -3.098 -1.605 1 84.69 170 ALA A O 1
ATOM 1332 N N . GLY A 1 171 ? 22.062 -5.086 -0.721 1 84 171 GLY A N 1
ATOM 1333 C CA . GLY A 1 171 ? 23.328 -5.195 -0.014 1 84 171 GLY A CA 1
ATOM 1334 C C . GLY A 1 171 ? 23.312 -4.516 1.342 1 84 171 GLY A C 1
ATOM 1335 O O . GLY A 1 171 ? 24.25 -4.684 2.135 1 84 171 GLY A O 1
ATOM 1336 N N . GLN A 1 172 ? 22.312 -3.756 1.594 1 87.44 172 GLN A N 1
ATOM 1337 C CA . GLN A 1 172 ? 22.203 -3.117 2.902 1 87.44 172 GLN A CA 1
ATOM 1338 C C . GLN A 1 172 ? 21.547 -4.043 3.918 1 87.44 172 GLN A C 1
ATOM 1340 O O . GLN A 1 172 ? 20.578 -4.742 3.592 1 87.44 172 GLN A O 1
ATOM 1345 N N . ASP A 1 173 ? 22.094 -4.027 5.098 1 89 173 ASP A N 1
ATOM 1346 C CA . ASP A 1 173 ? 21.469 -4.766 6.188 1 89 173 ASP A CA 1
ATOM 1347 C C . ASP A 1 173 ? 20.219 -4.043 6.695 1 89 173 ASP A C 1
ATOM 1349 O O . ASP A 1 173 ? 20.156 -2.812 6.652 1 89 173 ASP A O 1
ATOM 1353 N N . VAL A 1 174 ? 19.312 -4.797 7.098 1 92.19 174 VAL A N 1
ATOM 1354 C CA . VAL A 1 174 ? 18.141 -4.203 7.758 1 92.19 174 VAL A CA 1
ATOM 1355 C C . VAL A 1 174 ? 18.562 -3.584 9.086 1 92.19 174 VAL A C 1
ATOM 1357 O O . VAL A 1 174 ? 19.188 -4.246 9.922 1 92.19 174 VAL A O 1
ATOM 1360 N N . LYS A 1 175 ? 18.25 -2.33 9.25 1 92.75 175 LYS A N 1
ATOM 1361 C CA . LYS A 1 175 ? 18.562 -1.662 10.516 1 92.75 175 LYS A CA 1
ATOM 1362 C C . LYS A 1 175 ? 17.719 -2.223 11.656 1 92.75 175 LYS A C 1
ATOM 1364 O O . LYS A 1 175 ? 16.5 -2.436 11.492 1 92.75 175 LYS A O 1
ATOM 1369 N N . PRO A 1 176 ? 18.328 -2.424 12.812 1 92.5 176 PRO A N 1
ATOM 1370 C CA . PRO A 1 176 ? 17.578 -2.945 13.961 1 92.5 176 PRO A CA 1
ATOM 1371 C C . PRO A 1 176 ? 16.438 -2.037 14.375 1 92.5 176 PRO A C 1
ATOM 1373 O O . PRO A 1 176 ? 15.406 -2.52 14.859 1 92.5 176 PRO A O 1
ATOM 1376 N N . ASP A 1 177 ? 16.578 -0.744 14.102 1 95 177 ASP A N 1
ATOM 1377 C CA . ASP A 1 177 ? 15.562 0.224 14.508 1 95 177 ASP A CA 1
ATOM 1378 C C . ASP A 1 177 ? 14.5 0.392 13.43 1 95 177 ASP A C 1
ATOM 1380 O O . ASP A 1 177 ? 13.602 1.231 13.555 1 95 177 ASP A O 1
ATOM 1384 N N . ALA A 1 178 ? 14.586 -0.385 12.43 1 94.56 178 ALA A N 1
ATOM 1385 C CA . ALA A 1 178 ? 13.578 -0.378 11.375 1 94.56 178 ALA A CA 1
ATOM 1386 C C . ALA A 1 178 ? 12.953 -1.761 11.203 1 94.56 178 ALA A C 1
ATOM 1388 O O . ALA A 1 178 ? 12.977 -2.326 10.109 1 94.56 178 ALA A O 1
ATOM 1389 N N . PRO A 1 179 ? 12.328 -2.223 12.219 1 93.31 179 PRO A N 1
ATOM 1390 C CA . PRO A 1 179 ? 11.844 -3.607 12.219 1 93.31 179 PRO A CA 1
ATOM 1391 C C . PRO A 1 179 ? 10.688 -3.828 11.242 1 93.31 179 PRO A C 1
ATOM 1393 O O . PRO A 1 179 ? 10.398 -4.969 10.875 1 93.31 179 PRO A O 1
ATOM 1396 N N . LYS A 1 180 ? 10.016 -2.814 10.773 1 94.94 180 LYS A N 1
ATOM 1397 C CA . LYS A 1 180 ? 8.828 -2.959 9.93 1 94.94 180 LYS A CA 1
ATOM 1398 C C . LYS A 1 180 ? 9.203 -2.971 8.453 1 94.94 180 LYS A C 1
ATOM 1400 O O . LYS A 1 180 ? 8.398 -3.348 7.605 1 94.94 180 LYS A O 1
ATOM 1405 N N . TYR A 1 181 ? 10.516 -2.686 8.164 1 94.88 181 TYR A N 1
ATOM 1406 C CA . TYR A 1 181 ? 10.969 -2.484 6.789 1 94.88 181 TYR A CA 1
ATOM 1407 C C . TYR A 1 181 ? 10.812 -3.762 5.973 1 94.88 181 TYR A C 1
ATOM 1409 O O . TYR A 1 181 ? 10.25 -3.744 4.879 1 94.88 181 TYR A O 1
ATOM 1417 N N . PRO A 1 182 ? 11.203 -4.965 6.492 1 94.5 182 PRO A N 1
ATOM 1418 C CA . PRO A 1 182 ? 11.109 -6.172 5.664 1 94.5 182 PRO A CA 1
ATOM 1419 C C . PRO A 1 182 ? 9.68 -6.5 5.254 1 94.5 182 PRO A C 1
ATOM 1421 O O . PRO A 1 182 ? 9.422 -6.801 4.082 1 94.5 182 PRO A O 1
ATOM 1424 N N . ASP A 1 183 ? 8.75 -6.344 6.195 1 95.19 183 ASP A N 1
ATOM 1425 C CA . ASP A 1 183 ? 7.355 -6.648 5.891 1 95.19 183 ASP A CA 1
ATOM 1426 C C . ASP A 1 183 ? 6.766 -5.621 4.926 1 95.19 183 ASP A C 1
ATOM 1428 O O . ASP A 1 183 ? 5.992 -5.969 4.031 1 95.19 183 ASP A O 1
ATOM 1432 N N . TRP A 1 184 ? 7.152 -4.402 5.156 1 95.44 184 TRP A N 1
ATOM 1433 C CA . TRP A 1 184 ? 6.68 -3.322 4.297 1 95.44 184 TRP A CA 1
ATOM 1434 C C . TRP A 1 184 ? 7.168 -3.514 2.863 1 95.44 184 TRP A C 1
ATOM 1436 O O . TRP A 1 184 ? 6.395 -3.377 1.913 1 95.44 184 TRP A O 1
ATOM 1446 N N . LEU A 1 185 ? 8.453 -3.822 2.723 1 94.75 185 LEU A N 1
ATOM 1447 C CA . LEU A 1 185 ? 9.031 -4.039 1.4 1 94.75 185 LEU A CA 1
ATOM 1448 C C . LEU A 1 185 ? 8.414 -5.27 0.735 1 94.75 185 LEU A C 1
ATOM 1450 O O . LEU A 1 185 ? 8.086 -5.234 -0.453 1 94.75 185 LEU A O 1
ATOM 1454 N N . ARG A 1 186 ? 8.25 -6.289 1.534 1 95.06 186 ARG A N 1
ATOM 1455 C CA . ARG A 1 186 ? 7.703 -7.516 0.963 1 95.06 186 ARG A CA 1
ATOM 1456 C C . ARG A 1 186 ? 6.258 -7.32 0.52 1 95.06 186 ARG A C 1
ATOM 1458 O O . ARG A 1 186 ? 5.82 -7.914 -0.469 1 95.06 186 ARG A O 1
ATOM 1465 N N . PHE A 1 187 ? 5.539 -6.578 1.201 1 94.25 187 PHE A N 1
ATOM 1466 C CA . PHE A 1 187 ? 4.18 -6.215 0.819 1 94.25 187 PHE A CA 1
ATOM 1467 C C . PHE A 1 187 ? 4.152 -5.602 -0.576 1 94.25 187 PHE A C 1
ATOM 1469 O O . PHE A 1 187 ? 3.201 -5.809 -1.332 1 94.25 187 PHE A O 1
ATOM 1476 N N . LYS A 1 188 ? 5.117 -4.91 -0.937 1 93.56 188 LYS A N 1
ATOM 1477 C CA . LYS A 1 188 ? 5.168 -4.188 -2.203 1 93.56 188 LYS A CA 1
ATOM 1478 C C . LYS A 1 188 ? 5.73 -5.066 -3.318 1 93.56 188 LYS A C 1
ATOM 1480 O O . LYS A 1 188 ? 5.445 -4.84 -4.496 1 93.56 188 LYS A O 1
ATOM 1485 N N . THR A 1 189 ? 6.59 -6.039 -3.055 1 90.56 189 THR A N 1
ATOM 1486 C CA . THR A 1 189 ? 7.359 -6.723 -4.09 1 90.56 189 THR A CA 1
ATOM 1487 C C . THR A 1 189 ? 6.68 -8.023 -4.496 1 90.56 189 THR A C 1
ATOM 1489 O O . THR A 1 189 ? 7.023 -8.617 -5.523 1 90.56 189 THR A O 1
ATOM 1492 N N . GLY A 1 190 ? 5.715 -8.523 -3.883 1 85.19 190 GLY A N 1
ATOM 1493 C CA . GLY A 1 190 ? 5.176 -9.844 -4.152 1 85.19 190 GLY A CA 1
ATOM 1494 C C . GLY A 1 190 ? 3.953 -9.82 -5.047 1 85.19 190 GLY A C 1
ATOM 1495 O O . GLY A 1 190 ? 3.479 -10.867 -5.484 1 85.19 190 GLY A O 1
ATOM 1496 N N . LEU A 1 191 ? 3.4 -8.672 -5.316 1 93.19 191 LEU A N 1
ATOM 1497 C CA . LEU A 1 191 ? 2.129 -8.5 -6.012 1 93.19 191 LEU A CA 1
ATOM 1498 C C . LEU A 1 191 ? 1.024 -9.305 -5.332 1 93.19 191 LEU A C 1
ATOM 1500 O O . LEU A 1 191 ? -0.03 -9.539 -5.926 1 93.19 191 LEU A O 1
ATOM 1504 N N . SER A 1 192 ? 1.232 -9.844 -4.172 1 97.38 192 SER A N 1
ATOM 1505 C CA . SER A 1 192 ? 0.282 -10.617 -3.379 1 97.38 192 SER A CA 1
ATOM 1506 C C . SER A 1 192 ? -1.005 -9.836 -3.141 1 97.38 192 SER A C 1
ATOM 1508 O O . SER A 1 192 ? -2.088 -10.414 -3.068 1 97.38 192 SER A O 1
ATOM 1510 N N . PRO A 1 193 ? -0.949 -8.484 -3.088 1 97.31 193 PRO A N 1
ATOM 1511 C CA . PRO A 1 193 ? -2.213 -7.758 -2.93 1 97.31 193 PRO A CA 1
ATOM 1512 C C . PRO A 1 193 ? -3.158 -7.961 -4.113 1 97.31 193 PRO A C 1
ATOM 1514 O O . PRO A 1 193 ? -4.367 -8.109 -3.922 1 97.31 193 PRO A O 1
ATOM 1517 N N . MET A 1 194 ? -2.621 -7.969 -5.32 1 96.94 194 MET A N 1
ATOM 1518 C CA . MET A 1 194 ? -3.475 -8.188 -6.484 1 96.94 194 MET A CA 1
ATOM 1519 C C . MET A 1 194 ? -4.102 -9.578 -6.445 1 96.94 194 MET A C 1
ATOM 1521 O O . MET A 1 194 ? -5.312 -9.727 -6.629 1 96.94 194 MET A O 1
ATOM 1525 N N . TYR A 1 195 ? -3.311 -10.609 -6.137 1 97.25 195 TYR A N 1
ATOM 1526 C CA . TYR A 1 195 ? -3.818 -11.977 -6.109 1 97.25 195 TYR A CA 1
ATOM 1527 C C . TYR A 1 195 ? -4.859 -12.148 -5.012 1 97.25 195 TYR A C 1
ATOM 1529 O O . TYR A 1 195 ? -5.859 -12.844 -5.195 1 97.25 195 TYR A O 1
ATOM 1537 N N . SER A 1 196 ? -4.566 -11.539 -3.85 1 96.56 196 SER A N 1
ATOM 1538 C CA . SER A 1 196 ? -5.504 -11.656 -2.736 1 96.56 196 SER A CA 1
ATOM 1539 C C . SER A 1 196 ? -6.895 -11.18 -3.133 1 96.56 196 SER A C 1
ATOM 1541 O O . SER A 1 196 ? -7.898 -11.734 -2.689 1 96.56 196 SER A O 1
ATOM 1543 N N . LEU A 1 197 ? -6.953 -10.164 -4 1 94.38 197 LEU A N 1
ATOM 1544 C CA . LEU A 1 197 ? -8.219 -9.602 -4.461 1 94.38 197 LEU A CA 1
ATOM 1545 C C . LEU A 1 197 ? -8.883 -10.523 -5.484 1 94.38 197 LEU A C 1
ATOM 1547 O O . LEU A 1 197 ? -10.102 -10.672 -5.488 1 94.38 197 LEU A O 1
ATOM 1551 N N . LEU A 1 198 ? -8.078 -11.164 -6.285 1 92.75 198 LEU A N 1
ATOM 1552 C CA . LEU A 1 198 ? -8.594 -11.906 -7.43 1 92.75 198 LEU A CA 1
ATOM 1553 C C . LEU A 1 198 ? -8.977 -13.32 -7.031 1 92.75 198 LEU A C 1
ATOM 1555 O O . LEU A 1 198 ? -9.891 -13.914 -7.621 1 92.75 198 LEU A O 1
ATOM 1559 N N . VAL A 1 199 ? -8.352 -13.828 -5.961 1 94.69 199 VAL A N 1
ATOM 1560 C CA . VAL A 1 199 ? -8.539 -15.258 -5.723 1 94.69 199 VAL A CA 1
ATOM 1561 C C . VAL A 1 199 ? -9.609 -15.469 -4.656 1 94.69 199 VAL A C 1
ATOM 1563 O O . VAL A 1 199 ? -10.266 -16.516 -4.621 1 94.69 199 VAL A O 1
ATOM 1566 N N . VAL A 1 200 ? -9.797 -14.508 -3.77 1 93.81 200 VAL A N 1
ATOM 1567 C CA . VAL A 1 200 ? -10.75 -14.68 -2.682 1 93.81 200 VAL A CA 1
ATOM 1568 C C . VAL A 1 200 ? -12.148 -14.305 -3.16 1 93.81 200 VAL A C 1
ATOM 1570 O O . VAL A 1 200 ? -13.148 -14.859 -2.689 1 93.81 200 VAL A O 1
ATOM 1573 N N . GLY A 1 201 ? -12.203 -13.359 -4.082 1 87.69 201 GLY A N 1
ATOM 1574 C CA . GLY A 1 201 ? -13.477 -12.836 -4.562 1 87.69 201 GLY A CA 1
ATOM 1575 C C . GLY A 1 201 ? -14.305 -13.859 -5.301 1 87.69 201 GLY A C 1
ATOM 1576 O O . GLY A 1 201 ? -13.781 -14.867 -5.777 1 87.69 201 GLY A O 1
ATOM 1577 N N . CYS A 1 202 ? -15.633 -13.625 -5.242 1 78.5 202 CYS A N 1
ATOM 1578 C CA . CYS A 1 202 ? -16.578 -14.469 -5.969 1 78.5 202 CYS A CA 1
ATOM 1579 C C . CYS A 1 202 ? -16.984 -13.82 -7.293 1 78.5 202 CYS A C 1
ATOM 1581 O O . CYS A 1 202 ? -17.656 -12.797 -7.309 1 78.5 202 CYS A O 1
ATOM 1583 N N . ALA A 1 203 ? -16.453 -14.398 -8.289 1 61.41 203 ALA A N 1
ATOM 1584 C CA . ALA A 1 203 ? -16.688 -13.844 -9.625 1 61.41 203 ALA A CA 1
ATOM 1585 C C . ALA A 1 203 ? -18.172 -13.812 -9.953 1 61.41 203 ALA A C 1
ATOM 1587 O O . ALA A 1 203 ? -18.625 -12.984 -10.742 1 61.41 203 ALA A O 1
ATOM 1588 N N . THR A 1 204 ? -18.875 -14.781 -9.438 1 57.69 204 THR A N 1
ATOM 1589 C CA . THR A 1 204 ? -20.297 -14.922 -9.75 1 57.69 204 THR A CA 1
ATOM 1590 C C . THR A 1 204 ? -21.156 -14.102 -8.781 1 57.69 204 THR A C 1
ATOM 1592 O O . THR A 1 204 ? -22.375 -14.148 -8.836 1 57.69 204 THR A O 1
ATOM 1595 N N . ASP A 1 205 ? -20.438 -13.773 -7.746 1 55.69 205 ASP A N 1
ATOM 1596 C CA . ASP A 1 205 ? -21.281 -13.039 -6.809 1 55.69 205 ASP A CA 1
ATOM 1597 C C . ASP A 1 205 ? -22 -11.875 -7.5 1 55.69 205 ASP A C 1
ATOM 1599 O O . ASP A 1 205 ? -21.344 -10.961 -8.016 1 55.69 205 ASP A O 1
ATOM 1603 N N . ALA A 1 206 ? -23.203 -12.312 -8.008 1 47.59 206 ALA A N 1
ATOM 1604 C CA . ALA A 1 206 ? -24.125 -11.414 -8.695 1 47.59 206 ALA A CA 1
ATOM 1605 C C . ALA A 1 206 ? -24.125 -10.031 -8.062 1 47.59 206 ALA A C 1
ATOM 1607 O O . ALA A 1 206 ? -24.547 -9.055 -8.688 1 47.59 206 ALA A O 1
ATOM 1608 N N . GLN A 1 207 ? -24.156 -10.211 -6.773 1 47 207 GLN A N 1
ATOM 1609 C CA . GLN A 1 207 ? -24.203 -8.914 -6.109 1 47 207 GLN A CA 1
ATOM 1610 C C . GLN A 1 207 ? -22.953 -8.094 -6.398 1 47 207 GLN A C 1
ATOM 1612 O O . GLN A 1 207 ? -22.859 -6.93 -6.004 1 47 207 GLN A O 1
ATOM 1617 N N . LEU A 1 208 ? -21.953 -8.922 -7.012 1 43.47 208 LEU A N 1
ATOM 1618 C CA . LEU A 1 208 ? -20.703 -8.258 -7.344 1 43.47 208 LEU A CA 1
ATOM 1619 C C . LEU A 1 208 ? -20.812 -7.5 -8.664 1 43.47 208 LEU A C 1
ATOM 1621 O O . LEU A 1 208 ? -19.812 -7 -9.188 1 43.47 208 LEU A O 1
ATOM 1625 N N . PRO A 1 209 ? -21.219 -7.836 -9.906 1 43.25 209 PRO A N 1
ATOM 1626 C CA . PRO A 1 209 ? -20.531 -6.801 -10.68 1 43.25 209 PRO A CA 1
ATOM 1627 C C . PRO A 1 209 ? -19.969 -5.68 -9.805 1 43.25 209 PRO A C 1
ATOM 1629 O O . PRO A 1 209 ? -19.016 -5.012 -10.195 1 43.25 209 PRO A O 1
ATOM 1632 N N . LYS A 1 210 ? -20.766 -5.301 -8.617 1 50.88 210 LYS A N 1
ATOM 1633 C CA . LYS A 1 210 ? -20.641 -4.133 -7.75 1 50.88 210 LYS A CA 1
ATOM 1634 C C . LYS A 1 210 ? -20.469 -4.539 -6.289 1 50.88 210 LYS A C 1
ATOM 1636 O O . LYS A 1 210 ? -20.406 -3.686 -5.402 1 50.88 210 LYS A O 1
ATOM 1641 N N . GLY A 1 211 ? -20.484 -6.105 -5.922 1 60.75 211 GLY A N 1
ATOM 1642 C CA . GLY A 1 211 ? -20.594 -6.254 -4.48 1 60.75 211 GLY A CA 1
ATOM 1643 C C . GLY A 1 211 ? -19.656 -7.301 -3.91 1 60.75 211 GLY A C 1
ATOM 1644 O O . GLY A 1 211 ? -18.734 -7.746 -4.586 1 60.75 211 GLY A O 1
ATOM 1645 N N . GLY A 1 212 ? -19.438 -7.594 -2.787 1 80.56 212 GLY A N 1
ATOM 1646 C CA . GLY A 1 212 ? -18.891 -8.656 -1.956 1 80.56 212 GLY A CA 1
ATOM 1647 C C . GLY A 1 212 ? -17.594 -8.273 -1.28 1 80.56 212 GLY A C 1
ATOM 1648 O O . GLY A 1 212 ? -17.109 -8.992 -0.407 1 80.56 212 GLY A O 1
ATOM 1649 N N . LEU A 1 213 ? -17.125 -7.137 -1.799 1 89 213 LEU A N 1
ATOM 1650 C CA . LEU A 1 213 ? -15.867 -6.73 -1.175 1 89 213 LEU A CA 1
ATOM 1651 C C . LEU A 1 213 ? -16.031 -6.602 0.336 1 89 213 LEU A C 1
ATOM 1653 O O . LEU A 1 213 ? -15.102 -6.906 1.091 1 89 213 LEU A O 1
ATOM 1657 N N . ASP A 1 214 ? -17.188 -6.25 0.771 1 88.06 214 ASP A N 1
ATOM 1658 C CA . ASP A 1 214 ? -17.453 -6.066 2.193 1 88.06 214 ASP A CA 1
ATOM 1659 C C . ASP A 1 214 ? -17.375 -7.391 2.947 1 88.06 214 ASP A C 1
ATOM 1661 O O . ASP A 1 214 ? -17.156 -7.406 4.16 1 88.06 214 ASP A O 1
ATOM 1665 N N . LYS A 1 215 ? -17.484 -8.508 2.232 1 89.19 215 LYS A N 1
ATOM 1666 C CA . LYS A 1 215 ? -17.516 -9.828 2.857 1 89.19 215 LYS A CA 1
ATOM 1667 C C . LYS A 1 215 ? -16.094 -10.328 3.154 1 89.19 215 LYS A C 1
ATOM 1669 O O . LYS A 1 215 ? -15.898 -11.156 4.043 1 89.19 215 LYS A O 1
ATOM 1674 N N . TYR A 1 216 ? -15.133 -9.797 2.367 1 93.19 216 TYR A N 1
ATOM 1675 C CA . TYR A 1 216 ? -13.812 -10.375 2.572 1 93.19 216 TYR A CA 1
ATOM 1676 C C . TYR A 1 216 ? -12.758 -9.281 2.719 1 93.19 216 TYR A C 1
ATOM 1678 O O . TYR A 1 216 ? -11.562 -9.578 2.854 1 93.19 216 TYR A O 1
ATOM 1686 N N . ALA A 1 217 ? -13.164 -8.039 2.807 1 93.94 217 ALA A N 1
ATOM 1687 C CA . ALA A 1 217 ? -12.219 -6.93 2.91 1 93.94 217 ALA A CA 1
ATOM 1688 C C . ALA A 1 217 ? -11.312 -7.094 4.129 1 93.94 217 ALA A C 1
ATOM 1690 O O . ALA A 1 217 ? -10.109 -6.832 4.055 1 93.94 217 ALA A O 1
ATOM 1691 N N . GLN A 1 218 ? -11.852 -7.586 5.219 1 94.88 218 GLN A N 1
ATOM 1692 C CA . GLN A 1 218 ? -11.117 -7.617 6.48 1 94.88 218 GLN A CA 1
ATOM 1693 C C . GLN A 1 218 ? -10.023 -8.68 6.453 1 94.88 218 GLN A C 1
ATOM 1695 O O . GLN A 1 218 ? -9.086 -8.641 7.258 1 94.88 218 GLN A O 1
ATOM 1700 N N . VAL A 1 219 ? -10.062 -9.648 5.508 1 97.06 219 VAL A N 1
ATOM 1701 C CA . VAL A 1 219 ? -9.086 -10.734 5.539 1 97.06 219 VAL A CA 1
ATOM 1702 C C . VAL A 1 219 ? -7.984 -10.469 4.512 1 97.06 219 VAL A C 1
ATOM 1704 O O . VAL A 1 219 ? -6.98 -11.18 4.473 1 97.06 219 VAL A O 1
ATOM 1707 N N . ILE A 1 220 ? -8.07 -9.43 3.721 1 96.88 220 ILE A N 1
ATOM 1708 C CA . ILE A 1 220 ? -7.152 -9.156 2.617 1 96.88 220 ILE A CA 1
ATOM 1709 C C . ILE A 1 220 ? -5.723 -9.078 3.146 1 96.88 220 ILE A C 1
ATOM 1711 O O . ILE A 1 220 ? -4.812 -9.711 2.602 1 96.88 220 ILE A O 1
ATOM 1715 N N . PRO A 1 221 ? -5.465 -8.367 4.277 1 97.38 221 PRO A N 1
ATOM 1716 C CA . PRO A 1 221 ? -4.078 -8.281 4.742 1 97.38 221 PRO A CA 1
ATOM 1717 C C . PRO A 1 221 ? -3.488 -9.648 5.094 1 97.38 221 PRO A C 1
ATOM 1719 O O . PRO A 1 221 ? -2.324 -9.922 4.789 1 97.38 221 PRO A O 1
ATOM 1722 N N . ASP A 1 222 ? -4.277 -10.492 5.695 1 98.25 222 ASP A N 1
ATOM 1723 C CA . ASP A 1 222 ? -3.766 -11.812 6.055 1 98.25 222 ASP A CA 1
ATOM 1724 C C . ASP A 1 222 ? -3.572 -12.68 4.812 1 98.25 222 ASP A C 1
ATOM 1726 O O . ASP A 1 222 ? -2.654 -13.5 4.762 1 98.25 222 ASP A O 1
ATOM 1730 N N . VAL A 1 223 ? -4.43 -12.539 3.818 1 98.38 223 VAL A N 1
ATOM 1731 C CA . VAL A 1 223 ? -4.238 -13.273 2.572 1 98.38 223 VAL A CA 1
ATOM 1732 C C . VAL A 1 223 ? -2.938 -12.836 1.907 1 98.38 223 VAL A C 1
ATOM 1734 O O . VAL A 1 223 ? -2.209 -13.664 1.352 1 98.38 223 VAL A O 1
ATOM 1737 N N . VAL A 1 224 ? -2.686 -11.562 1.927 1 98.25 224 VAL A N 1
ATOM 1738 C CA . VAL A 1 224 ? -1.451 -11.02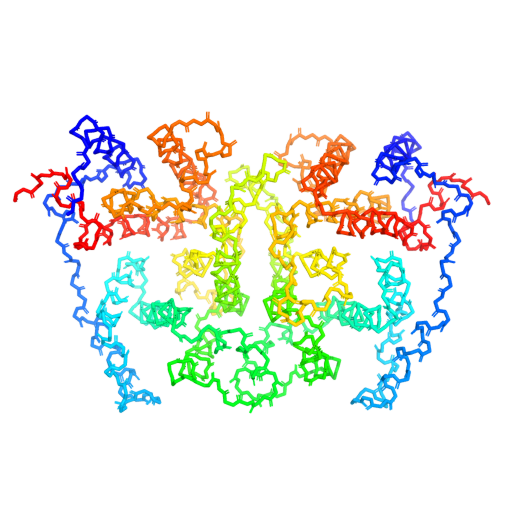3 1.369 1 98.25 224 VAL A CA 1
ATOM 1739 C C . VAL A 1 224 ? -0.248 -11.641 2.074 1 98.25 224 VAL A C 1
ATOM 1741 O O . VAL A 1 224 ? 0.68 -12.125 1.423 1 98.25 224 VAL A O 1
ATOM 1744 N N . VAL A 1 225 ? -0.245 -11.641 3.393 1 97.94 225 VAL A N 1
ATOM 1745 C CA . VAL A 1 225 ? 0.839 -12.211 4.184 1 97.94 225 VAL A CA 1
ATOM 1746 C C . VAL A 1 225 ? 0.994 -13.695 3.857 1 97.94 225 VAL A C 1
ATOM 1748 O O . VAL A 1 225 ? 2.105 -14.172 3.619 1 97.94 225 VAL A O 1
ATOM 1751 N N . PHE A 1 226 ? -0.12 -14.383 3.859 1 98.5 226 PHE A N 1
ATOM 1752 C CA . PHE A 1 226 ? -0.137 -15.812 3.545 1 98.5 226 PHE A CA 1
ATOM 1753 C C . PHE A 1 226 ? 0.511 -16.078 2.189 1 98.5 226 PHE A C 1
ATOM 1755 O O . PHE A 1 226 ? 1.382 -16.938 2.068 1 98.5 226 PHE A O 1
ATOM 1762 N N . THR A 1 227 ? 0.105 -15.312 1.205 1 98.38 227 THR A N 1
ATOM 1763 C CA . THR A 1 227 ? 0.581 -15.492 -0.163 1 98.38 227 THR A CA 1
ATOM 1764 C C . THR A 1 227 ? 2.088 -15.258 -0.245 1 98.38 227 THR A C 1
ATOM 1766 O O . THR A 1 227 ? 2.809 -16.047 -0.86 1 98.38 227 THR A O 1
ATOM 1769 N N . ASN A 1 228 ? 2.557 -14.203 0.37 1 97.94 228 ASN A N 1
ATOM 1770 C CA . ASN A 1 228 ? 3.984 -13.906 0.38 1 97.94 228 ASN A CA 1
ATOM 1771 C C . ASN A 1 228 ? 4.781 -15.031 1.038 1 97.94 228 ASN A C 1
ATOM 1773 O O . ASN A 1 228 ? 5.812 -15.461 0.51 1 97.94 228 ASN A O 1
ATOM 1777 N N . ILE A 1 229 ? 4.281 -15.477 2.164 1 97.94 229 ILE A N 1
ATOM 1778 C CA . ILE A 1 229 ? 5.02 -16.453 2.947 1 97.94 229 ILE A CA 1
ATOM 1779 C C . ILE A 1 229 ? 5.062 -17.781 2.197 1 97.94 229 ILE A C 1
ATOM 1781 O O . ILE A 1 229 ? 6.105 -18.438 2.143 1 97.94 229 ILE A O 1
ATOM 1785 N N . VAL A 1 230 ? 3.957 -18.203 1.61 1 98.06 230 VAL A N 1
ATOM 1786 C CA . VAL A 1 230 ? 3.949 -19.469 0.864 1 98.06 230 VAL A CA 1
ATOM 1787 C C . VAL A 1 230 ? 4.992 -19.406 -0.25 1 98.06 230 VAL A C 1
ATOM 1789 O O . VAL A 1 230 ? 5.762 -20.344 -0.435 1 98.06 230 VAL A O 1
ATOM 1792 N N . ASN A 1 231 ? 5 -18.328 -0.979 1 97.12 231 ASN A N 1
ATOM 1793 C CA . ASN A 1 231 ? 6 -18.156 -2.027 1 97.12 231 ASN A CA 1
ATOM 1794 C C . ASN A 1 231 ? 7.418 -18.25 -1.472 1 97.12 231 ASN A C 1
ATOM 1796 O O . ASN A 1 231 ? 8.266 -18.938 -2.035 1 97.12 231 ASN A O 1
ATOM 1800 N N . ASP A 1 232 ? 7.691 -17.547 -0.386 1 97.12 232 ASP A N 1
ATOM 1801 C CA . ASP A 1 232 ? 9.047 -17.453 0.154 1 97.12 232 ASP A CA 1
ATOM 1802 C C . ASP A 1 232 ? 9.492 -18.781 0.762 1 97.12 232 ASP A C 1
ATOM 1804 O O . ASP A 1 232 ? 10.656 -19.156 0.649 1 97.12 232 ASP A O 1
ATOM 1808 N N . VAL A 1 233 ? 8.578 -19.438 1.425 1 97.69 233 VAL A N 1
ATOM 1809 C CA . VAL A 1 233 ? 8.898 -20.703 2.061 1 97.69 233 VAL A CA 1
ATOM 1810 C C . VAL A 1 233 ? 9.164 -21.766 0.992 1 97.69 233 VAL A C 1
ATOM 1812 O O . VAL A 1 233 ? 10.164 -22.484 1.061 1 97.69 233 VAL A O 1
ATOM 1815 N N . LEU A 1 234 ? 8.336 -21.812 -0.008 1 97.19 234 LEU A N 1
ATOM 1816 C CA . LEU A 1 234 ? 8.453 -22.875 -1.003 1 97.19 234 LEU A CA 1
ATOM 1817 C C . LEU A 1 234 ? 9.555 -22.562 -2.008 1 97.19 234 LEU A C 1
ATOM 1819 O O . LEU A 1 234 ? 10.055 -23.469 -2.689 1 97.19 234 LEU A O 1
ATOM 1823 N N . SER A 1 235 ? 9.922 -21.344 -2.148 1 95.75 235 SER A N 1
ATOM 1824 C CA . SER A 1 235 ? 11.023 -21 -3.039 1 95.75 235 SER A CA 1
ATOM 1825 C C . SER A 1 235 ? 12.352 -20.984 -2.289 1 95.75 235 SER A C 1
ATOM 1827 O O . SER A 1 235 ? 13.406 -20.734 -2.883 1 95.75 235 SER A O 1
ATOM 1829 N N . PHE A 1 236 ? 12.359 -21.25 -1.038 1 96.5 236 PHE A N 1
ATOM 1830 C CA . PHE A 1 236 ? 13.523 -21.094 -0.177 1 96.5 236 PHE A CA 1
ATOM 1831 C C . PHE A 1 236 ? 14.664 -21.984 -0.655 1 96.5 236 PHE A C 1
ATOM 1833 O O . PHE A 1 236 ? 15.812 -21.547 -0.738 1 96.5 236 PHE A O 1
ATOM 1840 N N . TYR A 1 237 ? 14.391 -23.234 -0.946 1 94.69 237 TYR A N 1
ATOM 1841 C CA . TYR A 1 237 ? 15.414 -24.188 -1.349 1 94.69 237 TYR A CA 1
ATOM 1842 C C . TYR A 1 237 ? 16.109 -23.734 -2.623 1 94.69 237 TYR A C 1
ATOM 1844 O O . TYR A 1 237 ? 17.344 -23.766 -2.709 1 94.69 237 TYR A O 1
ATOM 1852 N N . LYS A 1 238 ? 15.352 -23.312 -3.566 1 94.19 238 LYS A N 1
ATOM 1853 C CA . LYS A 1 238 ? 15.898 -22.797 -4.812 1 94.19 238 LYS A CA 1
ATOM 1854 C C . LYS A 1 238 ? 16.828 -21.609 -4.551 1 94.19 238 LYS A C 1
ATOM 1856 O O . LYS A 1 238 ? 17.875 -21.484 -5.188 1 94.19 238 LYS A O 1
ATOM 1861 N N . GLU A 1 239 ? 16.406 -20.719 -3.682 1 92.31 239 GLU A N 1
ATOM 1862 C CA . GLU A 1 239 ? 17.188 -19.516 -3.375 1 92.31 239 GLU A CA 1
ATOM 1863 C C . GLU A 1 239 ? 18.469 -19.875 -2.631 1 92.31 239 GLU A C 1
ATOM 1865 O O . GLU A 1 239 ? 19.5 -19.219 -2.828 1 92.31 239 GLU A O 1
ATOM 1870 N N . MET A 1 240 ? 18.344 -20.859 -1.777 1 91.38 240 MET A N 1
ATOM 1871 C CA . MET A 1 240 ? 19.531 -21.312 -1.064 1 91.38 240 MET A CA 1
ATOM 1872 C C . MET A 1 240 ? 20.547 -21.906 -2.031 1 91.38 240 MET A C 1
ATOM 1874 O O . MET A 1 240 ? 21.75 -21.641 -1.927 1 91.38 240 MET A O 1
ATOM 1878 N N . LEU A 1 241 ? 20.125 -22.688 -2.953 1 91.56 241 LEU A N 1
ATOM 1879 C CA . LEU A 1 241 ? 20.984 -23.297 -3.967 1 91.56 241 LEU A CA 1
ATOM 1880 C C . LEU A 1 241 ? 21.656 -22.219 -4.805 1 91.56 241 LEU A C 1
ATOM 1882 O O . LEU A 1 241 ? 22.812 -22.391 -5.211 1 91.56 241 LEU A O 1
ATOM 1886 N N . ALA A 1 242 ? 20.969 -21.156 -5.031 1 91 242 ALA A N 1
ATOM 1887 C CA . ALA A 1 242 ? 21.484 -20.062 -5.859 1 91 242 ALA A CA 1
ATOM 1888 C C . ALA A 1 242 ? 22.312 -19.094 -5.031 1 91 242 ALA A C 1
ATOM 1890 O O . ALA A 1 242 ? 22.875 -18.125 -5.566 1 91 242 ALA A O 1
ATOM 1891 N N . GLU A 1 243 ? 22.359 -19.219 -3.738 1 89.31 243 GLU A N 1
ATOM 1892 C CA . GLU A 1 243 ? 23.094 -18.375 -2.811 1 89.31 243 GLU A CA 1
ATOM 1893 C C . GLU A 1 243 ? 22.578 -16.938 -2.85 1 89.31 243 GLU A C 1
ATOM 1895 O O . GLU A 1 243 ? 23.359 -15.984 -2.816 1 89.31 243 GLU A O 1
ATOM 1900 N N . GLU A 1 244 ? 21.312 -16.906 -3.094 1 86.5 244 GLU A N 1
ATOM 1901 C CA . GLU A 1 244 ? 20.672 -15.602 -3.053 1 86.5 244 GLU A CA 1
ATOM 1902 C C . GLU A 1 244 ? 20.625 -15.055 -1.627 1 86.5 244 GLU A C 1
ATOM 1904 O O . GLU A 1 244 ? 20.375 -15.812 -0.681 1 86.5 244 GLU A O 1
ATOM 1909 N N . THR A 1 245 ? 20.938 -13.781 -1.493 1 84.56 245 THR A N 1
ATOM 1910 C CA . THR A 1 245 ? 20.859 -13.102 -0.203 1 84.56 245 THR A CA 1
ATOM 1911 C C . THR A 1 245 ? 19.922 -11.898 -0.28 1 84.56 245 THR A C 1
ATOM 1913 O O . THR A 1 245 ? 19.5 -11.5 -1.368 1 84.56 245 THR A O 1
ATOM 1916 N N . GLY A 1 246 ? 19.453 -11.453 0.817 1 85.44 246 GLY A N 1
ATOM 1917 C CA . GLY A 1 246 ? 18.672 -10.234 0.858 1 85.44 246 GLY A CA 1
ATOM 1918 C C . GLY A 1 246 ? 17.188 -10.477 0.649 1 85.44 246 GLY A C 1
ATOM 1919 O O . GLY A 1 246 ? 16.391 -9.539 0.684 1 85.44 246 GLY A O 1
ATOM 1920 N N . ASN A 1 247 ? 16.891 -11.758 0.479 1 90.06 247 ASN A N 1
ATOM 1921 C CA . ASN A 1 247 ? 15.461 -12.047 0.352 1 90.06 247 ASN A CA 1
ATOM 1922 C C . ASN A 1 247 ? 14.742 -11.914 1.69 1 90.06 247 ASN A C 1
ATOM 1924 O O . ASN A 1 247 ? 15.359 -11.602 2.707 1 90.06 247 ASN A O 1
ATOM 1928 N N . TYR A 1 248 ? 13.492 -12.094 1.67 1 93.69 248 TYR A N 1
ATOM 1929 C CA . TYR A 1 248 ? 12.664 -11.836 2.838 1 93.69 248 TYR A CA 1
ATOM 1930 C C . TYR A 1 248 ? 13.109 -12.672 4.027 1 93.69 248 TYR A C 1
ATOM 1932 O O . TYR A 1 248 ? 13.219 -12.172 5.148 1 93.69 248 TYR A O 1
ATOM 1940 N N . ILE A 1 249 ? 13.367 -13.969 3.855 1 94.94 249 ILE A N 1
ATOM 1941 C CA . ILE A 1 249 ? 13.75 -14.859 4.949 1 94.94 249 ILE A CA 1
ATOM 1942 C C . ILE A 1 249 ? 15.117 -14.453 5.492 1 94.94 249 ILE A C 1
ATOM 1944 O O . ILE A 1 249 ? 15.359 -14.523 6.699 1 94.94 249 ILE A O 1
ATOM 1948 N N . ASP A 1 250 ? 15.992 -14.008 4.629 1 93.06 250 ASP A N 1
ATOM 1949 C CA . ASP A 1 250 ? 17.266 -13.461 5.051 1 93.06 250 ASP A CA 1
ATOM 1950 C C . ASP A 1 250 ? 17.078 -12.211 5.914 1 93.06 250 ASP A C 1
ATOM 1952 O O . ASP A 1 250 ? 17.734 -12.055 6.945 1 93.06 250 ASP A O 1
ATOM 1956 N N . GLN A 1 251 ? 16.234 -11.344 5.449 1 92.88 251 GLN A N 1
ATOM 1957 C CA . GLN A 1 251 ? 15.977 -10.109 6.188 1 92.88 251 GLN A CA 1
ATOM 1958 C C . GLN A 1 251 ? 15.359 -10.406 7.551 1 92.88 251 GLN A C 1
ATOM 1960 O O . GLN A 1 251 ? 15.672 -9.742 8.539 1 92.88 251 GLN A O 1
ATOM 1965 N N . ARG A 1 252 ? 14.484 -11.406 7.535 1 94.12 252 ARG A N 1
ATOM 1966 C CA . ARG A 1 252 ? 13.875 -11.82 8.797 1 94.12 252 ARG A CA 1
ATOM 1967 C C . ARG A 1 252 ? 14.914 -12.406 9.742 1 94.12 252 ARG A C 1
ATOM 1969 O O . ARG A 1 252 ? 14.883 -12.148 10.945 1 94.12 252 ARG A O 1
ATOM 1976 N N . ALA A 1 253 ? 15.828 -13.203 9.195 1 93.94 253 ALA A N 1
ATOM 1977 C CA . ALA A 1 253 ? 16.906 -13.758 10.008 1 93.94 253 ALA A CA 1
ATOM 1978 C C . ALA A 1 253 ? 17.766 -12.656 10.617 1 93.94 253 ALA A C 1
ATOM 1980 O O . ALA A 1 253 ? 18.125 -12.719 11.797 1 93.94 253 ALA A O 1
ATOM 1981 N N . GLN A 1 254 ? 18.062 -11.656 9.828 1 90.69 254 GLN A N 1
ATOM 1982 C CA . GLN A 1 254 ? 18.859 -10.523 10.289 1 90.69 254 GLN A CA 1
ATOM 1983 C C . GLN A 1 254 ? 18.109 -9.734 11.367 1 90.69 254 GLN A C 1
ATOM 1985 O O . GLN A 1 254 ? 18.688 -9.43 12.414 1 90.69 254 GLN A O 1
ATOM 1990 N N . ARG A 1 255 ? 16.875 -9.422 11.055 1 90.19 255 ARG A N 1
ATOM 1991 C CA . ARG A 1 255 ? 16.062 -8.648 11.977 1 90.19 255 ARG A CA 1
ATOM 1992 C C . ARG A 1 255 ? 15.922 -9.359 13.32 1 90.19 255 ARG A C 1
ATOM 1994 O O . ARG A 1 255 ? 15.992 -8.727 14.375 1 90.19 255 ARG A O 1
ATOM 2001 N N . GLU A 1 256 ? 15.781 -10.656 13.25 1 92.38 256 GLU A N 1
ATOM 2002 C CA . GLU A 1 256 ? 15.484 -11.43 14.453 1 92.38 256 GLU A CA 1
ATOM 2003 C C . GLU A 1 256 ? 16.75 -12.039 15.039 1 92.38 256 GLU A C 1
ATOM 2005 O O . GLU A 1 256 ? 16.703 -12.695 16.078 1 92.38 256 GLU A O 1
ATOM 2010 N N . GLN A 1 257 ? 17.844 -11.859 14.438 1 91.5 257 GLN A N 1
ATOM 2011 C CA . GLN A 1 257 ? 19.156 -12.312 14.906 1 91.5 257 GLN A CA 1
ATOM 2012 C C . GLN A 1 257 ? 19.141 -13.82 15.164 1 91.5 257 GLN A C 1
ATOM 2014 O O . GLN A 1 257 ? 19.516 -14.266 16.266 1 91.5 257 GLN A O 1
ATOM 2019 N N . CYS A 1 258 ? 18.766 -14.562 14.172 1 94.81 258 CYS A N 1
ATOM 2020 C CA . CYS A 1 258 ? 18.766 -16.016 14.234 1 94.81 258 CYS A CA 1
ATOM 2021 C C . CYS A 1 258 ? 19.266 -16.625 12.938 1 94.81 258 CYS A C 1
ATOM 2023 O O . CYS A 1 258 ? 19.531 -15.906 11.969 1 94.81 258 CYS A O 1
ATOM 2025 N N . ASP A 1 259 ? 19.578 -17.875 12.977 1 95.19 259 ASP A N 1
ATOM 2026 C CA . ASP A 1 259 ? 20.062 -18.531 11.766 1 95.19 259 ASP A CA 1
ATOM 2027 C C . ASP A 1 259 ? 18.953 -18.656 10.727 1 95.19 259 ASP A C 1
ATOM 2029 O O . ASP A 1 259 ? 17.766 -18.641 11.07 1 95.19 259 ASP A O 1
ATOM 2033 N N . ILE A 1 260 ? 19.297 -18.859 9.516 1 95.06 260 ILE A N 1
ATOM 2034 C CA . ILE A 1 260 ? 18.406 -18.766 8.367 1 95.06 260 ILE A CA 1
ATOM 2035 C C . ILE A 1 260 ? 17.375 -19.891 8.406 1 95.06 260 ILE A C 1
ATOM 2037 O O . ILE A 1 260 ? 16.234 -19.703 7.996 1 95.06 260 ILE A O 1
ATOM 2041 N N . LEU A 1 261 ? 17.688 -21.094 8.898 1 96.88 261 LEU A N 1
ATOM 2042 C CA . LEU A 1 261 ? 16.734 -22.203 8.969 1 96.88 261 LEU A CA 1
ATOM 2043 C C . LEU A 1 261 ? 15.703 -21.969 10.07 1 96.88 261 LEU A C 1
ATOM 2045 O O . LEU A 1 261 ? 14.547 -22.359 9.945 1 96.88 261 LEU A O 1
ATOM 2049 N N . THR A 1 262 ? 16.172 -21.359 11.133 1 97.38 262 THR A N 1
ATOM 2050 C CA . THR A 1 262 ? 15.25 -20.953 12.18 1 97.38 262 THR A CA 1
ATOM 2051 C C . THR A 1 262 ? 14.266 -19.906 11.656 1 97.38 262 THR A C 1
ATOM 2053 O O . THR A 1 262 ? 13.07 -19.984 11.938 1 97.38 262 THR A O 1
ATOM 2056 N N . ALA A 1 263 ? 14.789 -18.938 10.914 1 96.94 263 ALA A N 1
ATOM 2057 C CA . ALA A 1 263 ? 13.93 -17.938 10.297 1 96.94 263 ALA A CA 1
ATOM 2058 C C . ALA A 1 263 ? 12.914 -18.578 9.359 1 96.94 263 ALA A C 1
ATOM 2060 O O . ALA A 1 263 ? 11.75 -18.172 9.328 1 96.94 263 ALA A O 1
ATOM 2061 N N . LEU A 1 264 ? 13.352 -19.562 8.586 1 97.94 264 LEU A N 1
ATOM 2062 C CA . LEU A 1 264 ? 12.461 -20.281 7.688 1 97.94 264 LEU A CA 1
ATOM 2063 C C . LEU A 1 264 ? 11.305 -20.906 8.461 1 97.94 264 LEU A C 1
ATOM 2065 O O . LEU A 1 264 ? 10.141 -20.781 8.055 1 97.94 264 LEU A O 1
ATOM 2069 N N . GLN A 1 265 ? 11.594 -21.578 9.539 1 98 265 GLN A N 1
ATOM 2070 C CA . GLN A 1 265 ? 10.57 -22.234 10.352 1 98 265 GLN A CA 1
ATOM 2071 C C . GLN A 1 265 ? 9.594 -21.234 10.945 1 98 265 GLN A C 1
ATOM 2073 O O . GLN A 1 265 ? 8.383 -21.453 10.953 1 98 265 GLN A O 1
ATOM 2078 N N . LYS A 1 266 ? 10.141 -20.141 11.469 1 97.81 266 LYS A N 1
ATOM 2079 C CA . LYS A 1 266 ? 9.297 -19.109 12.047 1 97.81 266 LYS A CA 1
ATOM 2080 C C . LYS A 1 266 ? 8.352 -18.516 11 1 97.81 266 LYS A C 1
ATOM 2082 O O . LYS A 1 266 ? 7.16 -18.328 11.266 1 97.81 266 LYS A O 1
ATOM 2087 N N . VAL A 1 267 ? 8.906 -18.219 9.859 1 98.06 267 VAL A N 1
ATOM 2088 C CA . VAL A 1 267 ? 8.117 -17.641 8.773 1 98.06 267 VAL A CA 1
ATOM 2089 C C . VAL A 1 267 ? 7.055 -18.641 8.32 1 98.06 267 VAL A C 1
ATOM 2091 O O . VAL A 1 267 ? 5.906 -18.266 8.07 1 98.06 267 VAL A O 1
ATOM 2094 N N . ALA A 1 268 ? 7.422 -19.891 8.203 1 98.56 268 ALA A N 1
ATOM 2095 C CA . ALA A 1 268 ? 6.461 -20.938 7.852 1 98.56 268 ALA A CA 1
ATOM 2096 C C . ALA A 1 268 ? 5.312 -20.984 8.852 1 98.56 268 ALA A C 1
ATOM 2098 O O . ALA A 1 268 ? 4.145 -21.062 8.469 1 98.56 268 ALA A O 1
ATOM 2099 N N . ASP A 1 269 ? 5.629 -20.938 10.117 1 98.5 269 ASP A N 1
ATOM 2100 C CA . ASP A 1 269 ? 4.613 -20.953 11.164 1 98.5 269 ASP A CA 1
ATOM 2101 C C . ASP A 1 269 ? 3.689 -19.75 11.062 1 98.5 269 ASP A C 1
ATOM 2103 O O . ASP A 1 269 ? 2.479 -19.859 11.258 1 98.5 269 ASP A O 1
ATOM 2107 N N . GLU A 1 270 ? 4.273 -18.641 10.781 1 98 270 GLU A N 1
ATOM 2108 C CA . GLU A 1 270 ? 3.482 -17.438 10.602 1 98 270 GLU A CA 1
ATOM 2109 C C . GLU A 1 270 ? 2.521 -17.562 9.43 1 98 270 GLU A C 1
ATOM 2111 O O . GLU A 1 270 ? 1.406 -17.047 9.469 1 98 270 GLU A O 1
ATOM 2116 N N . GLY A 1 271 ? 3.016 -18.219 8.352 1 98.31 271 GLY A N 1
ATOM 2117 C CA . GLY A 1 271 ? 2.145 -18.484 7.215 1 98.31 271 GLY A CA 1
ATOM 2118 C C . GLY A 1 271 ? 0.95 -19.359 7.562 1 98.31 271 GLY A C 1
ATOM 2119 O O . GLY A 1 271 ? -0.171 -19.078 7.133 1 98.31 271 GLY A O 1
ATOM 2120 N N . VAL A 1 272 ? 1.179 -20.359 8.367 1 98.56 272 VAL A N 1
ATOM 2121 C CA . VAL A 1 272 ? 0.107 -21.234 8.82 1 98.56 272 VAL A CA 1
ATOM 2122 C C . VAL A 1 272 ? -0.91 -20.438 9.633 1 98.56 272 VAL A C 1
ATOM 2124 O O . VAL A 1 272 ? -2.117 -20.531 9.406 1 98.56 272 VAL A O 1
ATOM 2127 N N . GLU A 1 273 ? -0.417 -19.656 10.508 1 98.38 273 GLU A N 1
ATOM 2128 C CA . GLU A 1 273 ? -1.289 -18.844 11.359 1 98.38 273 GLU A CA 1
ATOM 2129 C C . GLU A 1 273 ? -2.121 -17.875 10.539 1 98.38 273 GLU A C 1
ATOM 2131 O O . GLU A 1 273 ? -3.303 -17.656 10.812 1 98.38 273 GLU A O 1
ATOM 2136 N N . ALA A 1 274 ? -1.493 -17.234 9.57 1 98.31 274 ALA A N 1
ATOM 2137 C CA . ALA A 1 274 ? -2.211 -16.312 8.703 1 98.31 274 ALA A CA 1
ATOM 2138 C C . ALA A 1 274 ? -3.344 -17.031 7.965 1 98.31 274 ALA A C 1
ATOM 2140 O O . ALA A 1 274 ? -4.457 -16.5 7.875 1 98.31 274 ALA A O 1
ATOM 2141 N N . GLY A 1 275 ? -3.037 -18.188 7.398 1 98.5 275 GLY A N 1
ATOM 2142 C CA . GLY A 1 275 ? -4.07 -18.969 6.73 1 98.5 275 GLY A CA 1
ATOM 2143 C C . GLY A 1 275 ? -5.223 -19.344 7.641 1 98.5 275 GLY A C 1
ATOM 2144 O O . GLY A 1 275 ? -6.387 -19.25 7.246 1 98.5 275 GLY A O 1
ATOM 2145 N N . GLU A 1 276 ? -4.895 -19.703 8.844 1 98.38 276 GLU A N 1
ATOM 2146 C CA . GLU A 1 276 ? -5.914 -20.078 9.82 1 98.38 276 GLU A CA 1
ATOM 2147 C C . GLU A 1 276 ? -6.805 -18.891 10.164 1 98.38 276 GLU A C 1
ATOM 2149 O O . GLU A 1 276 ? -8.016 -19.031 10.312 1 98.38 276 GLU A O 1
ATOM 2154 N N . ARG A 1 277 ? -6.238 -17.75 10.305 1 98.25 277 ARG A N 1
ATOM 2155 C CA . ARG A 1 277 ? -7.016 -16.547 10.586 1 98.25 277 ARG A CA 1
ATOM 2156 C C . ARG A 1 277 ? -7.965 -16.219 9.438 1 98.25 277 ARG A C 1
ATOM 2158 O O . ARG A 1 277 ? -9.117 -15.828 9.664 1 98.25 277 ARG A O 1
ATOM 2165 N N . VAL A 1 278 ? -7.449 -16.359 8.211 1 98.38 278 VAL A N 1
ATOM 2166 C CA . VAL A 1 278 ? -8.289 -16.078 7.051 1 98.38 278 VAL A CA 1
ATOM 2167 C C . VAL A 1 278 ? -9.508 -17 7.07 1 98.38 278 VAL A C 1
ATOM 2169 O O . VAL A 1 278 ? -10.648 -16.547 6.922 1 98.38 278 VAL A O 1
ATOM 2172 N N . LEU A 1 279 ? -9.25 -18.281 7.262 1 98.25 279 LEU A N 1
ATOM 2173 C CA . LEU A 1 279 ? -10.336 -19.266 7.273 1 98.25 279 LEU A CA 1
ATOM 2174 C C . LEU A 1 279 ? -11.328 -18.953 8.391 1 98.25 279 LEU A C 1
ATOM 2176 O O . LEU A 1 279 ? -12.547 -19 8.18 1 98.25 279 LEU A O 1
ATOM 2180 N N . ALA A 1 280 ? -10.836 -18.641 9.547 1 98.06 280 ALA A N 1
ATOM 2181 C CA . ALA A 1 280 ? -11.703 -18.328 10.688 1 98.06 280 ALA A CA 1
ATOM 2182 C C . ALA A 1 280 ? -12.531 -17.078 10.422 1 98.06 280 ALA A C 1
ATOM 2184 O O . ALA A 1 280 ? -13.727 -17.047 10.727 1 98.06 280 ALA A O 1
ATOM 2185 N N . ALA A 1 281 ? -11.938 -16.094 9.836 1 96.81 281 ALA A N 1
ATOM 2186 C CA . ALA A 1 281 ? -12.617 -14.812 9.602 1 96.81 281 ALA A CA 1
ATOM 2187 C C . ALA A 1 281 ? -13.664 -14.945 8.5 1 96.81 281 ALA A C 1
ATOM 2189 O O . ALA A 1 281 ? -14.617 -14.164 8.453 1 96.81 281 ALA A O 1
ATOM 2190 N N . LEU A 1 282 ? -13.508 -15.938 7.629 1 96.06 282 LEU A N 1
ATOM 2191 C CA . LEU A 1 282 ? -14.438 -16.125 6.52 1 96.06 282 LEU A CA 1
ATOM 2192 C C . LEU A 1 282 ? -15.469 -17.203 6.848 1 96.06 282 LEU A C 1
ATOM 2194 O O . LEU A 1 282 ? -16.219 -17.641 5.973 1 96.06 282 LEU A O 1
ATOM 2198 N N . ALA A 1 283 ? -15.484 -17.609 8.078 1 95.56 283 ALA A N 1
ATOM 2199 C CA . ALA A 1 283 ? -16.391 -18.688 8.477 1 95.56 283 ALA A CA 1
ATOM 2200 C C . ALA A 1 283 ? -17.844 -18.344 8.125 1 95.56 283 ALA A C 1
ATOM 2202 O O . ALA A 1 283 ? -18.625 -19.234 7.793 1 95.56 283 ALA A O 1
ATOM 2203 N N . HIS A 1 284 ? -18.25 -17.078 8.102 1 91.38 284 HIS A N 1
ATOM 2204 C CA . HIS A 1 284 ? -19.625 -16.641 7.828 1 91.38 284 HIS A CA 1
ATOM 2205 C C . HIS A 1 284 ? -19.859 -16.469 6.332 1 91.38 284 HIS A C 1
ATOM 2207 O O . HIS A 1 284 ? -20.969 -16.188 5.906 1 91.38 284 HIS A O 1
ATOM 2213 N N . ALA A 1 285 ? -18.891 -16.594 5.551 1 90.94 285 ALA A N 1
ATOM 2214 C CA . ALA A 1 285 ? -18.969 -16.453 4.098 1 90.94 285 ALA A CA 1
ATOM 2215 C C . ALA A 1 285 ? -18.375 -17.672 3.4 1 90.94 285 ALA A C 1
ATOM 2217 O O . ALA A 1 285 ? -17.281 -17.594 2.832 1 90.94 285 ALA A O 1
ATOM 2218 N N . PRO A 1 286 ? -19.062 -18.734 3.332 1 91.5 286 PRO A N 1
ATOM 2219 C CA . PRO A 1 286 ? -18.516 -20.031 2.916 1 91.5 286 PRO A CA 1
ATOM 2220 C C . PRO A 1 286 ? -17.953 -20 1.494 1 91.5 286 PRO A C 1
ATOM 2222 O O . PRO A 1 286 ? -16.938 -20.656 1.21 1 91.5 286 PRO A O 1
ATOM 2225 N N . GLU A 1 287 ? -18.562 -19.344 0.595 1 89.75 287 GLU A N 1
ATOM 2226 C CA . GLU A 1 287 ? -18.062 -19.297 -0.776 1 89.75 287 GLU A CA 1
ATOM 2227 C C . GLU A 1 287 ? -16.672 -18.656 -0.842 1 89.75 287 GLU A C 1
ATOM 2229 O O . GLU A 1 287 ? -15.797 -19.141 -1.554 1 89.75 287 GLU A O 1
ATOM 2234 N N . TYR A 1 288 ? -16.516 -17.562 -0.11 1 93 288 TYR A N 1
ATOM 2235 C CA . TYR A 1 288 ? -15.234 -16.875 -0.055 1 93 288 TYR A CA 1
ATOM 2236 C C . TYR A 1 288 ? -14.195 -17.734 0.658 1 93 288 TYR A C 1
ATOM 2238 O O . TYR A 1 288 ? -13.023 -17.75 0.265 1 93 288 TYR A O 1
ATOM 2246 N N . GLN A 1 289 ? -14.648 -18.391 1.685 1 95.44 289 GLN A N 1
ATOM 2247 C CA . GLN A 1 289 ? -13.766 -19.297 2.408 1 95.44 289 GLN A CA 1
ATOM 2248 C C . GLN A 1 289 ? -13.281 -20.438 1.507 1 95.44 289 GLN A C 1
ATOM 2250 O O . GLN A 1 289 ? -12.102 -20.797 1.529 1 95.44 289 GLN A O 1
ATOM 2255 N N . ASP A 1 290 ? -14.18 -20.953 0.701 1 94.81 290 ASP A N 1
ATOM 2256 C CA . ASP A 1 290 ? -13.852 -22.031 -0.223 1 94.81 290 ASP A CA 1
ATOM 2257 C C . ASP A 1 290 ? -12.867 -21.562 -1.293 1 94.81 290 ASP A C 1
ATOM 2259 O O . ASP A 1 290 ? -11.977 -22.312 -1.7 1 94.81 290 ASP A O 1
ATOM 2263 N N . ASN A 1 291 ? -13.086 -20.359 -1.78 1 95.06 291 ASN A N 1
ATOM 2264 C CA . ASN A 1 291 ? -12.141 -19.797 -2.738 1 95.06 291 ASN A CA 1
ATOM 2265 C C . ASN A 1 291 ? -10.734 -19.703 -2.148 1 95.06 291 ASN A C 1
ATOM 2267 O O . ASN A 1 291 ? -9.75 -20 -2.828 1 95.06 291 ASN A O 1
ATOM 2271 N N . PHE A 1 292 ? -10.617 -19.312 -0.896 1 97.12 292 PHE A N 1
ATOM 2272 C CA . PHE A 1 292 ? -9.305 -19.203 -0.259 1 97.12 292 PHE A CA 1
ATOM 2273 C C . PHE A 1 292 ? -8.68 -20.578 -0.079 1 97.12 292 PHE A C 1
ATOM 2275 O O . PHE A 1 292 ? -7.48 -20.766 -0.304 1 97.12 292 PHE A O 1
ATOM 2282 N N . LYS A 1 293 ? -9.5 -21.578 0.331 1 97.5 293 LYS A N 1
ATOM 2283 C CA . LYS A 1 293 ? -8.984 -22.938 0.461 1 97.5 293 LYS A CA 1
ATOM 2284 C C . LYS A 1 293 ? -8.438 -23.453 -0.868 1 97.5 293 LYS A C 1
ATOM 2286 O O . LYS A 1 293 ? -7.371 -24.062 -0.911 1 97.5 293 LYS A O 1
ATOM 2291 N N . ALA A 1 294 ? -9.203 -23.203 -1.851 1 96.75 294 ALA A N 1
ATOM 2292 C CA . ALA A 1 294 ? -8.781 -23.625 -3.186 1 96.75 294 ALA A CA 1
ATOM 2293 C C . ALA A 1 294 ? -7.5 -22.906 -3.604 1 96.75 294 ALA A C 1
ATOM 2295 O O . ALA A 1 294 ? -6.617 -23.516 -4.219 1 96.75 294 ALA A O 1
ATOM 2296 N N . PHE A 1 295 ? -7.406 -21.672 -3.287 1 97.88 295 PHE A N 1
ATOM 2297 C CA . PHE A 1 295 ? -6.203 -20.906 -3.586 1 97.88 295 PHE A CA 1
ATOM 2298 C C . PHE A 1 295 ? -5 -21.469 -2.844 1 97.88 295 PHE A C 1
ATOM 2300 O O . PHE A 1 295 ? -3.93 -21.656 -3.43 1 97.88 295 PHE A O 1
ATOM 2307 N N . ALA A 1 296 ? -5.168 -21.703 -1.562 1 98.25 296 ALA A N 1
ATOM 2308 C CA . ALA A 1 296 ? -4.07 -22.25 -0.761 1 98.25 296 ALA A CA 1
ATOM 2309 C C . ALA A 1 296 ? -3.537 -23.547 -1.372 1 98.25 296 ALA A C 1
ATOM 2311 O O . ALA A 1 296 ? -2.326 -23.703 -1.544 1 98.25 296 ALA A O 1
ATOM 2312 N N . LYS A 1 297 ? -4.41 -24.406 -1.747 1 97.44 297 LYS A N 1
ATOM 2313 C CA . LYS A 1 297 ? -4.031 -25.672 -2.355 1 97.44 297 LYS A CA 1
ATOM 2314 C C . LYS A 1 297 ? -3.402 -25.453 -3.729 1 97.44 297 LYS A C 1
ATOM 2316 O O . LYS A 1 297 ? -2.373 -26.062 -4.047 1 97.44 297 LYS A O 1
ATOM 2321 N N . GLY A 1 298 ? -4.086 -24.641 -4.512 1 97.44 298 GLY A N 1
ATOM 2322 C CA . GLY A 1 298 ? -3.588 -24.359 -5.852 1 97.44 298 GLY A CA 1
ATOM 2323 C C . GLY A 1 298 ? -2.238 -23.672 -5.855 1 97.44 298 GLY A C 1
ATOM 2324 O O . GLY A 1 298 ? -1.391 -23.953 -6.703 1 97.44 298 GLY A O 1
ATOM 2325 N N . PHE A 1 299 ? -2.027 -22.75 -4.977 1 97.56 299 PHE A N 1
ATOM 2326 C CA . PHE A 1 299 ? -0.778 -22 -4.891 1 97.56 299 PHE A CA 1
ATOM 2327 C C . PHE A 1 299 ? 0.38 -22.922 -4.531 1 97.56 299 PHE A C 1
ATOM 2329 O O . PHE A 1 299 ? 1.471 -22.797 -5.098 1 97.56 299 PHE A O 1
ATOM 2336 N N . VAL A 1 300 ? 0.143 -23.812 -3.635 1 97.12 300 VAL A N 1
ATOM 2337 C CA . VAL A 1 300 ? 1.133 -24.844 -3.295 1 97.12 300 VAL A CA 1
ATOM 2338 C C . VAL A 1 300 ? 1.406 -25.719 -4.512 1 97.12 300 VAL A C 1
ATOM 2340 O O . VAL A 1 300 ? 2.562 -26 -4.832 1 97.12 300 VAL A O 1
ATOM 2343 N N . HIS A 1 301 ? 0.351 -26.125 -5.133 1 97.06 301 HIS A N 1
ATOM 2344 C CA . HIS A 1 301 ? 0.487 -27 -6.289 1 97.06 301 HIS A CA 1
ATOM 2345 C C . HIS A 1 301 ? 1.315 -26.344 -7.387 1 97.06 301 HIS A C 1
ATOM 2347 O O . HIS A 1 301 ? 2.156 -27 -8.008 1 97.06 301 HIS A O 1
ATOM 2353 N N . PHE A 1 302 ? 1.071 -25.125 -7.66 1 96.88 302 PHE A N 1
ATOM 2354 C CA . PHE A 1 302 ? 1.857 -24.391 -8.633 1 96.88 302 PHE A CA 1
ATOM 2355 C C . PHE A 1 302 ? 3.348 -24.5 -8.336 1 96.88 302 PHE A C 1
ATOM 2357 O O . PHE A 1 302 ? 4.148 -24.781 -9.227 1 96.88 302 PHE A O 1
ATOM 2364 N N . HIS A 1 303 ? 3.756 -24.328 -7.109 1 96.38 303 HIS A N 1
ATOM 2365 C CA . HIS A 1 303 ? 5.16 -24.328 -6.715 1 96.38 303 HIS A CA 1
ATOM 2366 C C . HIS A 1 303 ? 5.75 -25.734 -6.773 1 96.38 303 HIS A C 1
ATOM 2368 O O . HIS A 1 303 ? 6.918 -25.906 -7.141 1 96.38 303 HIS A O 1
ATOM 2374 N N . THR A 1 304 ? 4.934 -26.734 -6.41 1 95.25 304 THR A N 1
ATOM 2375 C CA . THR A 1 304 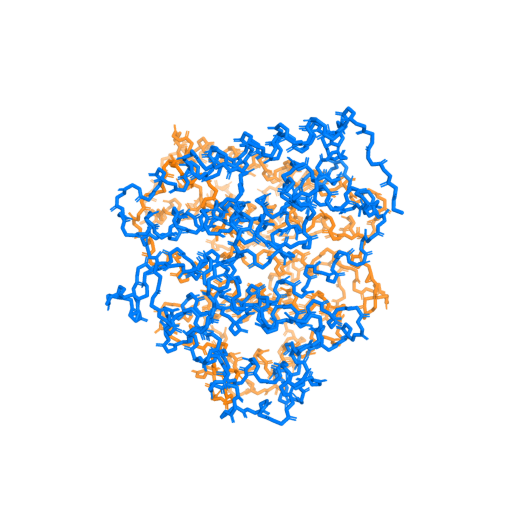? 5.449 -28.094 -6.406 1 95.25 304 THR A CA 1
ATOM 2376 C C . THR A 1 304 ? 5.531 -28.641 -7.828 1 95.25 304 THR A C 1
ATOM 2378 O O . THR A 1 304 ? 6.461 -29.375 -8.156 1 95.25 304 THR A O 1
ATOM 2381 N N . ALA A 1 305 ? 4.594 -28.25 -8.617 1 94.38 305 ALA A N 1
ATOM 2382 C CA . ALA A 1 305 ? 4.5 -28.812 -9.961 1 94.38 305 ALA A CA 1
ATOM 2383 C C . ALA A 1 305 ? 5.477 -28.125 -10.914 1 94.38 305 ALA A C 1
ATOM 2385 O O . ALA A 1 305 ? 5.773 -28.656 -11.992 1 94.38 305 ALA A O 1
ATOM 2386 N N . THR A 1 306 ? 5.945 -27 -10.609 1 90.56 306 THR A N 1
ATOM 2387 C CA . THR A 1 306 ? 6.871 -26.25 -11.453 1 90.56 306 THR A CA 1
ATOM 2388 C C . THR A 1 306 ? 8.312 -26.594 -11.109 1 90.56 306 THR A C 1
ATOM 2390 O O . THR A 1 306 ? 8.742 -26.406 -9.969 1 90.56 306 THR A O 1
ATOM 2393 N N . PRO A 1 307 ? 9.102 -27 -12.07 1 88.56 307 PRO A N 1
ATOM 2394 C CA . PRO A 1 307 ? 10.477 -27.422 -11.797 1 88.56 307 PRO A CA 1
ATOM 2395 C C . PRO A 1 307 ? 11.352 -26.266 -11.312 1 88.56 307 PRO A C 1
ATOM 2397 O O . PRO A 1 307 ? 12.391 -26.5 -10.68 1 88.56 307 PRO A O 1
ATOM 2400 N N . ARG A 1 308 ? 10.898 -25.141 -11.57 1 86.69 308 ARG A N 1
ATOM 2401 C CA . ARG A 1 308 ? 11.641 -23.938 -11.227 1 86.69 308 ARG A CA 1
ATOM 2402 C C . ARG A 1 308 ? 12.016 -23.922 -9.742 1 86.69 308 ARG A C 1
ATOM 2404 O O . ARG A 1 308 ? 13.086 -23.438 -9.367 1 86.69 308 ARG A O 1
ATOM 2411 N N . TYR A 1 309 ? 11.25 -24.531 -8.891 1 91.56 309 TYR A N 1
ATOM 2412 C CA . TYR A 1 309 ? 11.414 -24.391 -7.453 1 91.56 309 TYR A CA 1
ATOM 2413 C C . TYR A 1 309 ? 12.227 -25.531 -6.875 1 91.56 309 TYR A C 1
ATOM 2415 O O . TYR A 1 309 ? 12.539 -25.547 -5.68 1 91.56 309 TYR A O 1
ATOM 2423 N N . ARG A 1 310 ? 12.57 -26.531 -7.672 1 90.19 310 ARG A N 1
ATOM 2424 C CA . ARG A 1 310 ? 13.508 -27.609 -7.355 1 90.19 310 ARG A CA 1
ATOM 2425 C C . ARG A 1 310 ? 12.984 -28.469 -6.211 1 90.19 310 ARG A C 1
ATOM 2427 O O . ARG A 1 310 ? 13.773 -29.031 -5.445 1 90.19 310 ARG A O 1
ATOM 2434 N N . LEU A 1 311 ? 11.711 -28.484 -6.062 1 92.5 311 LEU A N 1
ATOM 2435 C CA . LEU A 1 311 ? 11.125 -29.219 -4.945 1 92.5 311 LEU A CA 1
ATOM 2436 C C . LEU A 1 311 ? 11.125 -30.719 -5.219 1 92.5 311 LEU A C 1
ATOM 2438 O O . LEU A 1 311 ? 11.18 -31.516 -4.285 1 92.5 311 LEU A O 1
ATOM 2442 N N . GLN A 1 312 ? 11.055 -31.062 -6.469 1 88.62 312 GLN A N 1
ATOM 2443 C CA . GLN A 1 312 ? 11.148 -32.469 -6.809 1 88.62 312 GLN A CA 1
ATOM 2444 C C . GLN A 1 312 ? 12.492 -33.062 -6.375 1 88.62 312 GLN A C 1
ATOM 2446 O O . GLN A 1 312 ? 12.562 -34.188 -5.887 1 88.62 312 GLN A O 1
ATOM 2451 N N . SER A 1 313 ? 13.477 -32.281 -6.594 1 86 313 SER A N 1
ATOM 2452 C CA . SER A 1 313 ? 14.82 -32.688 -6.195 1 86 313 SER A CA 1
ATOM 2453 C C . SER A 1 313 ? 14.945 -32.781 -4.68 1 86 313 SER A C 1
ATOM 2455 O O . SER A 1 313 ? 15.656 -33.625 -4.152 1 86 313 SER A O 1
ATOM 2457 N N . LEU A 1 314 ? 14.375 -31.828 -4.012 1 89.31 314 LEU A N 1
ATOM 2458 C CA . LEU A 1 314 ? 14.438 -31.781 -2.553 1 89.31 314 LEU A CA 1
ATOM 2459 C C . LEU A 1 314 ? 13.734 -33 -1.944 1 89.31 314 LEU A C 1
ATOM 2461 O O . LEU A 1 314 ? 14.203 -33.562 -0.956 1 89.31 314 LEU A O 1
ATOM 2465 N N . CYS A 1 315 ? 12.609 -33.375 -2.5 1 87.25 315 CYS A N 1
ATOM 2466 C CA . CYS A 1 315 ? 11.781 -34.438 -1.938 1 87.25 315 CYS A CA 1
ATOM 2467 C C . CYS A 1 315 ? 12.203 -35.812 -2.48 1 87.25 315 CYS A C 1
ATOM 2469 O O . CYS A 1 315 ? 11.641 -36.844 -2.092 1 87.25 315 CYS A O 1
ATOM 2471 N N . GLU A 1 316 ? 13.172 -35.844 -3.227 1 79.38 316 GLU A N 1
ATOM 2472 C CA . GLU A 1 316 ? 13.703 -37.094 -3.785 1 79.38 316 GLU A CA 1
ATOM 2473 C C . GLU A 1 316 ? 12.602 -37.906 -4.445 1 79.38 316 GLU A C 1
ATOM 2475 O O . GLU A 1 316 ? 12.508 -39.125 -4.219 1 79.38 316 GLU A O 1
ATOM 2480 N N . VAL A 1 317 ? 11.641 -37.125 -4.805 1 69.25 317 VAL A N 1
ATOM 2481 C CA . VAL A 1 317 ? 10.578 -37.844 -5.516 1 69.25 317 VAL A CA 1
ATOM 2482 C C . VAL A 1 317 ? 11.062 -38.219 -6.914 1 69.25 317 VAL A C 1
ATOM 2484 O O . VAL A 1 317 ? 11.633 -37.375 -7.625 1 69.25 317 VAL A O 1
ATOM 2487 N N . ALA A 1 318 ? 11.625 -39.531 -7.035 1 53.31 318 ALA A N 1
ATOM 2488 C CA . ALA A 1 318 ? 12.117 -40.156 -8.25 1 53.31 318 ALA A CA 1
ATOM 2489 C C . ALA A 1 318 ? 11.031 -40.219 -9.32 1 53.31 318 ALA A C 1
ATOM 2491 O O . ALA A 1 318 ? 9.844 -40.375 -9 1 53.31 318 ALA A O 1
ATOM 2492 N N . MET B 1 1 ? -23.812 19.781 21.203 1 45.12 1 MET B N 1
ATOM 2493 C CA . MET B 1 1 ? -22.453 19.281 21.297 1 45.12 1 MET B CA 1
ATOM 2494 C C . MET B 1 1 ? -22.234 18.531 22.609 1 45.12 1 MET B C 1
ATOM 2496 O O . MET B 1 1 ? -22.438 19.094 23.688 1 45.12 1 MET B O 1
ATOM 2500 N N . LEU B 1 2 ? -22.219 17.172 22.516 1 59.34 2 LEU B N 1
ATOM 2501 C CA . LEU B 1 2 ? -22.188 16.438 23.766 1 59.34 2 LEU B CA 1
ATOM 2502 C C . LEU B 1 2 ? -20.906 16.719 24.547 1 59.34 2 LEU B C 1
ATOM 2504 O O . LEU B 1 2 ? -19.859 17 23.953 1 59.34 2 LEU B O 1
ATOM 2508 N N . GLU B 1 3 ? -21.109 17.016 25.766 1 73.94 3 GLU B N 1
ATOM 2509 C CA . GLU B 1 3 ? -20.016 17.297 26.688 1 73.94 3 GLU B CA 1
ATOM 2510 C C . GLU B 1 3 ? -19.328 16 27.125 1 73.94 3 GLU B C 1
ATOM 2512 O O . GLU B 1 3 ? -19.984 15.023 27.469 1 73.94 3 GLU B O 1
ATOM 2517 N N . VAL B 1 4 ? -18.047 15.875 26.719 1 79.12 4 VAL B N 1
ATOM 2518 C CA . VAL B 1 4 ? -17.20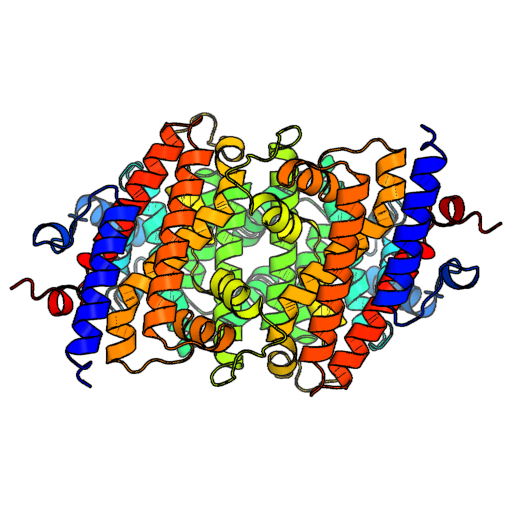3 14.82 27.281 1 79.12 4 VAL B CA 1
ATOM 2519 C C . VAL B 1 4 ? -17.094 15 28.781 1 79.12 4 VAL B C 1
ATOM 2521 O O . VAL B 1 4 ? -16.812 16.094 29.266 1 79.12 4 VAL B O 1
ATOM 2524 N N . PRO B 1 5 ? -17.406 13.898 29.5 1 83.94 5 PRO B N 1
ATOM 2525 C CA . PRO B 1 5 ? -17.234 14.008 30.953 1 83.94 5 PRO B CA 1
ATOM 2526 C C . PRO B 1 5 ? -15.875 14.555 31.359 1 83.94 5 PRO B C 1
ATOM 2528 O O . PRO B 1 5 ? -14.867 14.25 30.703 1 83.94 5 PRO B O 1
ATOM 2531 N N . GLU B 1 6 ? -15.898 15.336 32.406 1 82.62 6 GLU B N 1
ATOM 2532 C CA . GLU B 1 6 ? -14.68 16.016 32.812 1 82.62 6 GLU B CA 1
ATOM 2533 C C . GLU B 1 6 ? -13.562 15.023 33.094 1 82.62 6 GLU B C 1
ATOM 2535 O O . GLU B 1 6 ? -12.398 15.289 32.781 1 82.62 6 GLU B O 1
ATOM 2540 N N . LYS B 1 7 ? -13.945 13.969 33.75 1 83.31 7 LYS B N 1
ATOM 2541 C CA . LYS B 1 7 ? -12.938 12.961 34.031 1 83.31 7 LYS B CA 1
ATOM 2542 C C . LYS B 1 7 ? -12.273 12.445 32.75 1 83.31 7 LYS B C 1
ATOM 2544 O O . LYS B 1 7 ? -11.055 12.273 32.719 1 83.31 7 LYS B O 1
ATOM 2549 N N . SER B 1 8 ? -13.023 12.219 31.797 1 90 8 SER B N 1
ATOM 2550 C CA . SER B 1 8 ? -12.516 11.773 30.5 1 90 8 SER B CA 1
ATOM 2551 C C . SER B 1 8 ? -11.68 12.859 29.828 1 90 8 SER B C 1
ATOM 2553 O O . SER B 1 8 ? -10.617 12.57 29.266 1 90 8 SER B O 1
ATOM 2555 N N . SER B 1 9 ? -12.094 14.031 30.016 1 91.75 9 SER B N 1
ATOM 2556 C CA . SER B 1 9 ? -11.359 15.148 29.422 1 91.75 9 SER B CA 1
ATOM 2557 C C . SER B 1 9 ? -9.984 15.305 30.062 1 91.75 9 SER B C 1
ATOM 2559 O O . SER B 1 9 ? -9.008 15.625 29.375 1 91.75 9 SER B O 1
ATOM 2561 N N . ALA B 1 10 ? -9.906 15.133 31.312 1 92 10 ALA B N 1
ATOM 2562 C CA . ALA B 1 10 ? -8.633 15.234 32.031 1 92 10 ALA B CA 1
ATOM 2563 C C . ALA B 1 10 ? -7.66 14.156 31.562 1 92 10 ALA B C 1
ATOM 2565 O O . ALA B 1 10 ? -6.465 14.422 31.391 1 92 10 ALA B O 1
ATOM 2566 N N . ILE B 1 11 ? -8.164 12.977 31.438 1 93.88 11 ILE B N 1
ATOM 2567 C CA . ILE B 1 11 ? -7.336 11.859 30.984 1 93.88 11 ILE B CA 1
ATOM 2568 C C . ILE B 1 11 ? -6.84 12.133 29.562 1 93.88 11 ILE B C 1
ATOM 2570 O O . ILE B 1 11 ? -5.668 11.891 29.266 1 93.88 11 ILE B O 1
ATOM 2574 N N . ILE B 1 12 ? -7.734 12.594 28.75 1 95.62 12 ILE B N 1
ATOM 2575 C CA . ILE B 1 12 ? -7.379 12.922 27.375 1 95.62 12 ILE B CA 1
ATOM 2576 C C . ILE B 1 12 ? -6.316 14.016 27.359 1 95.62 12 ILE B C 1
ATOM 2578 O O . ILE B 1 12 ? -5.305 13.898 26.656 1 95.62 12 ILE B O 1
ATOM 2582 N N . ARG B 1 13 ? -6.539 15.062 28.109 1 94.44 13 ARG B N 1
ATOM 2583 C CA . ARG B 1 13 ? -5.602 16.172 28.188 1 94.44 13 ARG B CA 1
ATOM 2584 C C . ARG B 1 13 ? -4.223 15.703 28.625 1 94.44 13 ARG B C 1
ATOM 2586 O O . ARG B 1 13 ? -3.207 16.094 28.047 1 94.44 13 ARG B O 1
ATOM 2593 N N . ASP B 1 14 ? -4.148 14.898 29.625 1 95.25 14 ASP B N 1
ATOM 2594 C CA . ASP B 1 14 ? -2.887 14.375 30.141 1 95.25 14 ASP B CA 1
ATOM 2595 C C . ASP B 1 14 ? -2.188 13.508 29.109 1 95.25 14 ASP B C 1
ATOM 2597 O O . ASP B 1 14 ? -0.97 13.586 28.938 1 95.25 14 ASP B O 1
ATOM 2601 N N . THR B 1 15 ? -2.963 12.641 28.469 1 96.56 15 THR B N 1
ATOM 2602 C CA . THR B 1 15 ? -2.422 11.766 27.438 1 96.56 15 THR B CA 1
ATOM 2603 C C . THR B 1 15 ? -1.832 12.586 26.281 1 96.56 15 THR B C 1
ATOM 2605 O O . THR B 1 15 ? -0.713 12.32 25.844 1 96.56 15 THR B O 1
ATOM 2608 N N . LEU B 1 16 ? -2.57 13.578 25.812 1 96.88 16 LEU B N 1
ATOM 2609 C CA . LEU B 1 16 ? -2.119 14.398 24.688 1 96.88 16 LEU B CA 1
ATOM 2610 C C . LEU B 1 16 ? -0.894 15.219 25.078 1 96.88 16 LEU B C 1
ATOM 2612 O O . LEU B 1 16 ? 0.039 15.359 24.281 1 96.88 16 LEU B O 1
ATOM 2616 N N . THR B 1 17 ? -0.861 15.766 26.266 1 95.44 17 THR B N 1
ATOM 2617 C CA . THR B 1 17 ? 0.255 16.578 26.734 1 95.44 17 THR B CA 1
ATOM 2618 C C . THR B 1 17 ? 1.534 15.75 26.812 1 95.44 17 THR B C 1
ATOM 2620 O O . THR B 1 17 ? 2.588 16.172 26.344 1 95.44 17 THR B O 1
ATOM 2623 N N . THR B 1 18 ? 1.421 14.602 27.406 1 96.94 18 THR B N 1
ATOM 2624 C CA . THR B 1 18 ? 2.57 13.711 27.5 1 96.94 18 THR B CA 1
ATOM 2625 C C . THR B 1 18 ? 3.029 13.273 26.109 1 96.94 18 THR B C 1
ATOM 2627 O O . THR B 1 18 ? 4.23 13.211 25.844 1 96.94 18 THR B O 1
ATOM 2630 N N . PHE B 1 19 ? 2.047 12.93 25.297 1 98 19 PHE B N 1
ATOM 2631 C CA . PHE B 1 19 ? 2.32 12.492 23.922 1 98 19 PHE B CA 1
ATOM 2632 C C . PHE B 1 19 ? 3.066 13.57 23.156 1 98 19 PHE B C 1
ATOM 2634 O O . PHE B 1 19 ? 4.109 13.297 22.547 1 98 19 PHE B O 1
ATOM 2641 N N . VAL B 1 20 ? 2.613 14.781 23.172 1 97.5 20 VAL B N 1
ATOM 2642 C CA . VAL B 1 20 ? 3.211 15.898 22.453 1 97.5 20 VAL B CA 1
ATOM 2643 C C . VAL B 1 20 ? 4.621 16.156 22.984 1 97.5 20 VAL B C 1
ATOM 2645 O O . VAL B 1 20 ? 5.555 16.359 22.203 1 97.5 20 VAL B O 1
ATOM 2648 N N . ASP B 1 21 ? 4.824 16.141 24.25 1 97.56 21 ASP B N 1
ATOM 2649 C CA . ASP B 1 21 ? 6.129 16.344 24.875 1 97.56 21 ASP B CA 1
ATOM 2650 C C . ASP B 1 21 ? 7.145 15.32 24.359 1 97.56 21 ASP B C 1
ATOM 2652 O O . ASP B 1 21 ? 8.242 15.695 23.938 1 97.56 21 ASP B O 1
ATOM 2656 N N . ARG B 1 22 ? 6.719 14.102 24.312 1 97.38 22 ARG B N 1
ATOM 2657 C CA . ARG B 1 22 ? 7.637 13.016 24 1 97.38 22 ARG B CA 1
ATOM 2658 C C . ARG B 1 22 ? 7.98 13.008 22.5 1 97.38 22 ARG B C 1
ATOM 2660 O O . ARG B 1 22 ? 9.133 12.781 22.125 1 97.38 22 ARG B O 1
ATOM 2667 N N . ILE B 1 23 ? 6.988 13.273 21.578 1 97.75 23 ILE B N 1
ATOM 2668 C CA . ILE B 1 23 ? 7.25 13.109 20.156 1 97.75 23 ILE B CA 1
ATOM 2669 C C . ILE B 1 23 ? 7.898 14.367 19.609 1 97.75 23 ILE B C 1
ATOM 2671 O O . ILE B 1 23 ? 8.422 14.367 18.484 1 97.75 23 ILE B O 1
ATOM 2675 N N . THR B 1 24 ? 7.895 15.477 20.359 1 96.88 24 THR B N 1
ATOM 2676 C CA . THR B 1 24 ? 8.492 16.719 19.891 1 96.88 24 THR B CA 1
ATOM 2677 C C . THR B 1 24 ? 9.719 17.078 20.719 1 96.88 24 THR B C 1
ATOM 2679 O O . THR B 1 24 ? 10.289 18.172 20.562 1 96.88 24 THR B O 1
ATOM 2682 N N . ASN B 1 25 ? 10.125 16.188 21.547 1 93.62 25 ASN B N 1
ATOM 2683 C CA . ASN B 1 25 ? 11.281 16.391 22.406 1 93.62 25 ASN B CA 1
ATOM 2684 C C . ASN B 1 25 ? 11.133 17.656 23.25 1 93.62 25 ASN B C 1
ATOM 2686 O O . ASN B 1 25 ? 11.992 18.531 23.219 1 93.62 25 ASN B O 1
ATOM 2690 N N . GLY B 1 26 ? 9.969 17.688 23.984 1 93.31 26 GLY B N 1
ATOM 2691 C CA . GLY B 1 26 ? 9.797 18.75 24.969 1 93.31 26 GLY B CA 1
ATOM 2692 C C . GLY B 1 26 ? 8.789 19.797 24.531 1 93.31 26 GLY B C 1
ATOM 2693 O O . GLY B 1 26 ? 8.734 20.891 25.109 1 93.31 26 GLY B O 1
ATOM 2694 N N . GLY B 1 27 ? 8.016 19.562 23.531 1 92.88 27 GLY B N 1
ATOM 2695 C CA . GLY B 1 27 ? 6.98 20.484 23.109 1 92.88 27 GLY B CA 1
ATOM 2696 C C . GLY B 1 27 ? 5.84 20.594 24.109 1 92.88 27 GLY B C 1
ATOM 2697 O O . GLY B 1 27 ? 5.512 19.625 24.781 1 92.88 27 GLY B O 1
ATOM 2698 N N . LYS B 1 28 ? 5.227 21.781 24.156 1 91.69 28 LYS B N 1
ATOM 2699 C CA . LYS B 1 28 ? 4.125 22.047 25.094 1 91.69 28 LYS B CA 1
ATOM 2700 C C . LYS B 1 28 ? 2.885 22.531 24.344 1 91.69 28 LYS B C 1
ATOM 2702 O O . LYS B 1 28 ? 2.99 23.172 23.297 1 91.69 28 LYS B O 1
ATOM 2707 N N . MET B 1 29 ? 1.8 22.156 24.922 1 90.56 29 MET B N 1
ATOM 2708 C CA . MET B 1 29 ? 0.529 22.656 24.406 1 90.56 29 MET B CA 1
ATOM 2709 C C . MET B 1 29 ? 0.137 23.953 25.094 1 90.56 29 MET B C 1
ATOM 2711 O O . MET B 1 29 ? -0.813 23.984 25.875 1 90.56 29 MET B O 1
ATOM 2715 N N . ASP B 1 30 ? 0.834 25.016 24.844 1 88.38 30 ASP B N 1
ATOM 2716 C CA . ASP B 1 30 ? 0.648 26.344 25.438 1 88.38 30 ASP B CA 1
ATOM 2717 C C . ASP B 1 30 ? 0.264 27.359 24.359 1 88.38 30 ASP B C 1
ATOM 2719 O O . ASP B 1 30 ? -0.139 27 23.25 1 88.38 30 ASP B O 1
ATOM 2723 N N . LYS B 1 31 ? 0.329 28.625 24.75 1 85.69 31 LYS B N 1
ATOM 2724 C CA . LYS B 1 31 ? -0.153 29.688 23.875 1 85.69 31 LYS B CA 1
ATOM 2725 C C . LYS B 1 31 ? 0.59 29.688 22.547 1 85.69 31 LYS B C 1
ATOM 2727 O O . LYS B 1 31 ? -0.006 29.938 21.5 1 85.69 31 LYS B O 1
ATOM 2732 N N . ASP B 1 32 ? 1.845 29.406 22.516 1 87.12 32 ASP B N 1
ATOM 2733 C CA . ASP B 1 32 ? 2.637 29.391 21.281 1 87.12 32 ASP B CA 1
ATOM 2734 C C . ASP B 1 32 ? 2.184 28.266 20.359 1 87.12 32 ASP B C 1
ATOM 2736 O O . ASP B 1 32 ? 2.207 28.422 19.141 1 87.12 32 ASP B O 1
ATOM 2740 N N . ALA B 1 33 ? 1.745 27.188 20.953 1 91.12 33 ALA B N 1
ATOM 2741 C CA . ALA B 1 33 ? 1.283 26.031 20.188 1 91.12 33 ALA B CA 1
ATOM 2742 C C . ALA B 1 33 ? -0.009 26.359 19.438 1 91.12 33 ALA B C 1
ATOM 2744 O O . ALA B 1 33 ? -0.327 25.719 18.422 1 91.12 33 ALA B O 1
ATOM 2745 N N . PHE B 1 34 ? -0.714 27.406 19.812 1 92.56 34 PHE B N 1
ATOM 2746 C CA . PHE B 1 34 ? -2.037 27.688 19.266 1 92.56 34 PHE B CA 1
ATOM 2747 C C . PHE B 1 34 ? -1.982 28.859 18.281 1 92.56 34 PHE B C 1
ATOM 2749 O O . PHE B 1 34 ? -3.01 29.266 17.75 1 92.56 34 PHE B O 1
ATOM 2756 N N . THR B 1 35 ? -0.818 29.406 18.047 1 92.62 35 THR B N 1
ATOM 2757 C CA . THR B 1 35 ? -0.64 30.484 17.078 1 92.62 35 THR B CA 1
ATOM 2758 C C . THR B 1 35 ? -0.205 29.938 15.719 1 92.62 35 THR B C 1
ATOM 2760 O O . THR B 1 35 ? 0.873 29.344 15.602 1 92.62 35 THR B O 1
ATOM 2763 N N . PRO B 1 36 ? -0.983 30.125 14.773 1 93.75 36 PRO B N 1
ATOM 2764 C CA . PRO B 1 36 ? -0.656 29.547 13.469 1 93.75 36 PRO B CA 1
ATOM 2765 C C . PRO B 1 36 ? 0.629 30.125 12.875 1 93.75 36 PRO B C 1
ATOM 2767 O O . PRO B 1 36 ? 0.918 31.312 13.055 1 93.75 36 PRO B O 1
ATOM 2770 N N . THR B 1 37 ? 1.38 29.266 12.195 1 94.31 37 THR B N 1
ATOM 2771 C CA . THR B 1 37 ? 2.527 29.703 11.406 1 94.31 37 THR B CA 1
ATOM 2772 C C . THR B 1 37 ? 2.084 30.594 10.242 1 94.31 37 THR B C 1
ATOM 2774 O O . THR B 1 37 ? 1.059 30.328 9.609 1 94.31 37 THR B O 1
ATOM 2777 N N . SER B 1 38 ? 2.846 31.625 9.992 1 95.81 38 SER B N 1
ATOM 2778 C CA . SER B 1 38 ? 2.523 32.469 8.852 1 95.81 38 SER B CA 1
ATOM 2779 C C . SER B 1 38 ? 2.645 31.719 7.539 1 95.81 38 SER B C 1
ATOM 2781 O O . SER B 1 38 ? 3.631 31.016 7.312 1 95.81 38 SER B O 1
ATOM 2783 N N . ILE B 1 39 ? 1.618 31.875 6.66 1 97.31 39 ILE B N 1
ATOM 2784 C CA . ILE B 1 39 ? 1.629 31.172 5.387 1 97.31 39 ILE B CA 1
ATOM 2785 C C . ILE B 1 39 ? 1.678 32.188 4.238 1 97.31 39 ILE B C 1
ATOM 2787 O O . ILE B 1 39 ? 1.46 31.812 3.078 1 97.31 39 ILE B O 1
ATOM 2791 N N . THR B 1 40 ? 2.006 33.375 4.516 1 97.5 40 THR B N 1
ATOM 2792 C CA . THR B 1 40 ? 1.875 34.438 3.521 1 97.5 40 THR B CA 1
ATOM 2793 C C . THR B 1 40 ? 2.709 34.125 2.283 1 97.5 40 THR B C 1
ATOM 2795 O O . THR B 1 40 ? 2.195 34.156 1.163 1 97.5 40 THR B O 1
ATOM 2798 N N . GLU B 1 41 ? 3.971 33.906 2.443 1 97.69 41 GLU B N 1
ATOM 2799 C CA . GLU B 1 41 ? 4.859 33.625 1.315 1 97.69 41 GLU B CA 1
ATOM 2800 C C . GLU B 1 41 ? 4.418 32.406 0.541 1 97.69 41 GLU B C 1
ATOM 2802 O O . GLU B 1 41 ? 4.367 32.406 -0.69 1 97.69 41 GLU B O 1
ATOM 2807 N N . LEU B 1 42 ? 4.102 31.359 1.252 1 98 42 LEU B N 1
ATOM 2808 C CA . LEU B 1 42 ? 3.68 30.109 0.623 1 98 42 LEU B CA 1
ATOM 2809 C C . LEU B 1 42 ? 2.35 30.281 -0.102 1 98 42 LEU B C 1
ATOM 2811 O O . LEU B 1 42 ? 2.182 29.812 -1.227 1 98 42 LEU B O 1
ATOM 2815 N N . TYR B 1 43 ? 1.448 30.953 0.551 1 97.19 43 TYR B N 1
ATOM 2816 C CA . TYR B 1 43 ? 0.139 31.203 -0.045 1 97.19 43 TYR B CA 1
ATOM 2817 C C . TYR B 1 43 ? 0.271 31.953 -1.357 1 97.19 43 TYR B C 1
ATOM 2819 O O . TYR B 1 43 ? -0.393 31.625 -2.344 1 97.19 43 TYR B O 1
ATOM 2827 N N . GLU B 1 44 ? 1.113 32.938 -1.363 1 97.88 44 GLU B N 1
ATOM 2828 C CA . GLU B 1 44 ? 1.328 33.719 -2.576 1 97.88 44 GLU B CA 1
ATOM 2829 C C . GLU B 1 44 ? 1.922 32.875 -3.689 1 97.88 44 GLU B C 1
ATOM 2831 O O . GLU B 1 44 ? 1.539 33 -4.855 1 97.88 44 GLU B O 1
ATOM 2836 N N . ALA B 1 45 ? 2.826 32.062 -3.346 1 98.06 45 ALA B N 1
ATOM 2837 C CA . ALA B 1 45 ? 3.441 31.172 -4.336 1 98.06 45 ALA B CA 1
ATOM 2838 C C . ALA B 1 45 ? 2.428 30.188 -4.891 1 98.06 45 ALA B C 1
ATOM 2840 O O . ALA B 1 45 ? 2.391 29.938 -6.094 1 98.06 45 ALA B O 1
ATOM 2841 N N . VAL B 1 46 ? 1.609 29.562 -4.027 1 97.31 46 VAL B N 1
ATOM 2842 C CA . VAL B 1 46 ? 0.585 28.609 -4.434 1 97.31 46 VAL B CA 1
ATOM 2843 C C . VAL B 1 46 ? -0.436 29.297 -5.336 1 97.31 46 VAL B C 1
ATOM 2845 O O . VAL B 1 46 ? -0.821 28.75 -6.375 1 97.31 46 VAL B O 1
ATOM 2848 N N . MET B 1 47 ? -0.821 30.5 -4.918 1 95.94 47 MET B N 1
ATOM 2849 C CA . MET B 1 47 ? -1.795 31.266 -5.691 1 95.94 47 MET B CA 1
ATOM 2850 C C . MET B 1 47 ? -1.238 31.625 -7.066 1 95.94 47 MET B C 1
ATOM 2852 O O . MET B 1 47 ? -1.967 31.609 -8.062 1 95.94 47 MET B O 1
ATOM 2856 N N . ALA B 1 48 ? 0.026 31.984 -7.129 1 97.31 48 ALA B N 1
ATOM 2857 C CA . ALA B 1 48 ? 0.663 32.281 -8.406 1 97.31 48 ALA B CA 1
ATOM 2858 C C . ALA B 1 48 ? 0.622 31.078 -9.336 1 97.31 48 ALA B C 1
ATOM 2860 O O . ALA B 1 48 ? 0.347 31.219 -10.531 1 97.31 48 ALA B O 1
ATOM 2861 N N . ASP B 1 49 ? 0.87 29.906 -8.828 1 96.62 49 ASP B N 1
ATOM 2862 C CA . ASP B 1 49 ? 0.817 28.688 -9.609 1 96.62 49 ASP B CA 1
ATOM 2863 C C . ASP B 1 49 ? -0.606 28.391 -10.086 1 96.62 49 ASP B C 1
ATOM 2865 O O . ASP B 1 49 ? -0.818 28.016 -11.242 1 96.62 49 ASP B O 1
ATOM 2869 N N . LEU B 1 50 ? -1.551 28.547 -9.188 1 96.19 50 LEU B N 1
ATOM 2870 C CA . LEU B 1 50 ? -2.941 28.25 -9.523 1 96.19 50 LEU B CA 1
ATOM 2871 C C . LEU B 1 50 ? -3.447 29.188 -10.609 1 96.19 50 LEU B C 1
ATOM 2873 O O . LEU B 1 50 ? -4.18 28.766 -11.508 1 96.19 50 LEU B O 1
ATOM 2877 N N . LYS B 1 51 ? -3.045 30.391 -10.57 1 96.62 51 LYS B N 1
ATOM 2878 C CA . LYS B 1 51 ? -3.5 31.406 -11.523 1 96.62 51 LYS B CA 1
ATOM 2879 C C . LYS B 1 51 ? -2.959 31.125 -12.922 1 96.62 51 LYS B C 1
ATOM 2881 O O . LYS B 1 51 ? -3.506 31.609 -13.914 1 96.62 51 LYS B O 1
ATOM 2886 N N . THR B 1 52 ? -1.922 30.344 -13.047 1 96.62 52 THR B N 1
ATOM 2887 C CA . THR B 1 52 ? -1.35 29.984 -14.344 1 96.62 52 THR B CA 1
ATOM 2888 C C . THR B 1 52 ? -1.704 28.547 -14.719 1 96.62 52 THR B C 1
ATOM 2890 O O . THR B 1 52 ? -1.226 28.031 -15.734 1 96.62 52 THR B O 1
ATOM 2893 N N . SER B 1 53 ? -2.506 27.938 -13.891 1 96.94 53 SER B N 1
ATOM 2894 C CA . SER B 1 53 ? -2.871 26.547 -14.133 1 96.94 53 SER B CA 1
ATOM 2895 C C . SER B 1 53 ? -4.238 26.438 -14.797 1 96.94 53 SER B C 1
ATOM 2897 O O . SER B 1 53 ? -4.848 27.453 -15.141 1 96.94 53 SER B O 1
ATOM 2899 N N . SER B 1 54 ? -4.676 25.203 -15.008 1 96.38 54 SER B N 1
ATOM 2900 C CA . SER B 1 54 ? -5.988 24.938 -15.578 1 96.38 54 SER B CA 1
ATOM 2901 C C . SER B 1 54 ? -7.102 25.312 -14.602 1 96.38 54 SER B C 1
ATOM 2903 O O . SER B 1 54 ? -8.273 25.406 -14.992 1 96.38 54 SER B O 1
ATOM 2905 N N . LEU B 1 55 ? -6.738 25.594 -13.336 1 95.38 55 LEU B N 1
ATOM 2906 C CA . LEU B 1 55 ? -7.738 25.938 -12.336 1 95.38 55 LEU B CA 1
ATOM 2907 C C . LEU B 1 55 ? -7.887 27.453 -12.211 1 95.38 55 LEU B C 1
ATOM 2909 O O . LEU B 1 55 ? -8.602 27.938 -11.336 1 95.38 55 LEU B O 1
ATOM 2913 N N . ARG B 1 56 ? -7.285 28.188 -13.031 1 95.44 56 ARG B N 1
ATOM 2914 C CA . ARG B 1 56 ? -7.199 29.641 -12.922 1 95.44 56 ARG B CA 1
ATOM 2915 C C . ARG B 1 56 ? -8.586 30.25 -12.75 1 95.44 56 ARG B C 1
ATOM 2917 O O . ARG B 1 56 ? -8.758 31.203 -11.984 1 95.44 56 ARG B O 1
ATOM 2924 N N . ASP B 1 57 ? -9.625 29.734 -13.414 1 93.25 57 ASP B N 1
ATOM 2925 C CA . ASP B 1 57 ? -10.969 30.312 -13.375 1 93.25 57 ASP B CA 1
ATOM 2926 C C . ASP B 1 57 ? -11.859 29.562 -12.398 1 93.25 57 ASP B C 1
ATOM 2928 O O . ASP B 1 57 ? -13.062 29.828 -12.312 1 93.25 57 ASP B O 1
ATOM 2932 N N . LYS B 1 58 ? -11.32 28.594 -11.68 1 92.19 58 LYS B N 1
ATOM 2933 C CA . LYS B 1 58 ? -12.125 27.766 -10.789 1 92.19 58 LYS B CA 1
ATOM 2934 C C . LYS B 1 58 ? -11.469 27.625 -9.422 1 92.19 58 LYS B C 1
ATOM 2936 O O . LYS B 1 58 ? -11.602 26.594 -8.766 1 92.19 58 LYS B O 1
ATOM 2941 N N . ILE B 1 59 ? -10.68 28.578 -9.086 1 90.19 59 ILE B N 1
ATOM 2942 C CA . ILE B 1 59 ? -9.938 28.531 -7.828 1 90.19 59 ILE B CA 1
ATOM 2943 C C . ILE B 1 59 ? -10.914 28.484 -6.656 1 90.19 59 ILE B C 1
ATOM 2945 O O . ILE B 1 59 ? -10.609 27.922 -5.605 1 90.19 59 ILE B O 1
ATOM 2949 N N . ASP B 1 60 ? -12.086 29 -6.863 1 86.75 60 ASP B N 1
ATOM 2950 C CA . ASP B 1 60 ? -13.109 29.016 -5.824 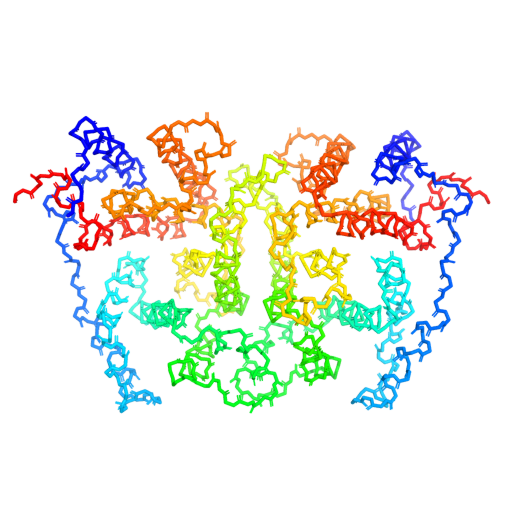1 86.75 60 ASP B CA 1
ATOM 2951 C C . ASP B 1 60 ? -13.523 27.594 -5.43 1 86.75 60 ASP B C 1
ATOM 2953 O O . ASP B 1 60 ? -14.047 27.375 -4.336 1 86.75 60 ASP B O 1
ATOM 2957 N N . LEU B 1 61 ? -13.305 26.672 -6.285 1 84.62 61 LEU B N 1
ATOM 2958 C CA . LEU B 1 61 ? -13.586 25.266 -5.973 1 84.62 61 LEU B CA 1
ATOM 2959 C C . LEU B 1 61 ? -12.711 24.797 -4.816 1 84.62 61 LEU B C 1
ATOM 2961 O O . LEU B 1 61 ? -13.055 23.828 -4.137 1 84.62 61 LEU B O 1
ATOM 2965 N N . LEU B 1 62 ? -11.57 25.484 -4.664 1 85.38 62 LEU B N 1
ATOM 2966 C CA . LEU B 1 62 ? -10.633 25.094 -3.613 1 85.38 62 LEU B CA 1
ATOM 2967 C C . LEU B 1 62 ? -10.977 25.781 -2.297 1 85.38 62 LEU B C 1
ATOM 2969 O O . LEU B 1 62 ? -10.523 25.359 -1.231 1 85.38 62 LEU B O 1
ATOM 2973 N N . ASN B 1 63 ? -11.688 26.766 -2.494 1 73.81 63 ASN B N 1
ATOM 2974 C CA . ASN B 1 63 ? -12.055 27.547 -1.315 1 73.81 63 ASN B CA 1
ATOM 2975 C C . ASN B 1 63 ? -13.211 26.906 -0.557 1 73.81 63 ASN B C 1
ATOM 2977 O O . ASN B 1 63 ? -13.547 27.328 0.548 1 73.81 63 ASN B O 1
ATOM 2981 N N . TYR B 1 64 ? -13.578 25.875 -1.19 1 65.88 64 TYR B N 1
ATOM 2982 C CA . TYR B 1 64 ? -14.617 25.188 -0.432 1 65.88 64 TYR B CA 1
ATOM 2983 C C . TYR B 1 64 ? -14.055 24.625 0.866 1 65.88 64 TYR B C 1
ATOM 2985 O O . TYR B 1 64 ? -13.008 23.969 0.865 1 65.88 64 TYR B O 1
ATOM 2993 N N . LYS B 1 65 ? -14.516 25.062 2.043 1 74.25 65 LYS B N 1
ATOM 2994 C CA . LYS B 1 65 ? -14.188 24.672 3.414 1 74.25 65 LYS B CA 1
ATOM 2995 C C . LYS B 1 65 ? -12.758 25.078 3.762 1 74.25 65 LYS B C 1
ATOM 2997 O O . LYS B 1 65 ? -12.07 24.359 4.492 1 74.25 65 LYS B O 1
ATOM 3002 N N . ASP B 1 66 ? -12.125 25.984 2.945 1 85.56 66 ASP B N 1
ATOM 3003 C CA . ASP B 1 66 ? -10.82 26.594 3.197 1 85.56 66 ASP B CA 1
ATOM 3004 C C . ASP B 1 66 ? -9.695 25.594 2.926 1 85.56 66 ASP B C 1
ATOM 3006 O O . ASP B 1 66 ? -8.719 25.531 3.678 1 85.56 66 ASP B O 1
ATOM 3010 N N . HIS B 1 67 ? -9.867 24.781 1.86 1 88.94 67 HIS B N 1
ATOM 3011 C CA . HIS B 1 67 ? -8.883 23.766 1.533 1 88.94 67 HIS B CA 1
ATOM 3012 C C . HIS B 1 67 ? -7.543 24.391 1.163 1 88.94 67 HIS B C 1
ATOM 3014 O O . HIS B 1 67 ? -6.484 23.875 1.525 1 88.94 67 HIS B O 1
ATOM 3020 N N . LEU B 1 68 ? -7.648 25.469 0.47 1 93.06 68 LEU B N 1
ATOM 3021 C CA . LEU B 1 68 ? -6.426 26.109 0.011 1 93.06 68 LEU B CA 1
ATOM 3022 C C . LEU B 1 68 ? -5.617 26.641 1.189 1 93.06 68 LEU B C 1
ATOM 3024 O O . LEU B 1 68 ? -4.418 26.375 1.296 1 93.06 68 LEU B O 1
ATOM 3028 N N . ILE B 1 69 ? -6.289 27.359 2.086 1 93.81 69 ILE B N 1
ATOM 3029 C CA . ILE B 1 69 ? -5.621 27.953 3.246 1 93.81 69 ILE B CA 1
ATOM 3030 C C . ILE B 1 69 ? -5.117 26.844 4.164 1 93.81 69 ILE B C 1
ATOM 3032 O O . ILE B 1 69 ? -3.975 26.875 4.633 1 93.81 69 ILE B O 1
ATOM 3036 N N . MET B 1 70 ? -5.91 25.859 4.406 1 93.75 70 MET B N 1
ATOM 3037 C CA . MET B 1 70 ? -5.543 24.75 5.281 1 93.75 70 MET B CA 1
ATOM 3038 C C . MET B 1 70 ? -4.359 23.984 4.707 1 93.75 70 MET B C 1
ATOM 3040 O O . MET B 1 70 ? -3.488 23.531 5.449 1 93.75 70 MET B O 1
ATOM 3044 N N . ALA B 1 71 ? -4.387 23.812 3.387 1 96 71 ALA B N 1
ATOM 3045 C CA . ALA B 1 71 ? -3.281 23.109 2.734 1 96 71 ALA B CA 1
ATOM 3046 C C . ALA B 1 71 ? -1.972 23.875 2.904 1 96 71 ALA B C 1
ATOM 3048 O O . ALA B 1 71 ? -0.91 23.266 3.066 1 96 71 ALA B O 1
ATOM 3049 N N . CYS B 1 72 ? -2.057 25.188 2.877 1 97.06 72 CYS B N 1
ATOM 3050 C CA . CYS B 1 72 ? -0.86 25.984 3.078 1 97.06 72 CYS B CA 1
ATOM 3051 C C . CYS B 1 72 ? -0.355 25.875 4.512 1 97.06 72 CYS B C 1
ATOM 3053 O O . CYS B 1 72 ? 0.852 25.766 4.742 1 97.06 72 CYS B O 1
ATOM 3055 N N . TYR B 1 73 ? -1.281 25.859 5.465 1 96.88 73 TYR B N 1
ATOM 3056 C CA . TYR B 1 73 ? -0.881 25.656 6.852 1 96.88 73 TYR B CA 1
ATOM 3057 C C . TYR B 1 73 ? -0.229 24.297 7.043 1 96.88 73 TYR B C 1
ATOM 3059 O O . TYR B 1 73 ? 0.778 24.172 7.746 1 96.88 73 TYR B O 1
ATOM 3067 N N . ALA B 1 74 ? -0.776 23.297 6.414 1 96.88 74 ALA B N 1
ATOM 3068 C CA . ALA B 1 74 ? -0.188 21.969 6.496 1 96.88 74 ALA B CA 1
ATOM 3069 C C . ALA B 1 74 ? 1.215 21.938 5.895 1 96.88 74 ALA B C 1
ATOM 3071 O O . ALA B 1 74 ? 2.154 21.438 6.512 1 96.88 74 ALA B O 1
ATOM 3072 N N . ALA B 1 75 ? 1.349 22.516 4.742 1 97.88 75 ALA B N 1
ATOM 3073 C CA . ALA B 1 75 ? 2.611 22.453 4.012 1 97.88 75 ALA B CA 1
ATOM 3074 C C . ALA B 1 75 ? 3.719 23.172 4.766 1 97.88 75 ALA B C 1
ATOM 3076 O O . ALA B 1 75 ? 4.84 22.672 4.867 1 97.88 75 ALA B O 1
ATOM 3077 N N . VAL B 1 76 ? 3.443 24.359 5.328 1 97.38 76 VAL B N 1
ATOM 3078 C CA . VAL B 1 76 ? 4.457 25.156 6.016 1 97.38 76 VAL B CA 1
ATOM 3079 C C . VAL B 1 76 ? 4.891 24.438 7.293 1 97.38 76 VAL B C 1
ATOM 3081 O O . VAL B 1 76 ? 6.066 24.484 7.668 1 97.38 76 VAL B O 1
ATOM 3084 N N . ASP B 1 77 ? 3.971 23.734 7.906 1 97.69 77 ASP B N 1
ATOM 3085 C CA . ASP B 1 77 ? 4.266 23.031 9.156 1 97.69 77 ASP B CA 1
ATOM 3086 C C . ASP B 1 77 ? 4.922 21.688 8.891 1 97.69 77 ASP B C 1
ATOM 3088 O O . ASP B 1 77 ? 5.816 21.266 9.633 1 97.69 77 ASP B O 1
ATOM 3092 N N . PHE B 1 78 ? 4.43 20.953 7.859 1 97.62 78 PHE B N 1
ATOM 3093 C CA . PHE B 1 78 ? 4.914 19.609 7.59 1 97.62 78 PHE B CA 1
ATOM 3094 C C . PHE B 1 78 ? 6.32 19.641 6.996 1 97.62 78 PHE B C 1
ATOM 3096 O O . PHE B 1 78 ? 7.109 18.719 7.203 1 97.62 78 PHE B O 1
ATOM 3103 N N . ALA B 1 79 ? 6.582 20.672 6.191 1 95.38 79 ALA B N 1
ATOM 3104 C CA . ALA B 1 79 ? 7.84 20.75 5.457 1 95.38 79 ALA B CA 1
ATOM 3105 C C . ALA B 1 79 ? 8.602 22.031 5.816 1 95.38 79 ALA B C 1
ATOM 3107 O O . ALA B 1 79 ? 9.141 22.703 4.934 1 95.38 79 ALA B O 1
ATOM 3108 N N . THR B 1 80 ? 8.703 22.297 7.078 1 93.62 80 THR B N 1
ATOM 3109 C CA . THR B 1 80 ? 9.266 23.547 7.578 1 93.62 80 THR B CA 1
ATOM 3110 C C . THR B 1 80 ? 10.711 23.703 7.129 1 93.62 80 THR B C 1
ATOM 3112 O O . THR B 1 80 ? 11.164 24.828 6.867 1 93.62 80 THR B O 1
ATOM 3115 N N . THR B 1 81 ? 11.477 22.641 7.035 1 92.88 81 THR B N 1
ATOM 3116 C CA . THR B 1 81 ? 12.898 22.719 6.723 1 92.88 81 THR B CA 1
ATOM 3117 C C . THR B 1 81 ? 13.125 22.703 5.215 1 92.88 81 THR B C 1
ATOM 3119 O O . THR B 1 81 ? 14.25 22.875 4.75 1 92.88 81 THR B O 1
ATOM 3122 N N . HIS B 1 82 ? 12.125 22.484 4.445 1 92.69 82 HIS B N 1
ATOM 3123 C CA . HIS B 1 82 ? 12.266 22.344 2.998 1 92.69 82 HIS B CA 1
ATOM 3124 C C . HIS B 1 82 ? 12.156 23.703 2.305 1 92.69 82 HIS B C 1
ATOM 3126 O O . HIS B 1 82 ? 11.555 24.625 2.844 1 92.69 82 HIS B O 1
ATOM 3132 N N . PRO B 1 83 ? 12.766 23.781 1.146 1 91.88 83 PRO B N 1
ATOM 3133 C CA . PRO B 1 83 ? 12.641 25.031 0.377 1 91.88 83 PRO B CA 1
ATOM 3134 C C . PRO B 1 83 ? 11.203 25.312 -0.051 1 91.88 83 PRO B C 1
ATOM 3136 O O . PRO B 1 83 ? 10.359 24.406 -0.05 1 91.88 83 PRO B O 1
ATOM 3139 N N . LEU B 1 84 ? 10.945 26.562 -0.418 1 94.31 84 LEU B N 1
ATOM 3140 C CA . LEU B 1 84 ? 9.609 27.047 -0.742 1 94.31 84 LEU B CA 1
ATOM 3141 C C . LEU B 1 84 ? 8.992 26.219 -1.872 1 94.31 84 LEU B C 1
ATOM 3143 O O . LEU B 1 84 ? 7.809 25.891 -1.827 1 94.31 84 LEU B O 1
ATOM 3147 N N . ASP B 1 85 ? 9.773 25.922 -2.861 1 91.88 85 ASP B N 1
ATOM 3148 C CA . ASP B 1 85 ? 9.25 25.188 -4.012 1 91.88 85 ASP B CA 1
ATOM 3149 C C . ASP B 1 85 ? 8.727 23.812 -3.59 1 91.88 85 ASP B C 1
ATOM 3151 O O . ASP B 1 85 ? 7.746 23.328 -4.152 1 91.88 85 ASP B O 1
ATOM 3155 N N . HIS B 1 86 ? 9.43 23.188 -2.666 1 93.31 86 HIS B N 1
ATOM 3156 C CA . HIS B 1 86 ? 8.969 21.906 -2.141 1 93.31 86 HIS B CA 1
ATOM 3157 C C . HIS B 1 86 ? 7.695 22.078 -1.315 1 93.31 86 HIS B C 1
ATOM 3159 O O . HIS B 1 86 ? 6.781 21.25 -1.396 1 93.31 86 HIS B O 1
ATOM 3165 N N . GLN B 1 87 ? 7.629 23.125 -0.521 1 95.81 87 GLN B N 1
ATOM 3166 C CA . GLN B 1 87 ? 6.426 23.391 0.255 1 95.81 87 GLN B CA 1
ATOM 3167 C C . GLN B 1 87 ? 5.219 23.609 -0.658 1 95.81 87 GLN B C 1
ATOM 3169 O O . GLN B 1 87 ? 4.102 23.203 -0.324 1 95.81 87 GLN B O 1
ATOM 3174 N N . VAL B 1 88 ? 5.453 24.234 -1.777 1 96.25 88 VAL B N 1
ATOM 3175 C CA . VAL B 1 88 ? 4.391 24.438 -2.756 1 96.25 88 VAL B CA 1
ATOM 3176 C C . VAL B 1 88 ? 3.875 23.094 -3.25 1 96.25 88 VAL B C 1
ATOM 3178 O O . VAL B 1 88 ? 2.664 22.891 -3.365 1 96.25 88 VAL B O 1
ATOM 3181 N N . LEU B 1 89 ? 4.773 22.203 -3.525 1 94.94 89 LEU B N 1
ATOM 3182 C CA . LEU B 1 89 ? 4.387 20.859 -3.957 1 94.94 89 LEU B CA 1
ATOM 3183 C C . LEU B 1 89 ? 3.555 20.156 -2.885 1 94.94 89 LEU B C 1
ATOM 3185 O O . LEU B 1 89 ? 2.543 19.531 -3.191 1 94.94 89 LEU B O 1
ATOM 3189 N N . VAL B 1 90 ? 3.969 20.25 -1.614 1 96.19 90 VAL B N 1
ATOM 3190 C CA . VAL B 1 90 ? 3.23 19.656 -0.5 1 96.19 90 VAL B CA 1
ATOM 3191 C C . VAL B 1 90 ? 1.845 20.297 -0.407 1 96.19 90 VAL B C 1
ATOM 3193 O O . VAL B 1 90 ? 0.85 19.594 -0.201 1 96.19 90 VAL B O 1
ATOM 3196 N N . ALA B 1 91 ? 1.782 21.547 -0.595 1 97.25 91 ALA B N 1
ATOM 3197 C CA . ALA B 1 91 ? 0.505 22.25 -0.545 1 97.25 91 ALA B CA 1
ATOM 3198 C C . ALA B 1 91 ? -0.425 21.781 -1.661 1 97.25 91 ALA B C 1
ATOM 3200 O O . ALA B 1 91 ? -1.599 21.484 -1.42 1 97.25 91 ALA B O 1
ATOM 3201 N N . HIS B 1 92 ? 0.101 21.75 -2.877 1 96.62 92 HIS B N 1
ATOM 3202 C CA . HIS B 1 92 ? -0.696 21.297 -4.008 1 96.62 92 HIS B CA 1
ATOM 3203 C C . HIS B 1 92 ? -1.24 19.891 -3.762 1 96.62 92 HIS B C 1
ATOM 3205 O O . HIS B 1 92 ? -2.42 19.625 -4.008 1 96.62 92 HIS B O 1
ATOM 3211 N N . SER B 1 93 ? -0.415 19.016 -3.275 1 96 93 SER B N 1
ATOM 3212 C CA . SER B 1 93 ? -0.828 17.656 -2.98 1 96 93 SER B CA 1
ATOM 3213 C C . SER B 1 93 ? -1.883 17.625 -1.881 1 96 93 SER B C 1
ATOM 3215 O O . SER B 1 93 ? -2.818 16.812 -1.936 1 96 93 SER B O 1
ATOM 3217 N N . THR B 1 94 ? -1.708 18.484 -0.939 1 95.81 94 THR B N 1
ATOM 3218 C CA . THR B 1 94 ? -2.639 18.531 0.183 1 95.81 94 THR B CA 1
ATOM 3219 C C . THR B 1 94 ? -3.982 19.109 -0.255 1 95.81 94 THR B C 1
ATOM 3221 O O . THR B 1 94 ? -5.035 18.672 0.219 1 95.81 94 THR B O 1
ATOM 3224 N N . ILE B 1 95 ? -3.967 20.094 -1.152 1 94.75 95 ILE B N 1
ATOM 3225 C CA . ILE B 1 95 ? -5.195 20.641 -1.727 1 94.75 95 ILE B CA 1
ATOM 3226 C C . ILE B 1 95 ? -5.988 19.516 -2.389 1 94.75 95 ILE B C 1
ATOM 3228 O O . ILE B 1 95 ? -7.191 19.359 -2.154 1 94.75 95 ILE B O 1
ATOM 3232 N N . PHE B 1 96 ? -5.301 18.812 -3.166 1 92.62 96 PHE B N 1
ATOM 3233 C CA . PHE B 1 96 ? -5.945 17.688 -3.832 1 92.62 96 PHE B CA 1
ATOM 3234 C C . PHE B 1 96 ? -6.523 16.719 -2.812 1 92.62 96 PHE B C 1
ATOM 3236 O O . PHE B 1 96 ? -7.645 16.234 -2.975 1 92.62 96 PHE B O 1
ATOM 3243 N N . PHE B 1 97 ? -5.75 16.391 -1.832 1 92.44 97 PHE B N 1
ATOM 3244 C CA . PHE B 1 97 ? -6.172 15.469 -0.788 1 92.44 97 PHE B CA 1
ATOM 3245 C C . PHE B 1 97 ? -7.48 15.922 -0.156 1 92.44 97 PHE B C 1
ATOM 3247 O O . PHE B 1 97 ? -8.422 15.141 -0.04 1 92.44 97 PHE B O 1
ATOM 3254 N N . PHE B 1 98 ? -7.578 17.125 0.257 1 91.06 98 PHE B N 1
ATOM 3255 C CA . PHE B 1 98 ? -8.781 17.656 0.894 1 91.06 98 PHE B CA 1
ATOM 3256 C C . PHE B 1 98 ? -9.961 17.625 -0.066 1 91.06 98 PHE B C 1
ATOM 3258 O O . PHE B 1 98 ? -11.078 17.281 0.33 1 91.06 98 PHE B O 1
ATOM 3265 N N . HIS B 1 99 ? -9.688 17.938 -1.256 1 90.81 99 HIS B N 1
ATOM 3266 C CA . HIS B 1 99 ? -10.742 17.922 -2.26 1 90.81 99 HIS B CA 1
ATOM 3267 C C . HIS B 1 99 ? -11.227 16.5 -2.516 1 90.81 99 HIS B C 1
ATOM 3269 O O . HIS B 1 99 ? -12.438 16.25 -2.621 1 90.81 99 HIS B O 1
ATOM 3275 N N . ALA B 1 100 ? -10.297 15.609 -2.672 1 88.81 100 ALA B N 1
ATOM 3276 C CA . ALA B 1 100 ? -10.641 14.211 -2.908 1 88.81 100 ALA B CA 1
ATOM 3277 C C . ALA B 1 100 ? -11.469 13.648 -1.755 1 88.81 100 ALA B C 1
ATOM 3279 O O . ALA B 1 100 ? -12.391 12.852 -1.971 1 88.81 100 ALA B O 1
ATOM 3280 N N . ASP B 1 101 ? -11.117 13.969 -0.57 1 85.38 101 ASP B N 1
ATOM 3281 C CA . ASP B 1 101 ? -11.867 13.539 0.605 1 85.38 101 ASP B CA 1
ATOM 3282 C C . ASP B 1 101 ? -13.328 13.992 0.52 1 85.38 101 ASP B C 1
ATOM 3284 O O . ASP B 1 101 ? -14.234 13.227 0.854 1 85.38 101 ASP B O 1
ATOM 3288 N N . ASP B 1 102 ? -13.547 15.125 0.06 1 83.62 102 ASP B N 1
ATOM 3289 C CA . ASP B 1 102 ? -14.898 15.648 -0.106 1 83.62 102 ASP B CA 1
ATOM 3290 C C . ASP B 1 102 ? -15.633 14.93 -1.235 1 83.62 102 ASP B C 1
ATOM 3292 O O . ASP B 1 102 ? -16.844 14.719 -1.163 1 83.62 102 ASP B O 1
ATOM 3296 N N . LEU B 1 103 ? -14.898 14.648 -2.273 1 84.25 103 LEU B N 1
ATOM 3297 C CA . LEU B 1 103 ? -15.5 13.961 -3.414 1 84.25 103 LEU B CA 1
ATOM 3298 C C . LEU B 1 103 ? -16 12.578 -3.012 1 84.25 103 LEU B C 1
ATOM 3300 O O . LEU B 1 103 ? -16.969 12.078 -3.596 1 84.25 103 LEU B O 1
ATOM 3304 N N . LEU B 1 104 ? -15.383 12.016 -2.119 1 78.31 104 LEU B N 1
ATOM 3305 C CA . LEU B 1 104 ? -15.758 10.68 -1.687 1 78.31 104 LEU B CA 1
ATOM 3306 C C . LEU B 1 104 ? -17.172 10.664 -1.132 1 78.31 104 LEU B C 1
ATOM 3308 O O . LEU B 1 104 ? -17.891 9.664 -1.268 1 78.31 104 LEU B O 1
ATOM 3312 N N . ASP B 1 105 ? -17.672 11.75 -0.642 1 77.75 105 ASP B N 1
ATOM 3313 C CA . ASP B 1 105 ? -19.016 11.867 -0.081 1 77.75 105 ASP B CA 1
ATOM 3314 C C . ASP B 1 105 ? -20.031 12.234 -1.16 1 77.75 105 ASP B C 1
ATOM 3316 O O . ASP B 1 105 ? -21.172 11.789 -1.116 1 77.75 105 ASP B O 1
ATOM 3320 N N . ASN B 1 106 ? -19.562 12.883 -2.113 1 82.25 106 ASN B N 1
ATOM 3321 C CA . ASN B 1 106 ? -20.516 13.5 -3.027 1 82.25 106 ASN B CA 1
ATOM 3322 C C . ASN B 1 106 ? -20.516 12.805 -4.387 1 82.25 106 ASN B C 1
ATOM 3324 O O . ASN B 1 106 ? -21.562 12.719 -5.043 1 82.25 106 ASN B O 1
ATOM 3328 N N . LYS B 1 107 ? -19.328 12.414 -4.82 1 87.62 107 LYS B N 1
ATOM 3329 C CA . LYS B 1 107 ? -19.172 11.805 -6.141 1 87.62 107 LYS B CA 1
ATOM 3330 C C . LYS B 1 107 ? -18.156 10.664 -6.102 1 87.62 107 LYS B C 1
ATOM 3332 O O . LYS B 1 107 ? -17.188 10.672 -6.852 1 87.62 107 LYS B O 1
ATOM 3337 N N . PRO B 1 108 ? -18.453 9.625 -5.363 1 86.94 108 PRO B N 1
ATOM 3338 C CA . PRO B 1 108 ? -17.469 8.57 -5.168 1 86.94 108 PRO B CA 1
ATOM 3339 C C . PRO B 1 108 ? -17.078 7.879 -6.473 1 86.94 108 PRO B C 1
ATOM 3341 O O . PRO B 1 108 ? -15.938 7.418 -6.613 1 86.94 108 PRO B O 1
ATOM 3344 N N . ASP B 1 109 ? -17.938 7.887 -7.457 1 89.12 109 ASP B N 1
ATOM 3345 C CA . ASP B 1 109 ? -17.672 7.191 -8.711 1 89.12 109 ASP B CA 1
ATOM 3346 C C . ASP B 1 109 ? -16.531 7.855 -9.469 1 89.12 109 ASP B C 1
ATOM 3348 O O . ASP B 1 109 ? -15.773 7.184 -10.18 1 89.12 109 ASP B O 1
ATOM 3352 N N . THR B 1 110 ? -16.438 9.133 -9.281 1 91.06 110 THR B N 1
ATOM 3353 C CA . THR B 1 110 ? -15.344 9.859 -9.93 1 91.06 110 THR B CA 1
ATOM 3354 C C . THR B 1 110 ? -13.992 9.312 -9.484 1 91.06 110 THR B C 1
ATOM 3356 O O . THR B 1 110 ? -13.102 9.109 -10.305 1 91.06 110 THR B O 1
ATOM 3359 N N . LEU B 1 111 ? -13.883 9.023 -8.258 1 90.81 111 LEU B N 1
ATOM 3360 C CA . LEU B 1 111 ? -12.633 8.5 -7.711 1 90.81 111 LEU B CA 1
ATOM 3361 C C . LEU B 1 111 ? -12.477 7.02 -8.016 1 90.81 111 LEU B C 1
ATOM 3363 O O . LEU B 1 111 ? -11.375 6.551 -8.312 1 90.81 111 LEU B O 1
ATOM 3367 N N . ARG B 1 112 ? -13.562 6.34 -8.031 1 90.25 112 ARG B N 1
ATOM 3368 C CA . ARG B 1 112 ? -13.547 4.902 -8.297 1 90.25 112 ARG B CA 1
ATOM 3369 C C . ARG B 1 112 ? -13.125 4.621 -9.742 1 90.25 112 ARG B C 1
ATOM 3371 O O . ARG B 1 112 ? -12.531 3.582 -10.023 1 90.25 112 ARG B O 1
ATOM 3378 N N . ASN B 1 113 ? -13.391 5.535 -10.578 1 93.12 113 ASN B N 1
ATOM 3379 C CA . ASN B 1 113 ? -13.125 5.332 -12 1 93.12 113 ASN B CA 1
ATOM 3380 C C . ASN B 1 113 ? -11.883 6.094 -12.453 1 93.12 113 ASN B C 1
ATOM 3382 O O . ASN B 1 113 ? -11.57 6.133 -13.641 1 93.12 113 ASN B O 1
ATOM 3386 N N . LEU B 1 114 ? -11.172 6.656 -11.531 1 94.62 114 LEU B N 1
ATOM 3387 C CA . LEU B 1 114 ? -10.047 7.531 -11.867 1 94.62 114 LEU B CA 1
ATOM 3388 C C . LEU B 1 114 ? -9.023 6.797 -12.727 1 94.62 114 LEU B C 1
ATOM 3390 O O . LEU B 1 114 ? -8.656 7.266 -13.805 1 94.62 114 LEU B O 1
ATOM 3394 N N . GLN B 1 115 ? -8.594 5.652 -12.32 1 95.88 115 GLN B N 1
ATOM 3395 C CA . GLN B 1 115 ? -7.578 4.902 -13.047 1 95.88 115 GLN B CA 1
ATOM 3396 C C . GLN B 1 115 ? -8.125 4.371 -14.367 1 95.88 115 GLN B C 1
ATOM 3398 O O . GLN B 1 115 ? -7.398 4.297 -15.367 1 95.88 115 GLN B O 1
ATOM 3403 N N . LEU B 1 116 ? -9.375 3.953 -14.328 1 96.25 116 LEU B N 1
ATOM 3404 C CA . LEU B 1 116 ? -10.023 3.525 -15.562 1 96.25 116 LEU B CA 1
ATOM 3405 C C . LEU B 1 116 ? -10.008 4.641 -16.609 1 96.25 116 LEU B C 1
ATOM 3407 O O . LEU B 1 116 ? -9.609 4.426 -17.75 1 96.25 116 LEU B O 1
ATOM 3411 N N . ASN B 1 117 ? -10.477 5.797 -16.141 1 96.44 117 ASN B N 1
ATOM 3412 C CA . ASN B 1 117 ? -10.555 6.93 -17.062 1 96.44 117 ASN B CA 1
ATOM 3413 C C . ASN B 1 117 ? -9.172 7.352 -17.562 1 96.44 117 ASN B C 1
ATOM 3415 O O . ASN B 1 117 ? -9.016 7.715 -18.719 1 96.44 117 ASN B O 1
ATOM 3419 N N . LEU B 1 118 ? -8.219 7.336 -16.688 1 95.12 118 LEU B N 1
ATOM 3420 C CA . LEU B 1 118 ? -6.852 7.652 -17.094 1 95.12 118 LEU B CA 1
ATOM 3421 C C . LEU B 1 118 ? -6.348 6.664 -18.141 1 95.12 118 LEU B C 1
ATOM 3423 O O . LEU B 1 118 ? -5.73 7.062 -19.125 1 95.12 118 LEU B O 1
ATOM 3427 N N . SER B 1 119 ? -6.582 5.418 -17.984 1 95 119 SER B N 1
ATOM 3428 C CA . SER B 1 119 ? -6.074 4.375 -18.875 1 95 119 SER B CA 1
ATOM 3429 C C . SER B 1 119 ? -6.785 4.406 -20.219 1 95 119 SER B C 1
ATOM 3431 O O . SER B 1 119 ? -6.23 3.959 -21.234 1 95 119 SER B O 1
ATOM 3433 N N . THR B 1 120 ? -7.969 4.914 -20.25 1 95.38 120 THR B N 1
ATOM 3434 C CA . THR B 1 120 ? -8.758 4.914 -21.469 1 95.38 120 THR B CA 1
ATOM 3435 C C . THR B 1 120 ? -8.758 6.301 -22.109 1 95.38 120 THR B C 1
ATOM 3437 O O . THR B 1 120 ? -9.414 6.516 -23.141 1 95.38 120 THR B O 1
ATOM 3440 N N . GLY B 1 121 ? -8.164 7.242 -21.516 1 92.56 121 GLY B N 1
ATOM 3441 C CA . GLY B 1 121 ? -8.094 8.586 -22.062 1 92.56 121 GLY B CA 1
ATOM 3442 C C . GLY B 1 121 ? -9.398 9.359 -21.938 1 92.56 121 GLY B C 1
ATOM 3443 O O . GLY B 1 121 ? -9.656 10.281 -22.703 1 92.56 121 GLY B O 1
ATOM 3444 N N . GLN B 1 122 ? -10.258 8.961 -21.062 1 95 122 GLN B N 1
ATOM 3445 C CA . GLN B 1 122 ? -11.523 9.648 -20.828 1 95 122 GLN B CA 1
ATOM 3446 C C . GLN B 1 122 ? -11.359 10.766 -19.812 1 95 122 GLN B C 1
ATOM 3448 O O . GLN B 1 122 ? -10.414 10.75 -19.016 1 95 122 GLN B O 1
ATOM 3453 N N . PRO B 1 123 ? -12.266 11.773 -19.844 1 95.69 123 PRO B N 1
ATOM 3454 C CA . PRO B 1 123 ? -12.211 12.82 -18.828 1 95.69 123 PRO B CA 1
ATOM 3455 C C . PRO B 1 123 ? -12.344 12.258 -17.406 1 95.69 123 PRO B C 1
ATOM 3457 O O . PRO B 1 123 ? -13.102 11.312 -17.188 1 95.69 123 PRO B O 1
ATOM 3460 N N . LEU B 1 124 ? -11.695 12.93 -16.484 1 95.19 124 LEU B N 1
ATOM 3461 C CA . LEU B 1 124 ? -11.672 12.43 -15.109 1 95.19 124 LEU B CA 1
ATOM 3462 C C . LEU B 1 124 ? -12.93 12.859 -14.352 1 95.19 124 LEU B C 1
ATOM 3464 O O . LEU B 1 124 ? -13.203 12.359 -13.258 1 95.19 124 LEU B O 1
ATOM 3468 N N . GLY B 1 125 ? -13.688 13.797 -14.852 1 92.56 125 GLY B N 1
ATOM 3469 C CA . GLY B 1 125 ? -15 14.125 -14.312 1 92.56 125 GLY B CA 1
ATOM 3470 C C . GLY B 1 125 ? -14.953 15.164 -13.211 1 92.56 125 GLY B C 1
ATOM 3471 O O . GLY B 1 125 ? -15.969 15.445 -12.57 1 92.56 125 GLY B O 1
ATOM 3472 N N . ASP B 1 126 ? -13.789 15.727 -12.844 1 94.19 126 ASP B N 1
ATOM 3473 C CA . ASP B 1 126 ? -13.594 16.75 -11.82 1 94.19 126 ASP B CA 1
ATOM 3474 C C . ASP B 1 126 ? -12.398 17.625 -12.148 1 94.19 126 ASP B C 1
ATOM 3476 O O . ASP B 1 126 ? -11.289 17.125 -12.352 1 94.19 126 ASP B O 1
ATOM 3480 N N . PRO B 1 127 ? -12.617 18.922 -12.211 1 94.31 127 PRO B N 1
ATOM 3481 C CA . PRO B 1 127 ? -11.547 19.812 -12.633 1 94.31 127 PRO B CA 1
ATOM 3482 C C . PRO B 1 127 ? -10.32 19.75 -11.727 1 94.31 127 PRO B C 1
ATOM 3484 O O . PRO B 1 127 ? -9.188 19.922 -12.188 1 94.31 127 PRO B O 1
ATOM 3487 N N . VAL B 1 128 ? -10.477 19.578 -10.438 1 93.56 128 VAL B N 1
ATOM 3488 C CA . VAL B 1 128 ? -9.352 19.5 -9.516 1 93.56 128 VAL B CA 1
ATOM 3489 C C . VAL B 1 128 ? -8.586 18.203 -9.758 1 93.56 128 VAL B C 1
ATOM 3491 O O . VAL B 1 128 ? -7.355 18.172 -9.672 1 93.56 128 VAL B O 1
ATOM 3494 N N . LEU B 1 129 ? -9.297 17.141 -10.109 1 94.12 129 LEU B N 1
ATOM 3495 C CA . LEU B 1 129 ? -8.648 15.891 -10.461 1 94.12 129 LEU B CA 1
ATOM 3496 C C . LEU B 1 129 ? -7.836 16.047 -11.742 1 94.12 129 LEU B C 1
ATOM 3498 O O . LEU B 1 129 ? -6.703 15.562 -11.828 1 94.12 129 LEU B O 1
ATOM 3502 N N . GLU B 1 130 ? -8.477 16.688 -12.664 1 96.5 130 GLU B N 1
ATOM 3503 C CA . GLU B 1 130 ? -7.77 16.938 -13.922 1 96.5 130 GLU B CA 1
ATOM 3504 C C . GLU B 1 130 ? -6.488 17.734 -13.68 1 96.5 130 GLU B C 1
ATOM 3506 O O . GLU B 1 130 ? -5.43 17.391 -14.211 1 96.5 130 GLU B O 1
ATOM 3511 N N . TRP B 1 131 ? -6.602 18.781 -12.906 1 96.81 131 TRP B N 1
ATOM 3512 C CA . TRP B 1 131 ? -5.469 19.625 -12.555 1 96.81 131 TRP B CA 1
ATOM 3513 C C . TRP B 1 131 ? -4.383 18.828 -11.852 1 96.81 131 TRP B C 1
ATOM 3515 O O . TRP B 1 131 ? -3.213 18.875 -12.227 1 96.81 131 TRP B O 1
ATOM 3525 N N . TYR B 1 132 ? -4.719 18.031 -10.883 1 96.19 132 TYR B N 1
ATOM 3526 C CA . TYR B 1 132 ? -3.73 17.266 -10.117 1 96.19 132 TYR B CA 1
ATOM 3527 C C . TYR B 1 132 ? -3.018 16.25 -11 1 96.19 132 TYR B C 1
ATOM 3529 O O . TYR B 1 132 ? -1.788 16.156 -10.977 1 96.19 132 TYR B O 1
ATOM 3537 N N . VAL B 1 133 ? -3.752 15.516 -11.797 1 96.75 133 VAL B N 1
ATOM 3538 C CA . VAL B 1 133 ? -3.223 14.398 -12.57 1 96.75 133 VAL B CA 1
ATOM 3539 C C . VAL B 1 133 ? -2.342 14.922 -13.703 1 96.75 133 VAL B C 1
ATOM 3541 O O . VAL B 1 133 ? -1.247 14.406 -13.938 1 96.75 133 VAL B O 1
ATOM 3544 N N . HIS B 1 134 ? -2.748 15.953 -14.328 1 96.75 134 HIS B N 1
ATOM 3545 C CA . HIS B 1 134 ? -2.086 16.328 -15.57 1 96.75 134 HIS B CA 1
ATOM 3546 C C . HIS B 1 134 ? -1.078 17.438 -15.344 1 96.75 134 HIS B C 1
ATOM 3548 O O . HIS B 1 134 ? -0.203 17.672 -16.188 1 96.75 134 HIS B O 1
ATOM 3554 N N . GLU B 1 135 ? -1.169 18.156 -14.234 1 96.94 135 GLU B N 1
ATOM 3555 C CA . GLU B 1 135 ? -0.264 19.281 -14.031 1 96.94 135 GLU B CA 1
ATOM 3556 C C . GLU B 1 135 ? 0.619 19.078 -12.805 1 96.94 135 GLU B C 1
ATOM 3558 O O . GLU B 1 135 ? 1.818 19.359 -12.844 1 96.94 135 GLU B O 1
ATOM 3563 N N . ILE B 1 136 ? 0.079 18.562 -11.734 1 96.69 136 ILE B N 1
ATOM 3564 C CA . ILE B 1 136 ? 0.852 18.438 -10.508 1 96.69 136 ILE B CA 1
ATOM 3565 C C . ILE B 1 136 ? 1.666 17.156 -10.531 1 96.69 136 ILE B C 1
ATOM 3567 O O . ILE B 1 136 ? 2.867 17.156 -10.25 1 96.69 136 ILE B O 1
ATOM 3571 N N . MET B 1 137 ? 1.062 16.016 -10.938 1 96 137 MET B N 1
ATOM 3572 C CA . MET B 1 137 ? 1.735 14.711 -10.93 1 96 137 MET B CA 1
ATOM 3573 C C . MET B 1 137 ? 3.016 14.758 -11.758 1 96 137 MET B C 1
ATOM 3575 O O . MET B 1 137 ? 4.078 14.359 -11.289 1 96 137 MET B O 1
ATOM 3579 N N . PRO B 1 138 ? 2.969 15.312 -12.898 1 95 138 PRO B N 1
ATOM 3580 C CA . PRO B 1 138 ? 4.191 15.336 -13.703 1 95 138 PRO B CA 1
ATOM 3581 C C . PRO B 1 138 ? 5.316 16.141 -13.039 1 95 138 PRO B C 1
ATOM 3583 O O . PRO B 1 138 ? 6.492 15.812 -13.219 1 95 138 PRO B O 1
ATOM 3586 N N . THR B 1 139 ? 5.008 17.125 -12.297 1 92.44 139 THR B N 1
ATOM 3587 C CA . THR B 1 139 ? 6.039 17.938 -11.656 1 92.44 139 THR B CA 1
ATOM 3588 C C . THR B 1 139 ? 6.777 17.141 -10.586 1 92.44 139 THR B C 1
ATOM 3590 O O . THR B 1 139 ? 7.93 17.438 -10.273 1 92.44 139 THR B O 1
ATOM 3593 N N . MET B 1 140 ? 6.156 16.125 -10.062 1 91.44 140 MET B N 1
ATOM 3594 C CA . MET B 1 140 ? 6.797 15.297 -9.039 1 91.44 140 MET B CA 1
ATOM 3595 C C . MET B 1 140 ? 8 14.562 -9.617 1 91.44 140 MET B C 1
ATOM 3597 O O . MET B 1 140 ? 9.016 14.391 -8.938 1 91.44 140 MET B O 1
ATOM 3601 N N . TRP B 1 141 ? 7.941 14.133 -10.898 1 90.94 141 TRP B N 1
ATOM 3602 C CA . TRP B 1 141 ? 9.039 13.422 -11.539 1 90.94 141 TRP B CA 1
ATOM 3603 C C . TRP B 1 141 ? 10.18 14.375 -11.883 1 90.94 141 TRP B C 1
ATOM 3605 O O . TRP B 1 141 ? 11.305 13.938 -12.125 1 90.94 141 TRP B O 1
ATOM 3615 N N . THR B 1 142 ? 9.844 15.633 -11.883 1 88.06 142 THR B N 1
ATOM 3616 C CA . THR B 1 142 ? 10.891 16.625 -12.125 1 88.06 142 THR B CA 1
ATOM 3617 C C . THR B 1 142 ? 11.578 17.016 -10.82 1 88.06 142 THR B C 1
ATOM 3619 O O . THR B 1 142 ? 12.773 17.312 -10.805 1 88.06 142 THR B O 1
ATOM 3622 N N . LYS B 1 143 ? 10.852 16.891 -9.742 1 87.12 143 LYS B N 1
ATOM 3623 C CA . LYS B 1 143 ? 11.344 17.453 -8.492 1 87.12 143 LYS B CA 1
ATOM 3624 C C . LYS B 1 143 ? 11.812 16.359 -7.535 1 87.12 143 LYS B C 1
ATOM 3626 O O . LYS B 1 143 ? 12.602 16.625 -6.625 1 87.12 143 LYS B O 1
ATOM 3631 N N . LEU B 1 144 ? 11.344 15.148 -7.715 1 88.75 144 LEU B N 1
ATOM 3632 C CA . LEU B 1 144 ? 11.617 14.055 -6.789 1 88.75 144 LEU B CA 1
ATOM 3633 C C . LEU B 1 144 ? 12.234 12.867 -7.52 1 88.75 144 LEU B C 1
ATOM 3635 O O . LEU B 1 144 ? 12.148 12.773 -8.742 1 88.75 144 LEU B O 1
ATOM 3639 N N . HIS B 1 145 ? 12.938 11.977 -6.695 1 88.94 145 HIS B N 1
ATOM 3640 C CA . HIS B 1 145 ? 13.289 10.672 -7.254 1 88.94 145 HIS B CA 1
ATOM 3641 C C . HIS B 1 145 ? 12.078 9.992 -7.871 1 88.94 145 HIS B C 1
ATOM 3643 O O . HIS B 1 145 ? 10.984 10.016 -7.297 1 88.94 145 HIS B O 1
ATOM 3649 N N . PRO B 1 146 ? 12.211 9.406 -9.062 1 89.94 146 PRO B N 1
ATOM 3650 C CA . PRO B 1 146 ? 11.047 8.844 -9.75 1 89.94 146 PRO B CA 1
ATOM 3651 C C . PRO B 1 146 ? 10.289 7.828 -8.906 1 89.94 146 PRO B C 1
ATOM 3653 O O . PRO B 1 146 ? 9.062 7.758 -8.969 1 89.94 146 PRO B O 1
ATOM 3656 N N . ILE B 1 147 ? 10.961 7.031 -8.094 1 91.94 147 ILE B N 1
ATOM 3657 C CA . ILE B 1 147 ? 10.297 6.062 -7.227 1 91.94 147 ILE B CA 1
ATOM 3658 C C . ILE B 1 147 ? 9.469 6.793 -6.172 1 91.94 147 ILE B C 1
ATOM 3660 O O . ILE B 1 147 ? 8.359 6.375 -5.844 1 91.94 147 ILE B O 1
ATOM 3664 N N . VAL B 1 148 ? 10.023 7.914 -5.66 1 93 148 VAL B N 1
ATOM 3665 C CA . VAL B 1 148 ? 9.312 8.711 -4.668 1 93 148 VAL B CA 1
ATOM 3666 C C . VAL B 1 148 ? 8.062 9.32 -5.301 1 93 148 VAL B C 1
ATOM 3668 O O . VAL B 1 148 ? 6.984 9.305 -4.703 1 93 148 VAL B O 1
ATOM 3671 N N . ALA B 1 149 ? 8.234 9.852 -6.508 1 92.88 149 ALA B N 1
ATOM 3672 C CA . ALA B 1 149 ? 7.098 10.406 -7.238 1 92.88 149 ALA B CA 1
ATOM 3673 C C . ALA B 1 149 ? 6.023 9.344 -7.453 1 92.88 149 ALA B C 1
ATOM 3675 O O . ALA B 1 149 ? 4.852 9.562 -7.145 1 92.88 149 ALA B O 1
ATOM 3676 N N . SER B 1 150 ? 6.453 8.227 -7.922 1 94.94 150 SER B N 1
ATOM 3677 C CA . SER B 1 150 ? 5.531 7.129 -8.203 1 94.94 150 SER B CA 1
ATOM 3678 C C . SER B 1 150 ? 4.836 6.648 -6.934 1 94.94 150 SER B C 1
ATOM 3680 O O . SER B 1 150 ? 3.629 6.402 -6.938 1 94.94 150 SER B O 1
ATOM 3682 N N . MET B 1 151 ? 5.562 6.516 -5.871 1 95.94 151 MET B N 1
ATOM 3683 C CA . MET B 1 151 ? 4.984 6.078 -4.602 1 95.94 151 MET B CA 1
ATOM 3684 C C . MET B 1 151 ? 3.992 7.109 -4.074 1 95.94 151 MET B C 1
ATOM 3686 O O . MET B 1 151 ? 2.992 6.75 -3.451 1 95.94 151 MET B O 1
ATOM 3690 N N . SER B 1 152 ? 4.309 8.352 -4.266 1 95.25 152 SER B N 1
ATOM 3691 C CA . SER B 1 152 ? 3.4 9.398 -3.824 1 95.25 152 SER B CA 1
ATOM 3692 C C . SER B 1 152 ? 2.059 9.312 -4.543 1 95.25 152 SER B C 1
ATOM 3694 O O . SER B 1 152 ? 1.004 9.43 -3.914 1 95.25 152 SER B O 1
ATOM 3696 N N . VAL B 1 153 ? 2.117 9.086 -5.805 1 95.75 153 VAL B N 1
ATOM 3697 C CA . VAL B 1 153 ? 0.9 8.961 -6.598 1 95.75 153 VAL B CA 1
ATOM 3698 C C . VAL B 1 153 ? 0.157 7.68 -6.211 1 95.75 153 VAL B C 1
ATOM 3700 O O . VAL B 1 153 ? -1.071 7.68 -6.098 1 95.75 153 VAL B O 1
ATOM 3703 N N . THR B 1 154 ? 0.883 6.605 -6.02 1 96.81 154 THR B N 1
ATOM 3704 C CA . THR B 1 154 ? 0.287 5.344 -5.594 1 96.81 154 THR B CA 1
ATOM 3705 C C . THR B 1 154 ? -0.444 5.516 -4.262 1 96.81 154 THR B C 1
ATOM 3707 O O . THR B 1 154 ? -1.509 4.93 -4.055 1 96.81 154 THR B O 1
ATOM 3710 N N . ALA B 1 155 ? 0.124 6.297 -3.391 1 96.56 155 ALA B N 1
ATOM 3711 C CA . ALA B 1 155 ? -0.501 6.566 -2.1 1 96.56 155 ALA B CA 1
ATOM 3712 C C . ALA B 1 155 ? -1.857 7.242 -2.275 1 96.56 155 ALA B C 1
ATOM 3714 O O . ALA B 1 155 ? -2.781 7.008 -1.494 1 96.56 155 ALA B O 1
ATOM 3715 N N . VAL B 1 156 ? -1.969 8.047 -3.266 1 94 156 VAL B N 1
ATOM 3716 C CA . VAL B 1 156 ? -3.229 8.727 -3.549 1 94 156 VAL B CA 1
ATOM 3717 C C . VAL B 1 156 ? -4.285 7.707 -3.969 1 94 156 VAL B C 1
ATOM 3719 O O . VAL B 1 156 ? -5.426 7.758 -3.506 1 94 156 VAL B O 1
ATOM 3722 N N . TYR B 1 157 ? -3.887 6.805 -4.832 1 94.94 157 TYR B N 1
ATOM 3723 C CA . TYR B 1 157 ? -4.816 5.754 -5.23 1 94.94 157 TYR B CA 1
ATOM 3724 C C . TYR B 1 157 ? -5.23 4.91 -4.031 1 94.94 157 TYR B C 1
ATOM 3726 O O . TYR B 1 157 ? -6.406 4.57 -3.877 1 94.94 157 TYR B O 1
ATOM 3734 N N . ASP B 1 158 ? -4.281 4.586 -3.189 1 95.69 158 ASP B N 1
ATOM 3735 C CA . ASP B 1 158 ? -4.57 3.82 -1.981 1 95.69 158 ASP B CA 1
ATOM 3736 C C . ASP B 1 158 ? -5.551 4.566 -1.078 1 95.69 158 ASP B C 1
ATOM 3738 O O . ASP B 1 158 ? -6.434 3.957 -0.471 1 95.69 158 ASP B O 1
ATOM 3742 N N . PHE B 1 159 ? -5.359 5.805 -1.015 1 94.75 159 PHE B N 1
ATOM 3743 C CA . PHE B 1 159 ? -6.25 6.629 -0.205 1 94.75 159 PHE B CA 1
ATOM 3744 C C . PHE B 1 159 ? -7.688 6.527 -0.704 1 94.75 159 PHE B C 1
ATOM 3746 O O . PHE B 1 159 ? -8.609 6.293 0.083 1 94.75 159 PHE B O 1
ATOM 3753 N N . CYS B 1 160 ? -7.879 6.684 -1.981 1 92.56 160 CYS B N 1
ATOM 3754 C CA . CYS B 1 160 ? -9.211 6.586 -2.568 1 92.56 160 CYS B CA 1
ATOM 3755 C C . CYS B 1 160 ? -9.828 5.219 -2.295 1 92.56 160 CYS B C 1
ATOM 3757 O O . CYS B 1 160 ? -11 5.129 -1.919 1 92.56 160 CYS B O 1
ATOM 3759 N N . ASN B 1 161 ? -9.031 4.234 -2.449 1 93.62 161 ASN B N 1
ATOM 3760 C CA . ASN B 1 161 ? -9.508 2.877 -2.211 1 93.62 161 ASN B CA 1
ATOM 3761 C C . ASN B 1 161 ? -9.844 2.65 -0.74 1 93.62 161 ASN B C 1
ATOM 3763 O O . ASN B 1 161 ? -10.859 2.031 -0.418 1 93.62 161 ASN B O 1
ATOM 3767 N N . GLY B 1 162 ? -8.945 3.127 0.122 1 92.75 162 GLY B N 1
ATOM 3768 C CA . GLY B 1 162 ? -9.156 2.967 1.552 1 92.75 162 GLY B CA 1
ATOM 3769 C C . GLY B 1 162 ? -10.453 3.596 2.037 1 92.75 162 GLY B C 1
ATOM 3770 O O . GLY B 1 162 ? -11.203 2.975 2.789 1 92.75 162 GLY B O 1
ATOM 3771 N N . VAL B 1 163 ? -10.688 4.75 1.592 1 89.25 163 VAL B N 1
ATOM 3772 C CA . VAL B 1 163 ? -11.914 5.434 1.992 1 89.25 163 VAL B CA 1
ATOM 3773 C C . VAL B 1 163 ? -13.125 4.684 1.446 1 89.25 163 VAL B C 1
ATOM 3775 O O . VAL B 1 163 ? -14.172 4.609 2.105 1 89.25 163 VAL B O 1
ATOM 3778 N N . GLY B 1 164 ? -12.992 4.168 0.203 1 88.5 164 GLY B N 1
ATOM 3779 C CA . GLY B 1 164 ? -14.055 3.33 -0.337 1 88.5 164 GLY B CA 1
ATOM 3780 C C . GLY B 1 164 ? -14.344 2.109 0.516 1 88.5 164 GLY B C 1
ATOM 3781 O O . GLY B 1 164 ? -15.508 1.788 0.775 1 88.5 164 GLY B O 1
ATOM 3782 N N . ILE B 1 165 ? -13.289 1.465 0.95 1 91.25 165 ILE B N 1
ATOM 3783 C CA . ILE B 1 165 ? -13.438 0.279 1.787 1 91.25 165 ILE B CA 1
ATOM 3784 C C . ILE B 1 165 ? -14.07 0.667 3.125 1 91.25 165 ILE B C 1
ATOM 3786 O O . ILE B 1 165 ? -14.938 -0.043 3.639 1 91.25 165 ILE B O 1
ATOM 3790 N N . GLU B 1 166 ? -13.578 1.762 3.662 1 88.12 166 GLU B N 1
ATOM 3791 C CA . GLU B 1 166 ? -14.148 2.264 4.91 1 88.12 166 GLU B CA 1
ATOM 3792 C C . GLU B 1 166 ? -15.656 2.467 4.785 1 88.12 166 GLU B C 1
ATOM 3794 O O . GLU B 1 166 ? -16.422 2.104 5.688 1 88.12 166 GLU B O 1
ATOM 3799 N N . GLY B 1 167 ? -16.078 3.053 3.723 1 85.62 167 GLY B N 1
ATOM 3800 C CA . GLY B 1 167 ? -17.5 3.246 3.482 1 85.62 167 GLY B CA 1
ATOM 3801 C C . GLY B 1 167 ? -18.266 1.942 3.352 1 85.62 167 GLY B C 1
ATOM 3802 O O . GLY B 1 167 ? -19.375 1.809 3.881 1 85.62 167 GLY B O 1
ATOM 3803 N N . LEU B 1 168 ? -17.719 0.979 2.709 1 85.5 168 LEU B N 1
ATOM 3804 C CA . LEU B 1 168 ? -18.359 -0.307 2.465 1 85.5 168 LEU B CA 1
ATOM 3805 C C . LEU B 1 168 ? -18.484 -1.105 3.76 1 85.5 168 LEU B C 1
ATOM 3807 O O . LEU B 1 168 ? -19.406 -1.913 3.908 1 85.5 168 LEU B O 1
ATOM 3811 N N . THR B 1 169 ? -17.547 -0.858 4.664 1 88.06 169 THR B N 1
ATOM 3812 C CA . THR B 1 169 ? -17.516 -1.675 5.871 1 88.06 169 THR B CA 1
ATOM 3813 C C . THR B 1 169 ? -17.984 -0.87 7.078 1 88.06 169 THR B C 1
ATOM 3815 O O . THR B 1 169 ? -17.797 -1.297 8.227 1 88.06 169 THR B O 1
ATOM 3818 N N . ALA B 1 170 ? -18.516 0.241 6.793 1 84.38 170 ALA B N 1
ATOM 3819 C CA . ALA B 1 170 ? -19.016 1.097 7.863 1 84.38 170 ALA B CA 1
ATOM 3820 C C . ALA B 1 170 ? -20.031 0.353 8.727 1 84.38 170 ALA B C 1
ATOM 3822 O O . ALA B 1 170 ? -20.938 -0.316 8.203 1 84.38 170 ALA B O 1
ATOM 3823 N N . GLY B 1 171 ? -19.859 0.453 10.008 1 83.75 171 GLY B N 1
ATOM 3824 C CA . GLY B 1 171 ? -20.797 -0.167 10.922 1 83.75 171 GLY B CA 1
ATOM 3825 C C . GLY B 1 171 ? -20.453 -1.606 11.258 1 83.75 171 GLY B C 1
ATOM 3826 O O . GLY B 1 171 ? -21.047 -2.203 12.156 1 83.75 171 GLY B O 1
ATOM 3827 N N . GLN B 1 172 ? -19.531 -2.146 10.539 1 86.94 172 GLN B N 1
ATOM 3828 C CA . GLN B 1 172 ? -19.109 -3.51 10.844 1 86.94 172 GLN B CA 1
ATOM 3829 C C . GLN B 1 172 ? -18.031 -3.525 11.922 1 86.94 172 GLN B C 1
ATOM 3831 O O . GLN B 1 172 ? -17.125 -2.684 11.922 1 86.94 172 GLN B O 1
ATOM 3836 N N . ASP B 1 173 ? -18.172 -4.473 12.805 1 88.62 173 ASP B N 1
ATOM 3837 C CA . ASP B 1 173 ? -17.125 -4.664 13.805 1 88.62 173 ASP B CA 1
ATOM 3838 C C . ASP B 1 173 ? -15.898 -5.344 13.195 1 88.62 173 ASP B C 1
ATOM 3840 O O . ASP B 1 173 ? -16.016 -6.141 12.258 1 88.62 173 ASP B O 1
ATOM 3844 N N . VAL B 1 174 ? -14.812 -5 13.688 1 91.75 174 VAL B N 1
ATOM 3845 C CA . VAL B 1 174 ? -13.602 -5.711 13.297 1 91.75 174 VAL B CA 1
ATOM 3846 C C . VAL B 1 174 ? -13.656 -7.148 13.805 1 91.75 174 VAL B C 1
ATOM 3848 O O . VAL B 1 174 ? -13.883 -7.387 14.992 1 91.75 174 VAL B O 1
ATOM 3851 N N . LYS B 1 175 ? -13.469 -8.055 12.906 1 92.69 175 LYS B N 1
ATOM 3852 C CA . LYS B 1 175 ? -13.461 -9.461 13.297 1 92.69 175 LYS B CA 1
ATOM 3853 C C . LYS B 1 175 ? -12.227 -9.789 14.141 1 92.69 175 LYS B C 1
ATOM 3855 O O . LYS B 1 175 ? -11.117 -9.352 13.82 1 92.69 175 LYS B O 1
ATOM 3860 N N . PRO B 1 176 ? -12.406 -10.586 15.188 1 92.31 176 PRO B N 1
ATOM 3861 C CA . PRO B 1 176 ? -11.273 -10.953 16.031 1 92.31 176 PRO B CA 1
ATOM 3862 C C . PRO B 1 176 ? -10.18 -11.703 15.266 1 92.31 176 PRO B C 1
ATOM 3864 O O . PRO B 1 176 ? -8.992 -11.57 15.594 1 92.31 176 PRO B O 1
ATOM 3867 N N . ASP B 1 177 ? -10.578 -12.398 14.219 1 95.06 177 ASP B N 1
ATOM 3868 C CA . ASP B 1 177 ? -9.625 -13.203 13.453 1 95.06 177 ASP B CA 1
ATOM 3869 C C . ASP B 1 177 ? -9 -12.383 12.328 1 95.06 177 ASP B C 1
ATOM 3871 O O . ASP B 1 177 ? -8.242 -12.914 11.516 1 95.06 177 ASP B O 1
ATOM 3875 N N . ALA B 1 178 ? -9.305 -11.148 12.297 1 94.56 178 ALA B N 1
ATOM 3876 C CA . ALA B 1 178 ? -8.695 -10.242 11.32 1 94.56 178 ALA B CA 1
ATOM 3877 C C . ALA B 1 178 ? -7.973 -9.094 12.016 1 94.56 178 ALA B C 1
ATOM 3879 O O . ALA B 1 178 ? -8.266 -7.926 11.766 1 94.56 178 ALA B O 1
ATOM 3880 N N . PRO B 1 179 ? -6.988 -9.43 12.797 1 93.19 179 PRO B N 1
ATOM 3881 C CA . PRO B 1 179 ? -6.348 -8.422 13.648 1 93.19 179 PRO B CA 1
ATOM 3882 C C . PRO B 1 179 ? -5.539 -7.402 12.844 1 93.19 179 PRO B C 1
ATOM 3884 O O . PRO B 1 179 ? -5.219 -6.324 13.344 1 93.19 179 PRO B O 1
ATOM 3887 N N . LYS B 1 180 ? -5.195 -7.66 11.602 1 94.81 180 LYS B N 1
ATOM 3888 C CA . LYS B 1 180 ? -4.328 -6.785 10.812 1 94.81 180 LYS B CA 1
ATOM 3889 C C . LYS B 1 180 ? -5.148 -5.758 10.031 1 94.81 180 LYS B C 1
ATOM 3891 O O . LYS B 1 180 ? -4.602 -4.773 9.531 1 94.81 180 LYS B O 1
ATOM 3896 N N . TYR B 1 181 ? -6.504 -5.926 10.062 1 94.81 181 TYR B N 1
ATOM 3897 C CA . TYR B 1 181 ? -7.391 -5.137 9.219 1 94.81 181 TYR B CA 1
ATOM 3898 C C . TYR B 1 181 ? -7.328 -3.66 9.594 1 94.81 181 TYR B C 1
ATOM 3900 O O . TYR B 1 181 ? -7.152 -2.801 8.727 1 94.81 181 TYR B O 1
ATOM 3908 N N . PRO B 1 182 ? -7.363 -3.273 10.898 1 94.25 182 PRO B N 1
ATOM 3909 C CA . PRO B 1 182 ? -7.375 -1.848 11.234 1 94.25 182 PRO B CA 1
ATOM 3910 C C . PRO B 1 182 ? -6.117 -1.12 10.766 1 94.25 182 PRO B C 1
ATOM 3912 O O . PRO B 1 182 ? -6.207 -0.035 10.188 1 94.25 182 PRO B O 1
ATOM 3915 N N . ASP B 1 183 ? -4.965 -1.774 10.938 1 95.06 183 ASP B N 1
ATOM 3916 C CA . ASP B 1 183 ? -3.713 -1.146 10.531 1 95.06 183 ASP B CA 1
ATOM 3917 C C . ASP B 1 183 ? -3.615 -1.061 9.008 1 95.06 183 ASP B C 1
ATOM 3919 O O . ASP B 1 183 ? -3.127 -0.065 8.469 1 95.06 183 ASP B O 1
ATOM 3923 N N . TRP B 1 184 ? -4.074 -2.107 8.391 1 95.44 184 TRP B N 1
ATOM 3924 C CA . TRP B 1 184 ? -4.051 -2.148 6.934 1 95.44 184 TRP B CA 1
ATOM 3925 C C . TRP B 1 184 ? -4.941 -1.06 6.344 1 95.44 184 TRP B C 1
ATOM 3927 O O . TRP B 1 184 ? -4.539 -0.357 5.414 1 95.44 184 TRP B O 1
ATOM 3937 N N . LEU B 1 185 ? -6.148 -0.932 6.895 1 94.56 185 LEU B N 1
ATOM 3938 C CA . LEU B 1 185 ? -7.078 0.087 6.422 1 94.56 185 LEU B CA 1
ATOM 3939 C C . LEU B 1 185 ? -6.543 1.486 6.707 1 94.56 185 LEU B C 1
ATOM 3941 O O . LEU B 1 185 ? -6.613 2.369 5.848 1 94.56 185 LEU B O 1
ATOM 3945 N N . ARG B 1 186 ? -5.988 1.621 7.883 1 94.88 186 ARG B N 1
ATOM 3946 C CA . ARG B 1 186 ? -5.488 2.941 8.25 1 94.88 186 ARG B CA 1
ATOM 3947 C C . ARG B 1 186 ? -4.297 3.336 7.383 1 94.88 186 ARG B C 1
ATOM 3949 O O . ARG B 1 186 ? -4.117 4.512 7.066 1 94.88 186 ARG B O 1
ATOM 3956 N N . PHE B 1 187 ? -3.512 2.441 7.023 1 94.19 187 PHE B N 1
ATOM 3957 C CA . PHE B 1 187 ? -2.41 2.668 6.094 1 94.19 187 PHE B CA 1
ATOM 3958 C C . PHE B 1 187 ? -2.92 3.266 4.785 1 94.19 187 PHE B C 1
ATOM 3960 O O . PHE B 1 187 ? -2.248 4.098 4.172 1 94.19 187 PHE B O 1
ATOM 3967 N N . LYS B 1 188 ? -4.031 2.902 4.371 1 93.5 188 LYS B N 1
ATOM 3968 C CA . LYS B 1 188 ? -4.59 3.322 3.09 1 93.5 188 LYS B CA 1
ATOM 3969 C C . LYS B 1 188 ? -5.344 4.641 3.223 1 93.5 188 LYS B C 1
ATOM 3971 O O . LYS B 1 188 ? -5.492 5.379 2.248 1 93.5 188 LYS B O 1
ATOM 3976 N N . THR B 1 189 ? -5.926 4.984 4.367 1 90.31 189 THR B N 1
ATOM 3977 C CA . THR B 1 189 ? -6.863 6.094 4.48 1 90.31 189 THR B CA 1
ATOM 3978 C C . THR B 1 189 ? -6.16 7.352 4.98 1 90.31 189 THR B C 1
ATOM 3980 O O . THR B 1 189 ? -6.711 8.453 4.902 1 90.31 189 THR B O 1
ATOM 3983 N N . GLY B 1 190 ? -4.988 7.344 5.398 1 84.75 190 GLY B N 1
ATOM 3984 C CA . GLY B 1 190 ? -4.363 8.492 6.043 1 84.75 190 GLY B CA 1
ATOM 3985 C C . GLY B 1 190 ? -3.523 9.32 5.094 1 84.75 190 GLY B C 1
ATOM 3986 O O . GLY B 1 190 ? -3.078 10.414 5.449 1 84.75 190 GLY B O 1
ATOM 3987 N N . LEU B 1 191 ? -3.246 8.844 3.918 1 92.69 191 LEU B N 1
ATOM 3988 C CA . LEU B 1 191 ? -2.309 9.43 2.967 1 92.69 191 LEU B CA 1
ATOM 3989 C C . LEU B 1 191 ? -0.937 9.633 3.605 1 92.69 191 LEU B C 1
ATOM 3991 O O . LEU B 1 191 ? -0.106 10.375 3.086 1 92.69 191 LEU B O 1
ATOM 3995 N N . SER B 1 192 ? -0.699 9.141 4.777 1 97.19 192 SER B N 1
ATOM 3996 C CA . SER B 1 192 ? 0.563 9.203 5.508 1 97.19 192 SER B CA 1
ATOM 3997 C C . SER B 1 192 ? 1.717 8.672 4.664 1 97.19 192 SER B C 1
ATOM 3999 O O . SER B 1 192 ? 2.844 9.164 4.766 1 97.19 192 SER B O 1
ATOM 4001 N N . PRO B 1 193 ? 1.476 7.727 3.736 1 97.12 193 PRO B N 1
ATOM 4002 C CA . PRO B 1 193 ? 2.59 7.293 2.893 1 97.12 193 PRO B CA 1
ATOM 4003 C C . PRO B 1 193 ? 3.123 8.414 1.998 1 97.12 193 PRO B C 1
ATOM 4005 O O . PRO B 1 193 ? 4.336 8.523 1.801 1 97.12 193 PRO B O 1
ATOM 4008 N N . MET B 1 194 ? 2.236 9.234 1.472 1 96.56 194 MET B N 1
ATOM 4009 C CA . MET B 1 194 ? 2.693 10.336 0.637 1 96.56 194 MET B CA 1
ATOM 4010 C C . MET B 1 194 ? 3.504 11.336 1.454 1 96.56 194 MET B C 1
ATOM 4012 O O . MET B 1 194 ? 4.602 11.734 1.053 1 96.56 194 MET B O 1
ATOM 4016 N N . TYR B 1 195 ? 3.016 11.703 2.639 1 96.94 195 TYR B N 1
ATOM 4017 C CA . TYR B 1 195 ? 3.703 12.688 3.469 1 96.94 195 TYR B CA 1
ATOM 4018 C C . TYR B 1 195 ? 5.055 12.156 3.936 1 96.94 195 TYR B C 1
ATOM 4020 O O . TYR B 1 195 ? 6.027 12.906 4.012 1 96.94 195 TYR B O 1
ATOM 4028 N N . SER B 1 196 ? 5.062 10.859 4.301 1 96.31 196 SER B N 1
ATOM 4029 C CA . SER B 1 196 ? 6.309 10.273 4.77 1 96.31 196 SER B CA 1
ATOM 4030 C C . SER B 1 196 ? 7.418 10.43 3.732 1 96.31 196 SER B C 1
ATOM 4032 O O . SER B 1 196 ? 8.586 10.617 4.086 1 96.31 196 SER B O 1
ATOM 4034 N N . LEU B 1 197 ? 7.043 10.406 2.457 1 93.75 197 LEU B N 1
ATOM 4035 C CA . LEU B 1 197 ? 8 10.539 1.366 1 93.75 197 LEU B CA 1
ATOM 4036 C C . LEU B 1 197 ? 8.422 11.992 1.186 1 93.75 197 LEU B C 1
ATOM 4038 O O . LEU B 1 197 ? 9.586 12.273 0.886 1 93.75 197 LEU B O 1
ATOM 4042 N N . LEU B 1 198 ? 7.508 12.883 1.425 1 91.69 198 LEU B N 1
ATOM 4043 C CA . LEU B 1 198 ? 7.727 14.289 1.094 1 91.69 198 LEU B CA 1
ATOM 4044 C C . LEU B 1 198 ? 8.422 15.016 2.238 1 91.69 198 LEU B C 1
ATOM 4046 O O . LEU B 1 198 ? 9.156 15.977 2.012 1 91.69 198 LEU B O 1
ATOM 4050 N N . VAL B 1 199 ? 8.273 14.484 3.449 1 93.81 199 VAL B N 1
ATOM 4051 C CA . VAL B 1 199 ? 8.727 15.297 4.57 1 93.81 199 VAL B CA 1
ATOM 4052 C C . VAL B 1 199 ? 10.109 14.828 5.031 1 93.81 199 VAL B C 1
ATOM 4054 O O . VAL B 1 199 ? 10.875 15.594 5.613 1 93.81 199 VAL B O 1
ATOM 4057 N N . VAL B 1 200 ? 10.43 13.57 4.816 1 92.81 200 VAL B N 1
ATOM 4058 C CA . VAL B 1 200 ? 11.703 13.047 5.305 1 92.81 200 VAL B CA 1
ATOM 4059 C C . VAL B 1 200 ? 12.805 13.344 4.297 1 92.81 200 VAL B C 1
ATOM 4061 O O . VAL B 1 200 ? 13.969 13.531 4.676 1 92.81 200 VAL B O 1
ATOM 4064 N N . GLY B 1 201 ? 12.461 13.406 3.037 1 86.38 201 GLY B N 1
ATOM 4065 C CA . GLY B 1 201 ? 13.43 13.586 1.966 1 86.38 201 GLY B CA 1
ATOM 4066 C C . GLY B 1 201 ? 14.109 14.938 2.004 1 86.38 201 GLY B C 1
ATOM 4067 O O . GLY B 1 201 ? 13.602 15.883 2.613 1 86.38 201 GLY B O 1
ATOM 4068 N N . CYS B 1 202 ? 15.352 14.938 1.504 1 76.31 202 CYS B N 1
ATOM 4069 C CA . CYS B 1 202 ? 16.125 16.172 1.401 1 76.31 202 CYS B CA 1
ATOM 4070 C C . CYS B 1 202 ? 15.977 16.797 0.019 1 76.31 202 CYS B C 1
ATOM 4072 O O . CYS B 1 202 ? 16.391 16.203 -0.981 1 76.31 202 CYS B O 1
ATOM 4074 N N . ALA B 1 203 ? 15.32 17.859 0.042 1 60.69 203 ALA B N 1
ATOM 4075 C CA . ALA B 1 203 ? 15.031 18.547 -1.217 1 60.69 203 ALA B CA 1
ATOM 4076 C C . ALA B 1 203 ? 16.312 18.953 -1.927 1 60.69 203 ALA B C 1
ATOM 4078 O O . ALA B 1 203 ? 16.344 19.078 -3.152 1 60.69 203 ALA B O 1
ATOM 4079 N N . THR B 1 204 ? 17.234 19.281 -1.157 1 57.78 204 THR B N 1
ATOM 4080 C CA . THR B 1 204 ? 18.484 19.766 -1.728 1 57.78 204 THR B CA 1
ATOM 4081 C C . THR B 1 204 ? 19.375 18.594 -2.158 1 57.78 204 THR B C 1
ATOM 4083 O O . THR B 1 204 ? 20.469 18.797 -2.68 1 57.78 204 THR B O 1
ATOM 4086 N N . ASP B 1 205 ? 18.891 17.516 -1.57 1 55.59 205 ASP B N 1
ATOM 4087 C CA . ASP B 1 205 ? 19.75 16.406 -1.982 1 55.59 205 ASP B CA 1
ATOM 4088 C C . ASP B 1 205 ? 19.734 16.234 -3.5 1 55.59 205 ASP B C 1
ATOM 4090 O O . ASP B 1 205 ? 18.688 15.938 -4.086 1 55.59 205 ASP B O 1
ATOM 4094 N N . ALA B 1 206 ? 20.516 17.141 -4.027 1 46.53 206 ALA B N 1
ATOM 4095 C CA . ALA B 1 206 ? 20.703 17.125 -5.477 1 46.53 206 ALA B CA 1
ATOM 4096 C C . ALA B 1 206 ? 20.531 15.711 -6.031 1 46.53 206 ALA B C 1
ATOM 4098 O O . ALA B 1 206 ? 20.422 15.523 -7.246 1 46.53 206 ALA B O 1
ATOM 4099 N N . GLN B 1 207 ? 20.938 14.789 -5.203 1 46.81 207 GLN B N 1
ATOM 4100 C CA . GLN B 1 207 ? 20.828 13.453 -5.781 1 46.81 207 GLN B CA 1
ATOM 4101 C C . GLN B 1 207 ? 19.359 13.039 -5.934 1 46.81 207 GLN B C 1
ATOM 4103 O O . GLN B 1 207 ? 19.062 11.875 -6.223 1 46.81 207 GLN B O 1
ATOM 4108 N N . LEU B 1 208 ? 18.391 13.805 -5.457 1 44.38 208 LEU B N 1
ATOM 4109 C CA . LEU B 1 208 ? 17.016 13.336 -5.633 1 44.38 208 LEU B CA 1
ATOM 4110 C C . LEU B 1 208 ? 16.719 13.07 -7.105 1 44.38 208 LEU B C 1
ATOM 4112 O O . LEU B 1 208 ? 15.703 12.461 -7.434 1 44.38 208 LEU B O 1
ATOM 4116 N N . PRO B 1 209 ? 16.641 14.148 -8.086 1 43.34 209 PRO B N 1
ATOM 4117 C CA . PRO B 1 209 ? 16.344 13.32 -9.258 1 43.34 209 PRO B CA 1
ATOM 4118 C C . PRO B 1 209 ? 16.844 11.883 -9.109 1 43.34 209 PRO B C 1
ATOM 4120 O O . PRO B 1 209 ? 16.234 10.953 -9.648 1 43.34 209 PRO B O 1
ATOM 4123 N N . LYS B 1 210 ? 18.078 11.703 -8.703 1 48.53 210 LYS B N 1
ATOM 4124 C CA . LYS B 1 210 ? 18.703 10.383 -8.75 1 48.53 210 LYS B CA 1
ATOM 4125 C C . LYS B 1 210 ? 18.984 9.859 -7.348 1 48.53 210 LYS B C 1
ATOM 4127 O O . LYS B 1 210 ? 19.312 8.68 -7.172 1 48.53 210 LYS B O 1
ATOM 4132 N N . GLY B 1 211 ? 19.031 10.68 -5.926 1 59.03 211 GLY B N 1
ATOM 4133 C CA . GLY B 1 211 ? 19.672 9.953 -4.844 1 59.03 211 GLY B CA 1
ATOM 4134 C C . GLY B 1 211 ? 18.984 10.141 -3.506 1 59.03 211 GLY B C 1
ATOM 4135 O O . GLY B 1 211 ? 17.906 10.734 -3.436 1 59.03 211 GLY B O 1
ATOM 4136 N N . GLY B 1 212 ? 18.953 9.531 -2.525 1 79.75 212 GLY B N 1
ATOM 4137 C CA . GLY B 1 212 ? 18.797 9.609 -1.083 1 79.75 212 GLY B CA 1
ATOM 4138 C C . GLY B 1 212 ? 17.734 8.672 -0.551 1 79.75 212 GLY B C 1
ATOM 4139 O O . GLY B 1 212 ? 17.641 8.445 0.657 1 79.75 212 GLY B O 1
ATOM 4140 N N . LEU B 1 213 ? 16.938 8.203 -1.57 1 88.5 213 LEU B N 1
ATOM 4141 C CA . LEU B 1 213 ? 15.898 7.309 -1.091 1 88.5 213 LEU B CA 1
ATOM 4142 C C . LEU B 1 213 ? 16.5 6.148 -0.303 1 88.5 213 LEU B C 1
ATOM 4144 O O . LEU B 1 213 ? 15.898 5.68 0.668 1 88.5 213 LEU B O 1
ATOM 4148 N N . ASP B 1 214 ? 17.656 5.754 -0.665 1 87.75 214 ASP B N 1
ATOM 4149 C CA . ASP B 1 214 ? 18.328 4.633 -0.012 1 87.75 214 ASP B CA 1
ATOM 4150 C C . ASP B 1 214 ? 18.672 4.969 1.437 1 87.75 214 ASP B C 1
ATOM 4152 O O . ASP B 1 214 ? 18.844 4.07 2.266 1 87.75 214 ASP B O 1
ATOM 4156 N N . LYS B 1 215 ? 18.719 6.262 1.756 1 88.69 215 LYS B N 1
ATOM 4157 C CA . LYS B 1 215 ? 19.125 6.699 3.086 1 88.69 215 LYS B CA 1
ATOM 4158 C C . LYS B 1 215 ? 17.969 6.625 4.074 1 88.69 215 LYS B C 1
ATOM 4160 O O . LYS B 1 215 ? 18.188 6.52 5.285 1 88.69 215 LYS B O 1
ATOM 4165 N N . TYR B 1 216 ? 16.734 6.699 3.51 1 92.69 216 TYR B N 1
ATOM 4166 C CA . TYR B 1 216 ? 15.648 6.762 4.477 1 92.69 216 TYR B CA 1
ATOM 4167 C C . TYR B 1 216 ? 14.547 5.77 4.117 1 92.69 216 TYR B C 1
ATOM 4169 O O . TYR B 1 216 ? 13.523 5.699 4.801 1 92.69 216 TYR B O 1
ATOM 4177 N N . ALA B 1 217 ? 14.766 4.922 3.143 1 93.62 217 ALA B N 1
ATOM 4178 C CA . ALA B 1 217 ? 13.75 3.969 2.707 1 93.62 217 ALA B CA 1
ATOM 4179 C C . ALA B 1 217 ? 13.312 3.07 3.859 1 93.62 217 ALA B C 1
ATOM 4181 O O . ALA B 1 217 ? 12.117 2.779 4.008 1 93.62 217 ALA B O 1
ATOM 4182 N N . GLN B 1 218 ? 14.227 2.686 4.711 1 94.88 218 GLN B N 1
ATOM 4183 C CA . GLN B 1 218 ? 13.945 1.691 5.742 1 94.88 218 GLN B CA 1
ATOM 4184 C C . GLN B 1 218 ? 13.062 2.277 6.84 1 94.88 218 GLN B C 1
ATOM 4186 O O . GLN B 1 218 ? 12.43 1.536 7.598 1 94.88 218 GLN B O 1
ATOM 4191 N N . VAL B 1 219 ? 12.945 3.621 6.949 1 96.94 219 VAL B N 1
ATOM 4192 C CA . VAL B 1 219 ? 12.188 4.191 8.055 1 96.94 219 VAL B CA 1
ATOM 4193 C C . VAL B 1 219 ? 10.797 4.598 7.578 1 96.94 219 VAL B C 1
ATOM 4195 O O . VAL B 1 219 ? 9.938 4.969 8.383 1 96.94 219 VAL B O 1
ATOM 4198 N N . ILE B 1 220 ? 10.469 4.477 6.316 1 96.75 220 ILE B N 1
ATOM 4199 C CA . ILE B 1 220 ? 9.227 4.961 5.734 1 96.75 220 ILE B CA 1
ATOM 4200 C C . ILE B 1 220 ? 8.039 4.324 6.457 1 96.75 220 ILE B C 1
ATOM 4202 O O . ILE B 1 220 ? 7.105 5.02 6.863 1 96.75 220 ILE B O 1
ATOM 4206 N N . PRO B 1 221 ? 8.062 2.988 6.727 1 97.25 221 PRO B N 1
ATOM 4207 C CA . PRO B 1 221 ? 6.895 2.402 7.387 1 97.25 221 PRO B CA 1
ATOM 4208 C C . PRO B 1 221 ? 6.648 2.986 8.773 1 97.25 221 PRO B C 1
ATOM 4210 O O . PRO B 1 221 ? 5.5 3.223 9.156 1 97.25 221 PRO B O 1
ATOM 4213 N N . ASP B 1 222 ? 7.703 3.236 9.508 1 98.19 222 ASP B N 1
ATOM 4214 C CA . ASP B 1 222 ? 7.527 3.799 10.844 1 98.19 222 ASP B CA 1
ATOM 4215 C C . ASP B 1 222 ? 7.074 5.254 10.766 1 98.19 222 ASP B C 1
ATOM 4217 O O . ASP B 1 222 ? 6.312 5.719 11.617 1 98.19 222 ASP B O 1
ATOM 4221 N N . VAL B 1 223 ? 7.535 5.996 9.781 1 98.25 223 VAL B N 1
ATOM 4222 C CA . VAL B 1 223 ? 7.062 7.363 9.602 1 98.25 223 VAL B CA 1
ATOM 4223 C C . VAL B 1 223 ? 5.566 7.359 9.289 1 98.25 223 VAL B C 1
ATOM 4225 O O . VAL B 1 223 ? 4.824 8.219 9.773 1 98.25 223 VAL B O 1
ATOM 4228 N N . VAL B 1 224 ? 5.16 6.453 8.469 1 98.12 224 VAL B N 1
ATOM 4229 C CA . VAL B 1 224 ? 3.75 6.309 8.125 1 98.12 224 VAL B CA 1
ATOM 4230 C C . VAL B 1 224 ? 2.934 6.051 9.391 1 98.12 224 VAL B C 1
ATOM 4232 O O . VAL B 1 224 ? 1.923 6.715 9.633 1 98.12 224 VAL B O 1
ATOM 4235 N N . VAL B 1 225 ? 3.348 5.098 10.195 1 97.88 225 VAL B N 1
ATOM 4236 C CA . VAL B 1 225 ? 2.66 4.754 11.438 1 97.88 225 VAL B CA 1
ATOM 4237 C C . VAL B 1 225 ? 2.623 5.969 12.359 1 97.88 225 VAL B C 1
ATOM 4239 O O . VAL B 1 225 ? 1.571 6.305 12.914 1 97.88 225 VAL B O 1
ATOM 4242 N N . PHE B 1 226 ? 3.766 6.602 12.508 1 98.5 226 PHE B N 1
ATOM 4243 C CA . PHE B 1 226 ? 3.885 7.797 13.336 1 98.5 226 PHE B CA 1
ATOM 4244 C C . PHE B 1 226 ? 2.881 8.859 12.906 1 98.5 226 PHE B C 1
ATOM 4246 O O . PHE B 1 226 ? 2.146 9.398 13.734 1 98.5 226 PHE B O 1
ATOM 4253 N N . THR B 1 227 ? 2.84 9.102 11.633 1 98.31 227 THR B N 1
ATOM 4254 C CA . THR B 1 227 ? 1.985 10.141 11.078 1 98.31 227 THR B CA 1
ATOM 4255 C C . THR B 1 227 ? 0.514 9.828 11.336 1 98.31 227 THR B C 1
ATOM 4257 O O . THR B 1 227 ? -0.246 10.703 11.758 1 98.31 227 THR B O 1
ATOM 4260 N N . ASN B 1 228 ? 0.127 8.609 11.094 1 97.81 228 ASN B N 1
ATOM 4261 C CA . ASN B 1 228 ? -1.251 8.195 11.344 1 97.81 228 ASN B CA 1
ATOM 4262 C C . ASN B 1 228 ? -1.632 8.367 12.805 1 97.81 228 ASN B C 1
ATOM 4264 O O . ASN B 1 228 ? -2.703 8.891 13.117 1 97.81 228 ASN B O 1
ATOM 4268 N N . ILE B 1 229 ? -0.749 7.926 13.656 1 97.88 229 ILE B N 1
ATOM 4269 C CA . ILE B 1 229 ? -1.054 7.922 15.086 1 97.88 229 ILE B CA 1
ATOM 4270 C C . ILE B 1 229 ? -1.144 9.359 15.602 1 97.88 229 ILE B C 1
ATOM 4272 O O . ILE B 1 229 ? -2.047 9.695 16.375 1 97.88 229 ILE B O 1
ATOM 4276 N N . VAL B 1 230 ? -0.23 10.219 15.188 1 97.94 230 VAL B N 1
ATOM 4277 C CA . VAL B 1 230 ? -0.282 11.602 15.633 1 97.94 230 VAL B CA 1
ATOM 4278 C C . VAL B 1 230 ? -1.622 12.227 15.234 1 97.94 230 VAL B C 1
ATOM 4280 O O . VAL B 1 230 ? -2.27 12.891 16.047 1 97.94 230 VAL B O 1
ATOM 4283 N N . ASN B 1 231 ? -2.018 12.023 14.023 1 97 231 ASN B N 1
ATOM 4284 C CA . ASN B 1 231 ? -3.311 12.516 13.57 1 97 231 ASN B CA 1
ATOM 4285 C C . ASN B 1 231 ? -4.453 11.977 14.422 1 97 231 ASN B C 1
ATOM 4287 O O . ASN B 1 231 ? -5.332 12.734 14.844 1 97 231 ASN B O 1
ATOM 4291 N N . ASP B 1 232 ? -4.453 10.68 14.68 1 96.94 232 ASP B N 1
ATOM 4292 C CA . ASP B 1 232 ? -5.566 10.031 15.367 1 96.94 232 ASP B CA 1
ATOM 4293 C C . ASP B 1 232 ? -5.602 10.43 16.844 1 96.94 232 ASP B C 1
ATOM 4295 O O . ASP B 1 232 ? -6.676 10.609 17.422 1 96.94 232 ASP B O 1
ATOM 4299 N N . VAL B 1 233 ? -4.438 10.547 17.438 1 97.62 233 VAL B N 1
ATOM 4300 C CA . VAL B 1 233 ? -4.355 10.898 18.844 1 97.62 233 VAL B CA 1
ATOM 4301 C C . VAL B 1 233 ? -4.801 12.352 19.031 1 97.62 233 VAL B C 1
ATOM 4303 O O . VAL B 1 233 ? -5.609 12.648 19.922 1 97.62 233 VAL B O 1
ATOM 4306 N N . LEU B 1 234 ? -4.34 13.211 18.188 1 97.06 234 LEU B N 1
ATOM 4307 C CA . LEU B 1 234 ? -4.609 14.633 18.375 1 97.06 234 LEU B CA 1
ATOM 4308 C C . LEU B 1 234 ? -6.012 14.984 17.891 1 97.06 234 LEU B C 1
ATOM 4310 O O . LEU B 1 234 ? -6.57 16.016 18.281 1 97.06 234 LEU B O 1
ATOM 4314 N N . SER B 1 235 ? -6.57 14.203 17.047 1 95.62 235 SER B N 1
ATOM 4315 C CA . SER B 1 235 ? -7.941 14.453 16.609 1 95.62 235 SER B CA 1
ATOM 4316 C C . SER B 1 235 ? -8.945 13.719 17.484 1 95.62 235 SER B C 1
ATOM 4318 O O . SER B 1 235 ? -10.156 13.82 17.281 1 95.62 235 SER B O 1
ATOM 4320 N N . PHE B 1 236 ? -8.508 13 18.438 1 96.38 236 PHE B N 1
ATOM 4321 C CA . PHE B 1 236 ? -9.352 12.117 19.25 1 96.38 236 PHE B CA 1
ATOM 4322 C C . PHE B 1 236 ? -10.445 12.898 19.953 1 96.38 236 PHE B C 1
ATOM 4324 O O . PHE B 1 236 ? -11.609 12.5 19.953 1 96.38 236 PHE B O 1
ATOM 4331 N N . TYR B 1 237 ? -10.094 13.992 20.578 1 94.5 237 TYR B N 1
ATOM 4332 C CA . TYR B 1 237 ? -11.047 14.789 21.359 1 94.5 237 TYR B CA 1
ATOM 4333 C C . TYR B 1 237 ? -12.172 15.297 20.469 1 94.5 237 TYR B C 1
ATOM 4335 O O . TYR B 1 237 ? -13.352 15.211 20.828 1 94.5 237 TYR B O 1
ATOM 4343 N N . LYS B 1 238 ? -11.82 15.805 19.328 1 94 238 LYS B N 1
ATOM 4344 C CA . LYS B 1 238 ? -12.805 16.266 18.375 1 94 238 LYS B CA 1
ATOM 4345 C C . LYS B 1 238 ? -13.766 15.148 17.984 1 94 238 LYS B C 1
ATOM 4347 O O . LYS B 1 238 ? -14.969 15.375 17.844 1 94 238 LYS B O 1
ATOM 4352 N N . GLU B 1 239 ? -13.234 13.977 17.734 1 92.06 239 GLU B N 1
ATOM 4353 C CA . GLU B 1 239 ? -14.031 12.828 17.312 1 92.06 239 GLU B CA 1
ATOM 4354 C C . GLU B 1 239 ? -14.945 12.344 18.438 1 92.06 239 GLU B C 1
ATOM 4356 O O . GLU B 1 239 ? -16.078 11.906 18.172 1 92.06 239 GLU B O 1
ATOM 4361 N N . MET B 1 240 ? -14.406 12.422 19.641 1 91.19 240 MET B N 1
ATOM 4362 C CA . MET B 1 240 ? -15.227 12.055 20.781 1 91.19 240 MET B CA 1
ATOM 4363 C C . MET B 1 240 ? -16.406 13.008 20.953 1 91.19 240 MET B C 1
ATOM 4365 O O . MET B 1 240 ? -17.531 12.578 21.203 1 91.19 240 MET B O 1
ATOM 4369 N N . LEU B 1 241 ? -16.188 14.266 20.797 1 91.12 241 LEU B N 1
ATOM 4370 C CA . LEU B 1 241 ? -17.234 15.281 20.875 1 91.12 241 LEU B CA 1
ATOM 4371 C C . LEU B 1 241 ? -18.297 15.055 19.812 1 91.12 241 LEU B C 1
ATOM 4373 O O . LEU B 1 241 ? -19.484 15.297 20.047 1 91.12 241 LEU B O 1
ATOM 4377 N N . ALA B 1 242 ? -17.875 14.586 18.688 1 90.75 242 ALA B N 1
ATOM 4378 C CA . ALA B 1 242 ? -18.781 14.367 17.547 1 90.75 242 ALA B CA 1
ATOM 4379 C C . ALA B 1 242 ? -19.422 12.992 17.625 1 90.75 242 ALA B C 1
ATOM 4381 O O . ALA B 1 242 ? -20.25 12.641 16.781 1 90.75 242 ALA B O 1
ATOM 4382 N N . GLU B 1 243 ? -19.031 12.156 18.516 1 88.94 243 GLU B N 1
ATOM 4383 C CA . GLU B 1 243 ? -19.547 10.805 18.719 1 88.94 243 GLU B CA 1
ATOM 4384 C C . GLU B 1 243 ? -19.281 9.93 17.484 1 88.94 243 GLU B C 1
ATOM 4386 O O . GLU B 1 243 ? -20.141 9.148 17.078 1 88.94 243 GLU B O 1
ATOM 4391 N N . GLU B 1 244 ? -18.172 10.273 16.922 1 86.19 244 GLU B N 1
ATOM 4392 C CA . GLU B 1 244 ? -17.766 9.438 15.805 1 86.19 244 GLU B CA 1
ATOM 4393 C C . GLU B 1 244 ? -17.312 8.055 16.266 1 86.19 244 GLU B C 1
ATOM 4395 O O . GLU B 1 244 ? -16.672 7.926 17.312 1 86.19 244 GLU B O 1
ATOM 4400 N N . THR B 1 245 ? -17.766 7.047 15.539 1 84.12 245 THR B N 1
ATOM 4401 C CA . THR B 1 245 ? -17.359 5.672 15.82 1 84.12 245 THR B CA 1
ATOM 4402 C C . THR B 1 245 ? -16.703 5.039 14.602 1 84.12 245 THR B C 1
ATOM 4404 O O . THR B 1 245 ? -16.703 5.617 13.516 1 84.12 245 THR B O 1
ATOM 4407 N N . GLY B 1 246 ? -15.984 4.016 14.812 1 84.62 246 GLY B N 1
ATOM 4408 C CA . GLY B 1 246 ? -15.406 3.271 13.703 1 84.62 246 GLY B CA 1
ATOM 4409 C C . GLY B 1 246 ? -14.047 3.797 13.273 1 84.62 246 GLY B C 1
ATOM 4410 O O . GLY B 1 246 ? -13.43 3.25 12.359 1 84.62 246 GLY B O 1
ATOM 4411 N N . ASN B 1 247 ? -13.641 4.836 13.992 1 89.5 247 ASN B N 1
ATOM 4412 C CA . ASN B 1 247 ? -12.312 5.324 13.664 1 89.5 247 ASN B CA 1
ATOM 4413 C C . ASN B 1 247 ? -11.227 4.375 14.164 1 89.5 247 ASN B C 1
ATOM 4415 O O . ASN B 1 247 ? -11.531 3.338 14.758 1 89.5 247 ASN B O 1
ATOM 4419 N N . TYR B 1 248 ? -10.047 4.691 13.883 1 93.25 248 TYR B N 1
ATOM 4420 C CA . TYR B 1 248 ? -8.93 3.789 14.148 1 93.25 248 TYR B CA 1
ATOM 4421 C C . TYR B 1 248 ? -8.844 3.441 15.625 1 93.25 248 TYR B C 1
ATOM 4423 O O . TYR B 1 248 ? -8.664 2.277 15.992 1 93.25 248 TYR B O 1
ATOM 4431 N N . ILE B 1 249 ? -8.953 4.406 16.531 1 94.62 249 ILE B N 1
ATOM 4432 C CA . ILE B 1 249 ? -8.828 4.172 17.969 1 94.62 249 ILE B CA 1
ATOM 4433 C C . ILE B 1 249 ? -10 3.309 18.453 1 94.62 249 ILE B C 1
ATOM 4435 O O . ILE B 1 249 ? -9.828 2.455 19.328 1 94.62 249 ILE B O 1
ATOM 4439 N N . ASP B 1 250 ? -11.148 3.504 17.875 1 92.62 250 ASP B N 1
ATOM 4440 C CA . ASP B 1 250 ? -12.297 2.643 18.141 1 92.62 250 ASP B CA 1
ATOM 4441 C C . ASP B 1 250 ? -12.016 1.203 17.719 1 92.62 250 ASP B C 1
ATOM 4443 O O . ASP B 1 250 ? -12.32 0.261 18.453 1 92.62 250 ASP B O 1
ATOM 4447 N N . GLN B 1 251 ? -11.5 1.068 16.531 1 92.31 251 GLN B N 1
ATOM 4448 C CA . GLN B 1 251 ? -11.195 -0.262 16.016 1 92.31 251 GLN B CA 1
ATOM 4449 C C . GLN B 1 251 ? -10.141 -0.955 16.875 1 92.31 251 GLN B C 1
ATOM 4451 O O . GLN B 1 251 ? -10.219 -2.162 17.109 1 92.31 251 GLN B O 1
ATOM 4456 N N . ARG B 1 252 ? -9.188 -0.141 17.312 1 93.75 252 ARG B N 1
ATOM 4457 C CA . ARG B 1 252 ? -8.148 -0.683 18.188 1 93.75 252 ARG B CA 1
ATOM 4458 C C . ARG B 1 252 ? -8.742 -1.112 19.531 1 93.75 252 ARG B C 1
ATOM 4460 O O . ARG B 1 252 ? -8.359 -2.148 20.078 1 93.75 252 ARG B O 1
ATOM 4467 N N . ALA B 1 253 ? -9.656 -0.306 20.062 1 93.5 253 ALA B N 1
ATOM 4468 C CA . ALA B 1 253 ? -10.336 -0.661 21.312 1 93.5 253 ALA B CA 1
ATOM 4469 C C . ALA B 1 253 ? -11.094 -1.975 21.156 1 93.5 253 ALA B C 1
ATOM 4471 O O . ALA B 1 253 ? -11.055 -2.828 22.047 1 93.5 253 ALA B O 1
ATOM 4472 N N . GLN B 1 254 ? -11.758 -2.127 20.047 1 90.12 254 GLN B N 1
ATOM 4473 C CA . GLN B 1 254 ? -12.523 -3.34 19.766 1 90.12 254 GLN B CA 1
ATOM 4474 C C . GLN B 1 254 ? -11.602 -4.547 19.625 1 90.12 254 GLN B C 1
ATOM 4476 O O . GLN B 1 254 ? -11.836 -5.59 20.234 1 90.12 254 GLN B O 1
ATOM 4481 N N . ARG B 1 255 ? -10.586 -4.367 18.828 1 89.56 255 ARG B N 1
ATOM 4482 C CA . ARG B 1 255 ? -9.641 -5.449 18.578 1 89.56 255 ARG B CA 1
ATOM 4483 C C . ARG B 1 255 ? -8.969 -5.91 19.859 1 89.56 255 ARG B C 1
ATOM 4485 O O . ARG B 1 255 ? -8.789 -7.109 20.078 1 89.56 255 ARG B O 1
ATOM 4492 N N . GLU B 1 256 ? -8.664 -4.949 20.703 1 92 256 GLU B N 1
ATOM 4493 C CA . GLU B 1 256 ? -7.891 -5.246 21.906 1 92 256 GLU B CA 1
ATOM 4494 C C . GLU B 1 256 ? -8.805 -5.441 23.125 1 92 256 GLU B C 1
ATOM 4496 O O . GLU B 1 256 ? -8.328 -5.734 24.219 1 92 256 GLU B O 1
ATOM 4501 N N . GLN B 1 257 ? -10.047 -5.285 22.969 1 91.25 257 GLN B N 1
ATOM 4502 C CA . GLN B 1 257 ? -11.055 -5.492 24 1 91.25 257 GLN B CA 1
ATOM 4503 C C . GLN B 1 257 ? -10.742 -4.664 25.25 1 91.25 257 GLN B C 1
ATOM 4505 O O . GLN B 1 257 ? -10.664 -5.199 26.344 1 91.25 257 GLN B O 1
ATOM 4510 N N . CYS B 1 258 ? -10.602 -3.383 25.062 1 94.62 258 CYS B N 1
ATOM 4511 C CA . CYS B 1 258 ? -10.359 -2.439 26.156 1 94.62 258 CYS B CA 1
ATOM 4512 C C . CYS B 1 258 ? -11.164 -1.162 25.953 1 94.62 258 CYS B C 1
ATOM 4514 O O . CYS B 1 258 ? -11.82 -0.992 24.922 1 94.62 258 CYS B O 1
ATOM 4516 N N . ASP B 1 259 ? -11.273 -0.387 26.969 1 95.06 259 ASP B N 1
ATOM 4517 C CA . ASP B 1 259 ? -12.023 0.861 26.859 1 95.06 259 ASP B CA 1
ATOM 4518 C C . ASP B 1 259 ? -11.305 1.849 25.938 1 95.06 259 ASP B C 1
ATOM 4520 O O . ASP B 1 259 ? -10.086 1.761 25.766 1 95.06 259 ASP B O 1
ATOM 4524 N N . ILE B 1 260 ? -11.984 2.799 25.453 1 94.94 260 ILE B N 1
ATOM 4525 C CA . ILE B 1 260 ? -11.539 3.689 24.391 1 94.94 260 ILE B CA 1
ATOM 4526 C C . ILE B 1 260 ? -10.391 4.566 24.891 1 94.94 260 ILE B C 1
ATOM 4528 O O . ILE B 1 260 ? -9.484 4.898 24.141 1 94.94 260 ILE B O 1
ATOM 4532 N N . LEU B 1 261 ? -10.344 4.988 26.156 1 96.81 261 LEU B N 1
ATOM 4533 C CA . LEU B 1 261 ? -9.273 5.828 26.688 1 96.81 261 LEU B CA 1
ATOM 4534 C C . LEU B 1 261 ? -7.992 5.023 26.875 1 96.81 261 LEU B C 1
ATOM 4536 O O . LEU B 1 261 ? -6.895 5.551 26.688 1 96.81 261 LEU B O 1
ATOM 4540 N N . THR B 1 262 ? -8.18 3.795 27.25 1 97.31 262 THR B N 1
ATOM 4541 C CA . THR B 1 262 ? -7.039 2.893 27.297 1 97.31 262 THR B CA 1
ATOM 4542 C C . THR B 1 262 ? -6.438 2.701 25.906 1 97.31 262 THR B C 1
ATOM 4544 O O . THR B 1 262 ? -5.215 2.721 25.75 1 97.31 262 THR B O 1
ATOM 4547 N N . ALA B 1 263 ? -7.297 2.49 24.922 1 96.88 263 ALA B N 1
ATOM 4548 C CA . ALA B 1 263 ? -6.84 2.367 23.547 1 96.88 263 ALA B CA 1
ATOM 4549 C C . ALA B 1 263 ? -6.098 3.625 23.094 1 96.88 263 ALA B C 1
ATOM 4551 O O . ALA B 1 263 ? -5.074 3.541 22.422 1 96.88 263 ALA B O 1
ATOM 4552 N N . LEU B 1 264 ? -6.609 4.793 23.469 1 97.88 264 LEU B N 1
ATOM 4553 C CA . LEU B 1 264 ? -5.957 6.055 23.156 1 97.88 264 LEU B CA 1
ATOM 4554 C C . LEU B 1 264 ? -4.535 6.09 23.703 1 97.88 264 LEU B C 1
ATOM 4556 O O . LEU B 1 264 ? -3.598 6.449 22.984 1 97.88 264 LEU B O 1
ATOM 4560 N N . GLN B 1 265 ? -4.355 5.719 24.938 1 98.06 265 GLN B N 1
ATOM 4561 C CA . GLN B 1 265 ? -3.051 5.738 25.594 1 98.06 265 GLN B CA 1
ATOM 4562 C C . GLN B 1 265 ? -2.092 4.75 24.922 1 98.06 265 GLN B C 1
ATOM 4564 O O . GLN B 1 265 ? -0.919 5.066 24.719 1 98.06 265 GLN B O 1
ATOM 4569 N N . LYS B 1 266 ? -2.594 3.566 24.641 1 97.75 266 LYS B N 1
ATOM 4570 C CA . LYS B 1 266 ? -1.77 2.561 23.969 1 97.75 266 LYS B CA 1
ATOM 4571 C C . LYS B 1 266 ? -1.302 3.047 22.609 1 97.75 266 LYS B C 1
ATOM 4573 O O . LYS B 1 266 ? -0.129 2.898 22.25 1 97.75 266 LYS B O 1
ATOM 4578 N N . VAL B 1 267 ? -2.234 3.578 21.859 1 98 267 VAL B N 1
ATOM 4579 C CA . VAL B 1 267 ? -1.926 4.078 20.516 1 98 267 VAL B CA 1
ATOM 4580 C C . VAL B 1 267 ? -0.931 5.234 20.609 1 98 267 VAL B C 1
ATOM 4582 O O . VAL B 1 267 ? 0.008 5.32 19.828 1 98 267 VAL B O 1
ATOM 4585 N N . ALA B 1 268 ? -1.132 6.117 21.578 1 98.56 268 ALA B N 1
ATOM 4586 C CA . ALA B 1 268 ? -0.197 7.215 21.797 1 98.56 268 ALA B CA 1
ATOM 4587 C C . ALA B 1 268 ? 1.208 6.691 22.078 1 98.56 268 ALA B C 1
ATOM 4589 O O . ALA B 1 268 ? 2.188 7.188 21.516 1 98.56 268 ALA B O 1
ATOM 4590 N N . ASP B 1 269 ? 1.309 5.715 22.922 1 98.44 269 ASP B N 1
ATOM 4591 C CA . ASP B 1 269 ? 2.598 5.117 23.25 1 98.44 269 ASP B CA 1
ATOM 4592 C C . ASP B 1 269 ? 3.254 4.5 22.016 1 98.44 269 ASP B C 1
ATOM 4594 O O . ASP B 1 269 ? 4.465 4.613 21.828 1 98.44 269 ASP B O 1
ATOM 4598 N N . GLU B 1 270 ? 2.463 3.865 21.234 1 97.94 270 GLU B N 1
ATOM 4599 C CA . GLU B 1 270 ? 2.969 3.283 20 1 97.94 270 GLU B CA 1
ATOM 4600 C C . GLU B 1 270 ? 3.512 4.363 19.062 1 97.94 270 GLU B C 1
ATOM 4602 O O . GLU B 1 270 ? 4.492 4.137 18.359 1 97.94 270 GLU B O 1
ATOM 4607 N N . GLY B 1 271 ? 2.795 5.512 19.031 1 98.25 271 GLY B N 1
ATOM 4608 C CA . GLY B 1 271 ? 3.285 6.629 18.25 1 98.25 271 GLY B CA 1
ATOM 4609 C C . GLY B 1 271 ? 4.641 7.133 18.703 1 98.25 271 GLY B C 1
ATOM 4610 O O . GLY B 1 271 ? 5.512 7.418 17.875 1 98.25 271 GLY B O 1
ATOM 4611 N N . VAL B 1 272 ? 4.828 7.207 19.984 1 98.56 272 VAL B N 1
ATOM 4612 C CA . VAL B 1 272 ? 6.102 7.629 20.562 1 98.56 272 VAL B CA 1
ATOM 4613 C C . VAL B 1 272 ? 7.199 6.648 20.156 1 98.56 272 VAL B C 1
ATOM 4615 O O . VAL B 1 272 ? 8.273 7.055 19.703 1 98.56 272 VAL B O 1
ATOM 4618 N N . GLU B 1 273 ? 6.91 5.422 20.297 1 98.31 273 GLU B N 1
ATOM 4619 C CA . GLU B 1 273 ? 7.887 4.391 19.953 1 98.31 273 GLU B CA 1
ATOM 4620 C C . GLU B 1 273 ? 8.258 4.441 18.484 1 98.31 273 GLU B C 1
ATOM 4622 O O . GLU B 1 273 ? 9.43 4.262 18.125 1 98.31 273 GLU B O 1
ATOM 4627 N N . ALA B 1 274 ? 7.273 4.609 17.625 1 98.31 274 ALA B N 1
ATOM 4628 C CA . ALA B 1 274 ? 7.535 4.715 16.203 1 98.31 274 ALA B CA 1
ATOM 4629 C C . ALA B 1 274 ? 8.469 5.887 15.898 1 98.31 274 ALA B C 1
ATOM 4631 O O . ALA B 1 274 ? 9.406 5.754 15.109 1 98.31 274 ALA B O 1
ATOM 4632 N N . GLY B 1 275 ? 8.164 7.043 16.484 1 98.44 275 GLY B N 1
ATOM 4633 C CA . GLY B 1 275 ? 9.031 8.195 16.312 1 98.44 275 GLY B CA 1
ATOM 4634 C C . GLY B 1 275 ? 10.453 7.949 16.781 1 98.44 275 GLY B C 1
ATOM 4635 O O . GLY B 1 275 ? 11.406 8.344 16.109 1 98.44 275 GLY B O 1
ATOM 4636 N N . GLU B 1 276 ? 10.578 7.285 17.891 1 98.31 276 GLU B N 1
ATOM 4637 C CA . GLU B 1 276 ? 11.898 6.973 18.422 1 98.31 276 GLU B CA 1
ATOM 4638 C C . GLU B 1 276 ? 12.672 6.043 17.5 1 98.31 276 GLU B C 1
ATOM 4640 O O . GLU B 1 276 ? 13.883 6.211 17.312 1 98.31 276 GLU B O 1
ATOM 4645 N N . ARG B 1 277 ? 12.031 5.082 16.953 1 98.25 277 ARG B N 1
ATOM 4646 C CA . ARG B 1 277 ? 12.672 4.172 16.016 1 98.25 277 ARG B CA 1
ATOM 4647 C C . ARG B 1 277 ? 13.156 4.918 14.766 1 98.25 277 ARG B C 1
ATOM 4649 O O . ARG B 1 277 ? 14.25 4.652 14.266 1 98.25 277 ARG B O 1
ATOM 4656 N N . VAL B 1 278 ? 12.297 5.84 14.273 1 98.31 278 VAL B N 1
ATOM 4657 C CA . VAL B 1 278 ? 12.688 6.613 13.094 1 98.31 278 VAL B CA 1
ATOM 4658 C C . VAL B 1 278 ? 13.961 7.395 13.391 1 98.31 278 VAL B C 1
ATOM 4660 O O . VAL B 1 278 ? 14.922 7.355 12.609 1 98.31 278 VAL B O 1
ATOM 4663 N N . LEU B 1 279 ? 13.961 8.086 14.516 1 98.19 279 LEU B N 1
ATOM 4664 C CA . LEU B 1 279 ? 15.125 8.891 14.883 1 98.19 279 LEU B CA 1
ATOM 4665 C C . LEU B 1 279 ? 16.359 8.016 15.039 1 98.19 279 LEU B C 1
ATOM 4667 O O . LEU B 1 279 ? 17.438 8.367 14.555 1 98.19 279 LEU B O 1
ATOM 4671 N N . ALA B 1 280 ? 16.219 6.895 15.68 1 98 280 ALA B N 1
ATOM 4672 C CA . ALA B 1 280 ? 17.344 5.98 15.883 1 98 280 ALA B CA 1
ATOM 4673 C C . ALA B 1 280 ? 17.875 5.449 14.547 1 98 280 ALA B C 1
ATOM 4675 O O . ALA B 1 280 ? 19.078 5.367 14.336 1 98 280 ALA B O 1
ATOM 4676 N N . ALA B 1 281 ? 17 5.117 13.664 1 96.69 281 ALA B N 1
ATOM 4677 C CA . ALA B 1 281 ? 17.375 4.527 12.383 1 96.69 281 ALA B CA 1
ATOM 4678 C C . ALA B 1 281 ? 18.031 5.562 11.477 1 96.69 281 ALA B C 1
ATOM 4680 O O . ALA B 1 281 ? 18.812 5.211 10.586 1 96.69 281 ALA B O 1
ATOM 4681 N N . LEU B 1 282 ? 17.75 6.836 11.711 1 95.75 282 LEU B N 1
ATOM 4682 C CA . LEU B 1 282 ? 18.297 7.902 10.875 1 95.75 282 LEU B CA 1
ATOM 4683 C C . LEU B 1 282 ? 19.516 8.539 11.539 1 95.75 282 LEU B C 1
ATOM 4685 O O . LEU B 1 282 ? 20 9.578 11.086 1 95.75 282 LEU B O 1
ATOM 4689 N N . ALA B 1 283 ? 19.969 7.941 12.578 1 95.38 283 ALA B N 1
ATOM 4690 C CA . ALA B 1 283 ? 21.094 8.508 13.32 1 95.38 283 ALA B CA 1
ATOM 4691 C C . ALA B 1 283 ? 22.297 8.75 12.406 1 95.38 283 ALA B C 1
ATOM 4693 O O . ALA B 1 283 ? 23.047 9.711 12.602 1 95.38 283 ALA B O 1
ATOM 4694 N N . HIS B 1 284 ? 22.5 7.992 11.344 1 91.38 284 HIS B N 1
ATOM 4695 C CA . HIS B 1 284 ? 23.641 8.094 10.438 1 91.38 284 HIS B CA 1
ATOM 4696 C C . HIS B 1 284 ? 23.359 9.078 9.305 1 91.38 284 HIS B C 1
ATOM 4698 O O . HIS B 1 284 ? 24.219 9.336 8.469 1 91.38 284 HIS B O 1
ATOM 4704 N N . ALA B 1 285 ? 22.219 9.586 9.227 1 90.62 285 ALA B N 1
ATOM 4705 C CA . ALA B 1 285 ? 21.812 10.539 8.203 1 90.62 285 ALA B CA 1
ATOM 4706 C C . ALA B 1 285 ? 21.188 11.781 8.836 1 90.62 285 ALA B C 1
ATOM 4708 O O . ALA B 1 285 ? 19.984 11.992 8.758 1 90.62 285 ALA B O 1
ATOM 4709 N N . PRO B 1 286 ? 21.969 12.656 9.344 1 90.88 286 PRO B N 1
ATOM 4710 C CA . PRO B 1 286 ? 21.5 13.758 10.188 1 90.88 286 PRO B CA 1
ATOM 4711 C C . PRO B 1 286 ? 20.531 14.68 9.461 1 90.88 286 PRO B C 1
ATOM 4713 O O . PRO B 1 286 ? 19.578 15.188 10.07 1 90.88 286 PRO B O 1
ATOM 4716 N N . GLU B 1 287 ? 20.703 14.961 8.242 1 88.94 287 GLU B N 1
ATOM 4717 C CA . GLU B 1 287 ? 19.797 15.852 7.527 1 88.94 287 GLU B CA 1
ATOM 4718 C C . GLU B 1 287 ? 18.391 15.266 7.465 1 88.94 287 GLU B C 1
ATOM 4720 O O . GLU B 1 287 ? 17.406 15.984 7.652 1 88.94 287 GLU B O 1
ATOM 4725 N N . TYR B 1 288 ? 18.328 13.969 7.184 1 92.69 288 TYR B N 1
ATOM 4726 C CA . TYR B 1 288 ? 17.047 13.281 7.133 1 92.69 288 TYR B CA 1
ATOM 4727 C C . TYR B 1 288 ? 16.406 13.203 8.516 1 92.69 288 TYR B C 1
ATOM 4729 O O . TYR B 1 288 ? 15.195 13.336 8.656 1 92.69 288 TYR B O 1
ATOM 4737 N N . GLN B 1 289 ? 17.266 12.984 9.477 1 95.06 289 GLN B N 1
ATOM 4738 C CA . GLN B 1 289 ? 16.797 12.945 10.852 1 95.06 289 GLN B CA 1
ATOM 4739 C C . GLN B 1 289 ? 16.2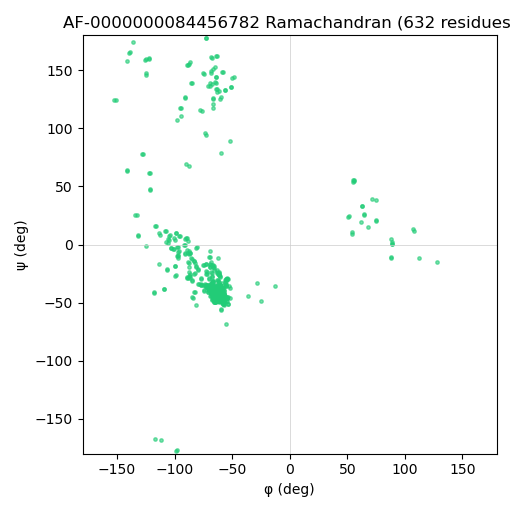19 14.297 11.266 1 95.06 289 GLN B C 1
ATOM 4741 O O . GLN B 1 289 ? 15.164 14.352 11.914 1 95.06 289 GLN B O 1
ATOM 4746 N N . ASP B 1 290 ? 16.875 15.359 10.867 1 94.25 290 ASP B N 1
ATOM 4747 C CA . ASP B 1 290 ? 16.422 16.719 11.18 1 94.25 290 ASP B CA 1
ATOM 4748 C C . ASP B 1 290 ? 15.094 17.016 10.492 1 94.25 290 ASP B C 1
ATOM 4750 O O . ASP B 1 290 ? 14.227 17.688 11.062 1 94.25 290 ASP B O 1
ATOM 4754 N N . ASN B 1 291 ? 14.969 16.578 9.266 1 94.62 291 ASN B N 1
ATOM 4755 C CA . ASN B 1 291 ? 13.703 16.75 8.57 1 94.62 291 ASN B CA 1
ATOM 4756 C C . ASN B 1 291 ? 12.555 16.062 9.305 1 94.62 291 ASN B C 1
ATOM 4758 O O . ASN B 1 291 ? 11.453 16.609 9.406 1 94.62 291 ASN B O 1
ATOM 4762 N N . PHE B 1 292 ? 12.797 14.883 9.828 1 96.81 292 PHE B N 1
ATOM 4763 C CA . PHE B 1 292 ? 11.758 14.164 10.555 1 96.81 292 PHE B CA 1
ATOM 4764 C C . PHE B 1 292 ? 11.422 14.875 11.859 1 96.81 292 PHE B C 1
ATOM 4766 O O . PHE B 1 292 ? 10.25 14.984 12.227 1 96.81 292 PHE B O 1
ATOM 4773 N N . LYS B 1 293 ? 12.453 15.367 12.57 1 97.25 293 LYS B N 1
ATOM 4774 C CA . LYS B 1 293 ? 12.211 16.125 13.789 1 97.25 293 LYS B CA 1
ATOM 4775 C C . LYS B 1 293 ? 11.344 17.344 13.516 1 97.25 293 LYS B C 1
ATOM 4777 O O . LYS B 1 293 ? 10.414 17.641 14.266 1 97.25 293 LYS B O 1
ATOM 4782 N N . ALA B 1 294 ? 11.703 18 12.492 1 96.5 294 ALA B N 1
ATOM 4783 C CA . ALA B 1 294 ? 10.938 19.188 12.102 1 96.5 294 ALA B CA 1
ATOM 4784 C C . ALA B 1 294 ? 9.508 18.812 11.734 1 96.5 294 ALA B C 1
ATOM 4786 O O . ALA B 1 294 ? 8.57 19.547 12.078 1 96.5 294 ALA B O 1
ATOM 4787 N N . PHE B 1 295 ? 9.352 17.75 11.062 1 97.69 295 PHE B N 1
ATOM 4788 C CA . PHE B 1 295 ? 8.023 17.266 10.703 1 97.69 295 PHE B CA 1
ATOM 4789 C C . PHE B 1 295 ? 7.207 16.953 11.953 1 97.69 295 PHE B C 1
ATOM 4791 O O . PHE B 1 295 ? 6.043 17.344 12.062 1 97.69 295 PHE B O 1
ATOM 4798 N N . ALA B 1 296 ? 7.809 16.203 12.867 1 98.19 296 ALA B N 1
ATOM 4799 C CA . ALA B 1 296 ? 7.113 15.836 14.094 1 98.19 296 ALA B CA 1
ATOM 4800 C C . ALA B 1 296 ? 6.602 17.078 14.82 1 98.19 296 ALA B C 1
ATOM 4802 O O . ALA B 1 296 ? 5.434 17.125 15.219 1 98.19 296 ALA B O 1
ATOM 4803 N N . LYS B 1 297 ? 7.43 18.047 14.93 1 97.38 297 LYS B N 1
ATOM 4804 C CA . LYS B 1 297 ? 7.062 19.297 15.594 1 97.38 297 LYS B CA 1
ATOM 4805 C C . LYS B 1 297 ? 6 20.047 14.789 1 97.38 297 LYS B C 1
ATOM 4807 O O . LYS B 1 297 ? 5.02 20.547 15.359 1 97.38 297 LYS B O 1
ATOM 4812 N N . GLY B 1 298 ? 6.266 20.141 13.5 1 97.38 298 GLY B N 1
ATOM 4813 C CA . GLY B 1 298 ? 5.336 20.859 12.641 1 97.38 298 GLY B CA 1
ATOM 4814 C C . GLY B 1 298 ? 3.971 20.203 12.562 1 97.38 298 GLY B C 1
ATOM 4815 O O . GLY B 1 298 ? 2.947 20.891 12.516 1 97.38 298 GLY B O 1
ATOM 4816 N N . PHE B 1 299 ? 3.932 18.906 12.508 1 97.5 299 PHE B N 1
ATOM 4817 C CA . PHE B 1 299 ? 2.682 18.156 12.422 1 97.5 299 PHE B CA 1
ATOM 4818 C C . PHE B 1 299 ? 1.839 18.375 13.68 1 97.5 299 PHE B C 1
ATOM 4820 O O . PHE B 1 299 ? 0.622 18.547 13.594 1 97.5 299 PHE B O 1
ATOM 4827 N N . VAL B 1 300 ? 2.469 18.359 14.797 1 97.12 300 VAL B N 1
ATOM 4828 C CA . VAL B 1 300 ? 1.791 18.656 16.062 1 97.12 300 VAL B CA 1
ATOM 4829 C C . VAL B 1 300 ? 1.273 20.094 16.031 1 97.12 300 VAL B C 1
ATOM 4831 O O . VAL B 1 300 ? 0.13 20.359 16.406 1 97.12 300 VAL B O 1
ATOM 4834 N N . HIS B 1 301 ? 2.129 20.969 15.594 1 97.06 301 HIS B N 1
ATOM 4835 C CA . HIS B 1 301 ? 1.761 22.375 15.562 1 97.06 301 HIS B CA 1
ATOM 4836 C C . HIS B 1 301 ? 0.54 22.609 14.672 1 97.06 301 HIS B C 1
ATOM 4838 O O . HIS B 1 301 ? -0.353 23.375 15.031 1 97.06 301 HIS B O 1
ATOM 4844 N N . PHE B 1 302 ? 0.5 22 13.555 1 96.81 302 PHE B N 1
ATOM 4845 C CA . PHE B 1 302 ? -0.655 22.094 12.664 1 96.81 302 PHE B CA 1
ATOM 4846 C C . PHE B 1 302 ? -1.937 21.734 13.414 1 96.81 302 PHE B C 1
ATOM 4848 O O . PHE B 1 302 ? -2.934 22.453 13.312 1 96.81 302 PHE B O 1
ATOM 4855 N N . HIS B 1 303 ? -1.948 20.688 14.18 1 96.38 303 HIS B N 1
ATOM 4856 C CA . HIS B 1 303 ? -3.139 20.203 14.875 1 96.38 303 HIS B CA 1
ATOM 4857 C C . HIS B 1 303 ? -3.508 21.109 16.031 1 96.38 303 HIS B C 1
ATOM 4859 O O . HIS B 1 303 ? -4.691 21.328 16.312 1 96.38 303 HIS B O 1
ATOM 4865 N N . THR B 1 304 ? -2.488 21.641 16.703 1 95.19 304 THR B N 1
ATOM 4866 C CA . THR B 1 304 ? -2.771 22.484 17.859 1 95.19 304 THR B CA 1
ATOM 4867 C C . THR B 1 304 ? -3.219 23.875 17.422 1 95.19 304 THR B C 1
ATOM 4869 O O . THR B 1 304 ? -4.086 24.484 18.047 1 95.19 304 THR B O 1
ATOM 4872 N N . ALA B 1 305 ? -2.65 24.312 16.359 1 94.25 305 ALA B N 1
ATOM 4873 C CA . ALA B 1 305 ? -2.908 25.672 15.914 1 94.25 305 ALA B CA 1
ATOM 4874 C C . ALA B 1 305 ? -4.223 25.766 15.141 1 94.25 305 ALA B C 1
ATOM 4876 O O . ALA B 1 305 ? -4.766 26.859 14.961 1 94.25 305 ALA B O 1
ATOM 4877 N N . THR B 1 306 ? -4.73 24.719 14.672 1 90.31 306 THR B N 1
ATOM 4878 C CA . THR B 1 306 ? -5.973 24.703 13.914 1 90.31 306 THR B CA 1
ATOM 4879 C C . THR B 1 306 ? -7.168 24.484 14.836 1 90.31 306 THR B C 1
ATOM 4881 O O . THR B 1 306 ? -7.23 23.469 15.547 1 90.31 306 THR B O 1
ATOM 4884 N N . PRO B 1 307 ? -8.164 25.328 14.781 1 88.38 307 PRO B N 1
ATOM 4885 C CA . PRO B 1 307 ? -9.312 25.219 15.68 1 88.38 307 PRO B CA 1
ATOM 4886 C C . PRO B 1 307 ? -10.141 23.969 15.438 1 88.38 307 PRO B C 1
ATOM 4888 O O . PRO B 1 307 ? -10.875 23.516 16.328 1 88.38 307 PRO B O 1
ATOM 4891 N N . ARG B 1 308 ? -9.938 23.438 14.328 1 86.31 308 ARG B N 1
ATOM 4892 C CA . ARG B 1 308 ? -10.695 22.266 13.906 1 86.31 308 ARG B CA 1
ATOM 4893 C C . ARG B 1 308 ? -10.57 21.141 14.93 1 86.31 308 ARG B C 1
ATOM 4895 O O . ARG B 1 308 ? -11.523 20.391 15.156 1 86.31 308 ARG B O 1
ATOM 4902 N N . TYR B 1 309 ? -9.508 21.047 15.641 1 91.44 309 TYR B N 1
ATOM 4903 C CA . TYR B 1 309 ? -9.227 19.891 16.484 1 91.44 309 TYR B CA 1
ATOM 4904 C C . TYR B 1 309 ? -9.641 20.141 17.922 1 91.44 309 TYR B C 1
ATOM 4906 O O . TYR B 1 309 ? -9.547 19.234 18.766 1 91.44 309 TYR B O 1
ATOM 4914 N N . ARG B 1 310 ? -10.062 21.344 18.266 1 90.19 310 ARG B N 1
ATOM 4915 C CA . ARG B 1 310 ? -10.688 21.719 19.531 1 90.19 310 ARG B CA 1
ATOM 4916 C C . ARG B 1 310 ? -9.711 21.547 20.703 1 90.19 310 ARG B C 1
ATOM 4918 O O . ARG B 1 310 ? -10.117 21.266 21.828 1 90.19 310 ARG B O 1
ATOM 4925 N N . LEU B 1 311 ? -8.469 21.641 20.391 1 92.38 311 LEU B N 1
ATOM 4926 C CA . LEU B 1 311 ? -7.461 21.406 21.406 1 92.38 311 LEU B CA 1
ATOM 4927 C C . LEU B 1 311 ? -7.328 22.625 22.328 1 92.38 311 LEU B C 1
ATOM 4929 O O . LEU B 1 311 ? -6.973 22.484 23.5 1 92.38 311 LEU B O 1
ATOM 4933 N N . GLN B 1 312 ? -7.605 23.766 21.781 1 88.5 312 GLN B N 1
ATOM 4934 C CA . GLN B 1 312 ? -7.594 24.953 22.625 1 88.5 312 GLN B CA 1
ATOM 4935 C C . GLN B 1 312 ? -8.633 24.844 23.734 1 88.5 312 GLN B C 1
ATOM 4937 O O . GLN B 1 312 ? -8.375 25.234 24.875 1 88.5 312 GLN B O 1
ATOM 4942 N N . SER B 1 313 ? -9.734 24.344 23.359 1 85.75 313 SER B N 1
ATOM 4943 C CA . SER B 1 313 ? -10.812 24.156 24.328 1 85.75 313 SER B CA 1
ATOM 4944 C C . SER B 1 313 ? -10.445 23.094 25.359 1 85.75 313 SER B C 1
ATOM 4946 O O . SER B 1 313 ? -10.82 23.188 26.531 1 85.75 313 SER B O 1
ATOM 4948 N N . LEU B 1 314 ? -9.828 22.047 24.906 1 89.31 314 LEU B N 1
ATOM 4949 C CA . LEU B 1 314 ? -9.43 20.953 25.797 1 89.31 314 LEU B CA 1
ATOM 4950 C C . LEU B 1 314 ? -8.406 21.438 26.812 1 89.31 314 LEU B C 1
ATOM 4952 O O . LEU B 1 314 ? -8.461 21.031 27.984 1 89.31 314 LEU B O 1
ATOM 4956 N N . CYS B 1 315 ? -7.477 22.281 26.406 1 87.06 315 CYS B N 1
ATOM 4957 C CA . CYS B 1 315 ? -6.375 22.703 27.25 1 87.06 315 CYS B CA 1
ATOM 4958 C C . CYS B 1 315 ? -6.75 23.969 28.031 1 87.06 315 CYS B C 1
ATOM 4960 O O . CYS B 1 315 ? -5.961 24.453 28.844 1 87.06 315 CYS B O 1
ATOM 4962 N N . GLU B 1 316 ? -7.879 24.391 27.922 1 78.94 316 GLU B N 1
ATOM 4963 C CA . GLU B 1 316 ? -8.383 25.562 28.641 1 78.94 316 GLU B CA 1
ATOM 4964 C C . GLU B 1 316 ? -7.449 26.75 28.484 1 78.94 316 GLU B C 1
ATOM 4966 O O . GLU B 1 316 ? -7.121 27.422 29.453 1 78.94 316 GLU B O 1
ATOM 4971 N N . VAL B 1 317 ? -6.758 26.609 27.406 1 68.81 317 VAL B N 1
ATOM 4972 C CA . VAL B 1 317 ? -5.898 27.766 27.156 1 68.81 317 VAL B CA 1
ATOM 4973 C C . VAL B 1 317 ? -6.742 28.953 26.688 1 68.81 317 VAL B C 1
ATOM 4975 O O . VAL B 1 317 ? -7.617 28.797 25.828 1 68.81 317 VAL B O 1
ATOM 4978 N N . ALA B 1 318 ? -7.109 29.859 27.703 1 53.53 318 ALA B N 1
ATOM 4979 C CA . ALA B 1 318 ? -7.871 31.094 27.562 1 53.53 318 ALA B CA 1
ATOM 4980 C C . ALA B 1 318 ? -7.191 32.031 26.578 1 53.53 318 ALA B C 1
ATOM 4982 O O . ALA B 1 318 ? -5.965 32.094 26.484 1 53.53 318 ALA B O 1
#

Solvent-accessible surface area (backbone atoms only — not comparable to full-atom values): 32800 Å² total; per-residue (Å²): 126,64,77,71,55,66,70,58,46,50,52,48,46,52,48,51,46,53,43,44,18,63,57,42,75,68,40,65,89,48,76,73,30,45,53,66,74,86,41,65,71,58,45,51,54,45,49,56,53,40,59,74,41,92,41,44,92,48,55,68,72,40,50,54,91,43,29,52,62,51,14,33,45,44,14,53,24,34,30,58,86,48,55,67,72,56,26,41,52,46,18,55,53,38,31,48,50,53,49,50,60,54,34,55,77,76,44,44,62,45,65,48,37,36,66,49,21,55,45,68,72,45,80,56,87,40,72,68,56,46,41,42,48,55,56,50,51,51,49,32,56,69,64,27,27,42,56,56,30,48,48,34,54,46,26,53,56,36,21,56,41,25,49,50,49,49,62,62,40,58,91,58,76,78,51,81,47,28,76,56,29,62,61,54,45,48,60,21,52,59,42,24,56,29,49,37,55,66,29,33,52,58,83,72,39,72,67,11,60,74,38,60,57,68,72,49,55,53,35,40,60,36,41,21,50,22,48,47,34,52,53,51,59,60,36,38,62,38,36,58,45,67,64,62,74,79,44,71,52,50,44,48,9,59,67,67,70,49,56,58,70,59,27,46,49,53,46,42,51,49,25,42,51,27,48,50,26,36,48,60,59,21,63,90,38,58,69,40,31,49,26,42,53,44,21,45,41,18,50,49,36,44,49,42,28,35,72,84,26,45,45,47,68,67,62,64,61,127,128,62,78,70,54,64,72,58,46,52,53,49,47,52,48,51,48,54,43,45,20,65,58,41,75,69,42,65,90,47,76,73,31,47,52,67,75,86,41,64,71,58,45,52,53,46,50,55,51,38,59,73,40,91,42,44,91,49,55,66,72,39,51,55,93,42,28,51,62,50,16,33,45,43,14,53,22,33,30,59,84,46,54,67,70,56,27,40,53,46,17,54,54,39,32,49,49,53,49,51,60,53,34,56,76,76,44,43,64,46,65,47,38,37,66,51,21,55,45,68,71,44,80,54,87,41,73,68,55,45,40,43,46,56,56,49,50,51,49,31,54,69,67,27,28,37,57,56,30,47,48,35,54,45,26,52,54,35,22,57,41,26,49,51,51,50,63,63,41,59,90,57,76,79,52,82,49,27,75,55,28,64,61,54,45,48,59,21,52,57,43,25,57,28,49,36,55,66,30,33,53,57,80,73,41,72,38,15,62,78,42,60,58,68,72,49,56,51,36,40,59,37,42,21,51,23,47,45,33,51,52,52,61,60,35,39,62,38,36,57,42,66,65,62,72,79,45,70,53,50,46,48,8,61,69,65,70,49,56,59,68,58,28,46,50,53,46,43,50,51,24,41,52,26,46,51,26,37,46,60,58,21,62,88,38,59,70,40,32,50,28,41,52,42,21,44,41,18,48,50,36,43,49,41,27,35,72,83,26,45,42,47,70,67,62,64,62,126

Organism: NCBI:txid398673